Protein AF-A0A846KSA9-F1 (afdb_monomer)

Radius of gyration: 35.21 Å; Cα contacts (8 Å, |Δi|>4): 754; chains: 1; bounding box: 77×80×91 Å

Foldseek 3Di:
DDDDDDDDDDDDDDDDDDDDDDDDDPPPVVVVVVVVVVVVVPPPDDDDDDDDDDDDQPPPDPFPADDFDDPDDNWTWDWGQDPLDIFIWIDPDVPGTDGDPDDPLRSLLSLQQRPDDPVRVVSSLVVSLCCCPRPNCLVVLVVSLVQQLDADPQRARSVLSGDLSNNLSNLVVCLVPPPDDQQVRAGPVSDGPLLSCQVVLPLSSNLSCCVSVVVSCLVCLVVNLVSCLVPVHPNLVVSVVSCVVSVRDDQLLSVLSSCLSVLPADDPSSVVSLVPDDPVSLVSSQVNNVVSQRLRRFAFAPDFDAQQQEEEEEEDEDLAADDPPAQASWADDPDPVRRLVRCCVQFLVLQQQLFLQRASHEYEYEYAPVRYPPRRVVSHVVSNCVVCVPHGGHHYYYDYLCVQPLCVVLVLLLHSLAGPLLNVLQSLLSVQLRCQVVPSHQKYKYAYSNFRHHHSRSCRGNLNVVCCQQQQKAFAADPDDALDTDRNIMMGGPNDCLNVLSCVQLHPVSSVVSVVCSVPNVVDDSCNSVVSVLVSLQVSCVVRPPPPNDSRVSSVVGHYHHTDDPPDPPPPD

Solvent-accessible surface area (backbone atoms only — not comparable to full-atom values): 33295 Å² total; per-residue (Å²): 138,83,87,83,89,88,83,83,89,79,90,78,90,80,86,91,82,89,84,84,88,84,84,90,81,71,76,68,59,58,64,53,53,56,51,54,56,60,59,63,70,70,74,81,83,83,90,87,88,86,87,87,91,73,91,67,92,79,68,82,70,83,68,89,50,82,61,82,52,82,77,96,50,103,48,38,52,36,64,39,72,57,97,92,38,79,45,28,32,31,41,80,49,98,93,40,71,42,84,41,89,60,53,60,54,56,54,51,52,54,61,49,50,59,91,63,59,78,78,59,40,62,61,41,49,60,46,53,52,52,51,69,72,30,79,78,34,57,88,42,45,67,62,34,52,55,56,32,63,37,60,47,99,77,46,34,32,49,53,76,56,41,48,71,67,54,47,46,55,48,49,71,54,35,75,78,38,93,81,64,49,60,75,78,51,36,35,80,84,67,50,22,53,66,48,48,24,48,76,66,64,35,55,68,49,43,53,48,47,48,62,78,40,45,67,61,45,53,76,44,42,67,60,49,54,54,48,36,70,81,40,78,48,92,46,56,62,59,51,54,52,47,35,61,76,68,68,54,86,67,58,64,66,61,46,49,47,52,38,45,78,66,56,54,76,78,50,70,68,52,50,57,47,56,71,71,47,52,74,66,56,50,50,52,52,32,53,49,13,56,75,69,53,25,68,78,49,71,51,70,28,95,68,75,80,54,31,78,40,33,34,44,38,32,64,55,70,60,55,48,64,59,61,93,82,47,53,37,85,58,51,63,60,99,43,76,66,42,14,49,52,40,29,39,63,61,44,42,47,39,52,50,47,37,19,46,38,28,55,65,15,41,33,35,39,35,34,43,66,87,28,45,48,74,62,7,52,52,43,42,49,53,57,38,51,65,74,42,65,97,54,82,53,17,53,75,43,83,42,54,52,62,75,38,66,72,44,49,78,44,48,82,61,67,38,62,73,32,50,44,57,32,40,50,54,42,44,59,55,50,50,48,53,53,39,35,75,68,63,73,30,59,31,39,34,40,39,46,52,74,37,71,65,63,33,54,63,67,69,39,15,35,67,49,46,53,31,34,75,74,53,12,37,35,29,23,42,35,97,54,98,60,65,51,64,41,89,55,29,36,39,40,31,66,86,37,71,44,57,58,41,44,41,53,47,47,42,54,48,46,52,57,50,41,64,74,32,63,93,46,36,81,77,55,59,43,58,49,45,65,67,32,48,64,57,30,50,54,54,43,42,49,72,78,41,89,73,65,79,51,62,76,58,50,37,69,73,48,50,61,38,54,58,68,68,60,84,67,80,73,86,74,123

Secondary structure (DSSP, 8-state):
-------------------PPPP--SHHHHHHHHHHHHHHTTS-------------TT-----S------SSSSS-EEEEEETTEEEEEEEEETTEEEE--S-HHHHHHHHHH----HHHHHHHHHHHHHHHTSHHHHTTHHHHHHHHTSB-TTS-BGGGGS-HHHHHHHHHHHTT-TT--TTT-B-TTS-BHHHHHHHTT-HHHHHHHHHHTHHHHHHTHHHHHHHHHHS--TTHHHHHHHHHHHT----HHHHHHHHHHTT----HHHHHHHHHS-HHHHHHHHHHHHHHT-SS--PBPSSPPPGGGEEEEEE---SSPPPTT--SS----SSHHHHHHHHIIIIIHHHHHHHHHTTTSEEEEEE-TTTS-HHHHHHHHHHHHHHHTT----EEEEEEGGGSHHHHTTGGGGSTTS-HHHHHHHHHHHHHHHHHHTTS-SEEEEE-TTSPP--HHHHTBHHHHHHHHHHSEEEEEPSSSSS-EEEEEEEEETTSTHHHHHIIIIIIHHHHHHHHTTT-GGGS-TTHHHHHHHHHHHHHHHHHSSS---HHHHHHHS-EE-------S-S--

Nearest PDB structures (foldseek):
  2ux8-assembly2_H  TM=3.461E-01  e=5.475E-02  Sphingomonas elodea

Sequence (573 aa):
MTTLTLKAKALSSADIAEHRPKQSSEESLQSEMERITNEVSRRTLSGAKHEMDHINPDVYLDPVFFISDKDHFSKEIRISEIEGSLVVLEEKEKGTYIISDVPIETALLRMSQVGMDITDKISHEKSIAKVLFHKDFEAKIEKFVERTLELDEEGIPELFKFSKETLLEMLDLGVKFEKFNPLQNVDSSGCNLFIYAIKWLSKDLLLKLSTSYSQEFKMIAQNIVQALLENPSSCINIIADRFKCLGVELDDYHQVILEVLRKIEPDRSFRDKFSLLSMEQQRELYDFAYIENNPFIYEPADVPVRGDQYSVNLMWINEKKISPDQKFLFGDGDTPEECKSDFISKFVIPVSEWAKANLGSTVNIWYDSEMATPEAITGSQEALEINLEGVAHGEIIFKDVREIDLVRSNSQIFKEEFSVYFRADLLRVIIGDHLLRNKKVEYFIYADIDMKPISSAECFDKRTVGFLDKYGFVMAQGNGYGPSFENGFFILTGKTPFLEVQRKILIDNNIKRAMKYSDQPKLIDSEKVFKCYKGMLMEFFKEIESQEKNYRKICKIMPKKPVSLPHSQFSAF

pLDDT: mean 84.05, std 20.33, range [23.09, 98.75]

Mean predicted aligned error: 11.1 Å

Structure (mmCIF, N/CA/C/O backbone):
data_AF-A0A846KSA9-F1
#
_entry.id   AF-A0A846KSA9-F1
#
loop_
_atom_site.group_PDB
_atom_site.id
_atom_site.type_symbol
_atom_site.label_atom_id
_atom_site.label_alt_id
_atom_site.label_comp_id
_atom_site.label_asym_id
_atom_site.label_entity_id
_atom_site.label_seq_id
_atom_site.pdbx_PDB_ins_code
_atom_site.Cartn_x
_atom_site.Cartn_y
_atom_site.Cartn_z
_atom_site.occupancy
_atom_site.B_iso_or_equiv
_atom_site.auth_seq_id
_atom_site.auth_comp_id
_atom_site.auth_asym_id
_atom_site.auth_atom_id
_atom_site.pdbx_PDB_model_num
ATOM 1 N N . MET A 1 1 ? -35.227 40.089 -39.323 1.00 37.06 1 MET A N 1
ATOM 2 C CA . MET A 1 1 ? -34.641 38.732 -39.321 1.00 37.06 1 MET A CA 1
ATOM 3 C C . MET A 1 1 ? -33.260 38.867 -39.908 1.00 37.06 1 MET A C 1
ATOM 5 O O . MET A 1 1 ? -33.127 39.203 -41.076 1.00 37.06 1 MET A O 1
ATOM 9 N N . THR A 1 2 ? -32.272 38.814 -39.028 1.00 26.11 2 THR A N 1
ATOM 10 C CA . THR A 1 2 ? -31.038 39.586 -39.148 1.00 26.11 2 THR A CA 1
ATOM 11 C C . THR A 1 2 ? -29.874 38.639 -39.397 1.00 26.11 2 THR A C 1
ATOM 13 O O . THR A 1 2 ? -29.594 37.761 -38.588 1.00 26.11 2 THR A O 1
ATOM 16 N N . THR A 1 3 ? -29.228 38.826 -40.541 1.00 23.53 3 THR A N 1
ATOM 17 C CA . THR A 1 3 ? -27.894 38.346 -40.904 1.00 23.53 3 THR A CA 1
ATOM 18 C C . THR A 1 3 ? -26.859 38.911 -39.931 1.00 23.53 3 THR A C 1
ATOM 20 O O . THR A 1 3 ? -26.966 40.092 -39.614 1.00 23.53 3 THR A O 1
ATOM 23 N N . LEU A 1 4 ? -25.828 38.150 -39.536 1.00 23.09 4 LEU A N 1
ATOM 24 C CA . LEU A 1 4 ? -24.453 38.675 -39.488 1.00 23.09 4 LEU A CA 1
ATOM 25 C C . LEU A 1 4 ? -23.388 37.602 -39.215 1.00 23.09 4 LEU A C 1
ATOM 27 O O . LEU A 1 4 ? -23.375 36.898 -38.211 1.00 23.09 4 LEU A O 1
ATOM 31 N N . THR A 1 5 ? -22.480 37.561 -40.179 1.00 25.27 5 THR A N 1
ATOM 32 C CA . THR A 1 5 ? -21.133 37.003 -40.242 1.00 25.27 5 THR A CA 1
ATOM 33 C C . THR A 1 5 ? -20.204 37.647 -39.210 1.00 25.27 5 THR A C 1
ATOM 35 O O . THR A 1 5 ? -20.277 38.856 -39.018 1.00 25.27 5 THR A O 1
ATOM 38 N N . LEU A 1 6 ? -19.234 36.907 -38.661 1.00 23.75 6 LEU A N 1
ATOM 39 C CA . LEU A 1 6 ? -18.013 37.504 -38.104 1.00 23.75 6 LEU A CA 1
ATOM 40 C C . LEU A 1 6 ? -16.799 36.602 -38.359 1.00 23.75 6 LEU A C 1
ATOM 42 O O . LEU A 1 6 ? -16.737 35.452 -37.929 1.00 23.75 6 LEU A O 1
ATOM 46 N N . LYS A 1 7 ? -15.829 37.165 -39.084 1.00 25.59 7 LYS A N 1
ATOM 47 C CA . LYS A 1 7 ? -14.474 36.653 -39.280 1.00 25.59 7 LYS A CA 1
ATOM 48 C C . LYS A 1 7 ? -13.494 37.764 -38.883 1.00 25.59 7 LYS A C 1
ATOM 50 O O . LYS A 1 7 ? -13.574 38.856 -39.426 1.00 25.59 7 LYS A O 1
ATOM 55 N N . ALA A 1 8 ? -12.537 37.365 -38.047 1.00 25.06 8 ALA A N 1
ATOM 56 C CA . ALA A 1 8 ? -11.105 37.678 -38.100 1.00 25.06 8 ALA A CA 1
ATOM 57 C C . ALA A 1 8 ? -10.523 39.004 -37.548 1.00 25.06 8 ALA A C 1
ATOM 59 O O . ALA A 1 8 ? -10.777 40.077 -38.077 1.00 25.06 8 ALA A O 1
ATOM 60 N N . LYS A 1 9 ? -9.522 38.769 -36.667 1.00 25.78 9 LYS A N 1
ATOM 61 C CA . LYS A 1 9 ? -8.186 39.408 -36.517 1.00 25.78 9 LYS A CA 1
ATOM 62 C C . LYS A 1 9 ? -8.127 40.845 -35.975 1.00 25.78 9 LYS A C 1
ATOM 64 O O . LYS A 1 9 ? -8.990 41.644 -36.277 1.00 25.78 9 LYS A O 1
ATOM 69 N N . ALA A 1 10 ? -7.074 41.312 -35.302 1.00 24.69 10 ALA A N 1
ATOM 70 C CA . ALA A 1 10 ? -5.910 40.796 -34.559 1.00 24.69 10 ALA A CA 1
ATOM 71 C C . ALA A 1 10 ? -5.060 42.042 -34.187 1.00 24.69 10 ALA A C 1
ATOM 73 O O . ALA A 1 10 ? -5.176 43.043 -34.891 1.00 24.69 10 ALA A O 1
ATOM 74 N N . LEU A 1 11 ? -4.135 41.895 -33.217 1.00 25.97 11 LEU A N 1
ATOM 75 C CA . LEU A 1 11 ? -2.950 42.751 -32.930 1.00 25.97 11 LEU A CA 1
ATOM 76 C C . LEU A 1 11 ? -3.238 44.098 -32.219 1.00 25.97 11 LEU A C 1
ATOM 78 O O . LEU A 1 11 ? -4.262 44.710 -32.477 1.00 25.97 11 LEU A O 1
ATOM 82 N N . SER A 1 12 ? -2.408 44.637 -31.315 1.00 27.22 12 SER A N 1
ATOM 83 C CA . SER A 1 12 ? -1.060 44.313 -30.802 1.00 27.22 12 SER A CA 1
ATOM 84 C C . SER A 1 12 ? -0.775 45.116 -29.512 1.00 27.22 12 SER A C 1
ATOM 86 O O . SER A 1 12 ? -1.453 46.111 -29.291 1.00 27.22 12 SER A O 1
ATOM 88 N N . SER A 1 13 ? 0.297 44.727 -28.786 1.00 28.00 13 SER A N 1
ATOM 89 C CA . SER A 1 13 ? 1.300 45.569 -28.061 1.00 28.00 13 SER A CA 1
ATOM 90 C C . SER A 1 13 ? 0.835 46.593 -27.007 1.00 28.00 13 SER A C 1
ATOM 92 O O . SER A 1 13 ? -0.154 47.271 -27.207 1.00 28.00 13 SER A O 1
ATOM 94 N N . ALA A 1 14 ? 1.559 46.957 -25.953 1.00 27.11 14 ALA A N 1
ATOM 95 C CA . ALA A 1 14 ? 2.726 46.505 -25.194 1.00 27.11 14 ALA A CA 1
ATOM 96 C C . ALA A 1 14 ? 2.870 47.542 -24.040 1.00 27.11 14 ALA A C 1
ATOM 98 O O . ALA A 1 14 ? 2.402 48.670 -24.180 1.00 27.11 14 ALA A O 1
ATOM 99 N N . ASP A 1 15 ? 3.547 47.146 -22.962 1.00 28.48 15 ASP A N 1
ATOM 100 C CA . ASP A 1 15 ? 4.347 47.970 -22.035 1.00 28.48 15 ASP A CA 1
ATOM 101 C C . ASP A 1 15 ? 3.750 48.851 -20.898 1.00 28.48 15 ASP A C 1
ATOM 103 O O . ASP A 1 15 ? 3.130 49.887 -21.106 1.00 28.48 15 ASP A O 1
ATOM 107 N N . ILE A 1 16 ? 4.109 48.421 -19.670 1.00 29.58 16 ILE A N 1
ATOM 108 C CA . ILE A 1 16 ? 4.860 49.129 -18.597 1.00 29.58 16 ILE A CA 1
ATOM 109 C C . ILE A 1 16 ? 4.229 50.364 -17.905 1.00 29.58 16 ILE A C 1
ATOM 111 O O . ILE A 1 16 ? 4.186 51.448 -18.470 1.00 29.58 16 ILE A O 1
ATOM 115 N N . ALA A 1 17 ? 3.894 50.218 -16.607 1.00 27.48 17 ALA A N 1
ATOM 116 C CA . ALA A 1 17 ? 4.506 50.928 -15.453 1.00 27.48 17 ALA A CA 1
ATOM 117 C C . ALA A 1 17 ? 3.558 51.093 -14.239 1.00 27.48 17 ALA A C 1
ATOM 119 O O . ALA A 1 17 ? 2.454 51.606 -14.361 1.00 27.48 17 ALA A O 1
ATOM 120 N N . GLU A 1 18 ? 4.075 50.693 -13.069 1.00 28.66 18 GLU A N 1
ATOM 121 C CA . GLU A 1 18 ? 3.950 51.297 -11.724 1.00 28.66 18 GLU A CA 1
ATOM 122 C C . GLU A 1 18 ? 2.618 51.919 -11.250 1.00 28.66 18 GLU A C 1
ATOM 124 O O . GLU A 1 18 ? 2.214 52.960 -11.751 1.00 28.66 18 GLU A O 1
ATOM 129 N N . HIS A 1 19 ? 2.075 51.442 -10.113 1.00 30.66 19 HIS A N 1
ATOM 130 C CA . HIS A 1 19 ? 1.821 52.286 -8.923 1.00 30.66 19 HIS A CA 1
ATOM 131 C C . HIS A 1 19 ? 1.502 51.474 -7.640 1.00 30.66 19 HIS A C 1
ATOM 133 O O . HIS A 1 19 ? 0.951 50.381 -7.673 1.00 30.66 19 HIS A O 1
ATOM 139 N N . ARG A 1 20 ? 1.924 52.079 -6.521 1.00 31.27 20 ARG A N 1
ATOM 140 C CA . ARG A 1 20 ? 2.071 51.688 -5.097 1.00 31.27 20 ARG A CA 1
ATOM 141 C C . ARG A 1 20 ? 0.908 50.988 -4.343 1.00 31.27 20 ARG A C 1
ATOM 143 O O . ARG A 1 20 ? -0.240 51.066 -4.771 1.00 31.27 20 ARG A O 1
ATOM 150 N N . PRO A 1 21 ? 1.195 50.412 -3.144 1.00 33.62 21 PRO A N 1
ATOM 151 C CA . PRO A 1 21 ? 0.217 49.767 -2.260 1.00 33.62 21 PRO A CA 1
ATOM 152 C C . PRO A 1 21 ? -0.548 50.769 -1.372 1.00 33.62 21 PRO A C 1
ATOM 154 O O . PRO A 1 21 ? -0.017 51.818 -1.004 1.00 33.62 21 PRO A O 1
ATOM 157 N N . LYS A 1 22 ? -1.781 50.417 -0.977 1.00 33.56 22 LYS A N 1
ATOM 158 C CA . LYS A 1 22 ? -2.562 51.107 0.066 1.00 33.56 22 LYS A CA 1
ATOM 159 C C . LYS A 1 22 ? -2.514 50.324 1.381 1.00 33.56 22 LYS A C 1
ATOM 161 O O . LYS A 1 22 ? -2.928 49.170 1.429 1.00 33.56 22 LYS A O 1
ATOM 166 N N . GLN A 1 23 ? -2.022 50.995 2.419 1.00 34.66 23 GLN A N 1
ATOM 167 C CA . GLN A 1 23 ? -2.257 50.712 3.836 1.00 34.66 23 GLN A CA 1
ATOM 168 C C . GLN A 1 23 ? -3.575 51.362 4.307 1.00 34.66 23 GLN A C 1
ATOM 170 O O . GLN A 1 23 ? -4.036 52.316 3.685 1.00 34.66 23 GLN A O 1
ATOM 175 N N . SER A 1 24 ? -4.039 50.885 5.469 1.00 34.94 24 SER A N 1
ATOM 176 C CA . SER A 1 24 ? -5.007 51.446 6.433 1.00 34.94 24 SER A CA 1
ATOM 177 C C . SER A 1 24 ? -6.468 50.962 6.371 1.00 34.94 24 SER A C 1
ATOM 179 O O . SER A 1 24 ? -7.278 51.388 5.553 1.00 34.94 24 SER A O 1
ATOM 181 N N . SER A 1 25 ? -6.823 50.088 7.324 1.00 41.62 25 SER A N 1
ATOM 182 C CA . SER A 1 25 ? -8.213 49.831 7.736 1.00 41.62 25 SER A CA 1
ATOM 183 C C . SER A 1 25 ? -8.369 49.473 9.227 1.00 41.62 25 SER A C 1
ATOM 185 O O . SER A 1 25 ? -9.368 48.866 9.596 1.00 41.62 25 SER A O 1
ATOM 187 N N . GLU A 1 26 ? -7.428 49.846 10.105 1.00 41.59 26 GLU A N 1
ATOM 188 C CA . GLU A 1 26 ? -7.543 49.577 11.557 1.00 41.59 26 GLU A CA 1
ATOM 189 C C . GLU A 1 26 ? -8.147 50.740 12.371 1.00 41.59 26 GLU A C 1
ATOM 191 O O . GLU A 1 26 ? -8.680 50.511 13.452 1.00 41.59 26 GLU A O 1
ATOM 196 N N . GLU A 1 27 ? -8.198 51.968 11.845 1.00 46.19 27 GLU A N 1
ATOM 197 C CA . GLU A 1 27 ? -8.707 53.131 12.604 1.00 46.19 27 GLU A CA 1
ATOM 198 C C . GLU A 1 27 ? -10.245 53.280 12.599 1.00 46.19 27 GLU A C 1
ATOM 200 O O . GLU A 1 27 ? -10.793 54.086 13.347 1.00 46.19 27 GLU A O 1
ATOM 205 N N . SER A 1 28 ? -10.976 52.483 11.810 1.00 50.75 28 SER A N 1
ATOM 206 C CA . SER A 1 28 ? -12.445 52.583 11.723 1.00 50.75 28 SER A CA 1
ATOM 207 C C . SER A 1 28 ? -13.192 51.795 12.806 1.00 50.75 28 SER A C 1
ATOM 209 O O . SER A 1 28 ? -14.343 52.112 13.087 1.00 50.75 28 SER A O 1
ATOM 211 N N . LEU A 1 29 ? -12.573 50.779 13.418 1.00 48.41 29 LEU A N 1
ATOM 212 C CA . LEU A 1 29 ? -13.250 49.885 14.373 1.00 48.41 29 LEU A CA 1
ATOM 213 C C . LEU A 1 29 ? -13.169 50.380 15.827 1.00 48.41 29 LEU A C 1
ATOM 215 O O . LEU A 1 29 ? -14.106 50.182 16.599 1.00 48.41 29 LEU A O 1
ATOM 219 N N . GLN A 1 30 ? -12.101 51.090 16.203 1.00 48.66 30 GLN A N 1
ATOM 220 C CA . GLN A 1 30 ? -11.961 51.642 17.559 1.00 48.66 30 GLN A CA 1
ATOM 221 C C . GLN A 1 30 ? -12.915 52.816 17.825 1.00 48.66 30 GLN A C 1
ATOM 223 O O . GLN A 1 30 ? -13.487 52.909 18.911 1.00 48.66 30 GLN A O 1
ATOM 228 N N . SER A 1 31 ? -13.178 53.648 16.811 1.00 51.06 31 SER A N 1
ATOM 229 C CA . SER A 1 31 ? -14.125 54.769 16.908 1.00 51.06 31 SER A CA 1
ATOM 230 C C . SER A 1 31 ? -15.573 54.321 17.149 1.00 51.06 31 SER A C 1
ATOM 232 O O . SER A 1 31 ? -16.362 55.084 17.710 1.00 51.06 31 SER A O 1
ATOM 234 N N . GLU A 1 32 ? -15.947 53.119 16.709 1.00 52.62 32 GLU A N 1
ATOM 235 C CA . GLU A 1 32 ? -17.315 52.611 16.837 1.00 52.62 32 GLU A CA 1
ATOM 236 C C . GLU A 1 32 ? -17.527 51.899 18.185 1.00 52.62 32 GLU A C 1
ATOM 238 O O . GLU A 1 32 ? -18.575 52.064 18.815 1.00 52.62 32 GLU A O 1
ATOM 243 N N . MET A 1 33 ? -16.490 51.236 18.716 1.00 50.03 33 MET A N 1
ATOM 244 C CA . MET A 1 33 ? -16.515 50.649 20.063 1.00 50.03 33 MET A CA 1
ATOM 245 C C . MET A 1 33 ? -16.566 51.695 21.188 1.00 50.03 33 MET A C 1
ATOM 247 O O . MET A 1 33 ? -17.295 51.506 22.167 1.00 50.03 33 MET A O 1
ATOM 251 N N . GLU A 1 34 ? -15.866 52.828 21.063 1.00 51.56 34 GLU A N 1
ATOM 252 C CA . GLU A 1 34 ? -15.943 53.905 22.068 1.00 51.56 34 GLU A CA 1
ATOM 253 C C . GLU A 1 34 ? -17.316 54.587 22.098 1.00 51.56 34 GLU A C 1
ATOM 255 O O . GLU A 1 34 ? -17.772 55.045 23.151 1.00 51.56 34 GLU A O 1
ATOM 260 N N . ARG A 1 35 ? -18.025 54.620 20.966 1.00 56.97 35 ARG A N 1
ATOM 261 C CA . ARG A 1 35 ? -19.363 55.210 20.896 1.00 56.97 35 ARG A CA 1
ATOM 262 C C . ARG A 1 35 ? -20.408 54.336 21.595 1.00 56.97 35 ARG A C 1
ATOM 264 O O . ARG A 1 35 ? -21.206 54.862 22.367 1.00 56.97 35 ARG A O 1
ATOM 271 N N . ILE A 1 36 ? -20.347 53.017 21.403 1.00 48.59 36 ILE A N 1
ATOM 272 C CA . ILE A 1 36 ? -21.251 52.053 22.054 1.00 48.59 36 ILE A CA 1
ATOM 273 C C . ILE A 1 36 ? -21.020 52.031 23.574 1.00 48.59 36 ILE A C 1
ATOM 275 O O . ILE A 1 36 ? -21.973 52.067 24.353 1.00 48.59 36 ILE A O 1
ATOM 279 N N . THR A 1 37 ? -19.761 52.086 24.012 1.00 44.66 37 THR A N 1
ATOM 280 C CA . THR A 1 37 ? -19.399 52.067 25.443 1.00 44.66 37 THR A CA 1
ATOM 281 C C . THR A 1 37 ? -19.900 53.315 26.192 1.00 44.66 37 THR A C 1
ATOM 283 O O . THR A 1 37 ? -20.364 53.240 27.336 1.00 44.66 37 THR A O 1
ATOM 286 N N . ASN A 1 38 ? -19.893 54.471 25.522 1.00 39.75 38 ASN A N 1
ATOM 287 C CA . ASN A 1 38 ? -20.390 55.730 26.081 1.00 39.75 38 ASN A CA 1
ATOM 288 C C . ASN A 1 38 ? -21.926 55.833 26.101 1.00 39.75 38 ASN A C 1
ATOM 290 O O . ASN A 1 38 ? -22.483 56.587 26.903 1.00 39.75 38 ASN A O 1
ATOM 294 N N . GLU A 1 39 ? -22.621 55.068 25.258 1.00 39.88 39 GLU A N 1
ATOM 295 C CA . GLU A 1 39 ? -24.086 55.042 25.200 1.00 39.88 39 GLU A CA 1
ATOM 296 C C . GLU A 1 39 ? -24.688 54.089 26.250 1.00 39.88 39 GLU A C 1
ATOM 298 O O . GLU A 1 39 ? -25.728 54.392 26.838 1.00 39.88 39 GLU A O 1
ATOM 303 N N . VAL A 1 40 ? -23.967 53.013 26.596 1.00 41.59 40 VAL A N 1
ATOM 304 C CA . VAL A 1 40 ? -24.315 52.092 27.697 1.00 41.59 40 VAL A CA 1
ATOM 305 C C . VAL A 1 40 ? -24.122 52.749 29.070 1.00 41.59 40 VAL A C 1
ATOM 307 O O . VAL A 1 40 ? -24.955 52.588 29.959 1.00 41.59 40 VAL A O 1
ATOM 310 N N . SER A 1 41 ? -23.097 53.592 29.230 1.00 35.66 41 SER A N 1
ATOM 311 C CA . SER A 1 41 ? -22.787 54.244 30.515 1.00 35.66 41 SER A CA 1
ATOM 312 C C . SER A 1 41 ? -23.779 55.348 30.927 1.00 35.66 41 SER A C 1
ATOM 314 O O . SER A 1 41 ? -23.764 55.797 32.072 1.00 35.66 41 SER A O 1
ATOM 316 N N . ARG A 1 42 ? -24.664 55.804 30.025 1.00 35.41 42 ARG A N 1
ATOM 317 C CA . ARG A 1 42 ? -25.633 56.888 30.298 1.00 35.41 42 ARG A CA 1
ATOM 318 C C . ARG A 1 42 ? -27.012 56.426 30.776 1.00 35.41 42 ARG A C 1
ATOM 320 O O . ARG A 1 42 ? -27.821 57.282 31.126 1.00 35.41 42 ARG A O 1
ATOM 327 N N . ARG A 1 43 ? -27.309 55.121 30.801 1.00 35.25 43 ARG A N 1
ATOM 328 C CA . ARG A 1 43 ? -28.657 54.615 31.141 1.00 35.25 43 ARG A CA 1
ATOM 329 C C . ARG A 1 43 ? -28.839 54.111 32.574 1.00 35.25 43 ARG A C 1
ATOM 331 O O . ARG A 1 43 ? -29.959 53.771 32.938 1.00 35.25 43 ARG A O 1
ATOM 338 N N . THR A 1 44 ? -27.810 54.138 33.412 1.00 35.56 44 THR A N 1
ATOM 339 C CA . THR A 1 44 ? -27.868 53.531 34.752 1.00 35.56 44 THR A CA 1
ATOM 340 C C . THR A 1 44 ? -27.738 54.577 35.852 1.00 35.56 44 THR A C 1
ATOM 342 O O . THR A 1 44 ? -26.740 54.598 36.551 1.00 35.56 44 THR A O 1
ATOM 345 N N . LEU A 1 45 ? -28.719 55.474 36.010 1.00 32.91 45 LEU A N 1
ATOM 346 C CA . LEU A 1 45 ? -28.845 56.333 37.202 1.00 32.91 45 LEU A CA 1
ATOM 347 C C . LEU A 1 45 ? -30.257 56.954 37.282 1.00 32.91 45 LEU A C 1
ATOM 349 O O . LEU A 1 45 ? -30.472 58.056 36.788 1.00 32.91 45 LEU A O 1
ATOM 353 N N . SER A 1 46 ? -31.214 56.283 37.939 1.00 30.12 46 SER A N 1
ATOM 354 C CA . SER A 1 46 ? -32.240 56.957 38.763 1.00 30.12 46 SER A CA 1
ATOM 355 C C . SER A 1 46 ? -33.108 55.976 39.564 1.00 30.12 46 SER A C 1
ATOM 357 O O . SER A 1 46 ? -33.751 55.112 38.975 1.00 30.12 46 SER A O 1
ATOM 359 N N . GLY A 1 47 ? -33.243 56.232 40.870 1.00 31.33 47 GLY A N 1
ATOM 360 C CA . GLY A 1 47 ? -34.501 56.021 41.602 1.00 31.33 47 GLY A CA 1
ATOM 361 C C . GLY A 1 47 ? -34.546 54.849 42.583 1.00 31.33 47 GLY A C 1
ATOM 362 O O . GLY A 1 47 ? -34.639 53.700 42.182 1.00 31.33 47 GLY A O 1
ATOM 363 N N . ALA A 1 48 ? -34.569 55.169 43.880 1.00 31.80 48 ALA A N 1
ATOM 364 C CA . ALA A 1 48 ? -34.773 54.242 44.993 1.00 31.80 48 ALA A CA 1
ATOM 365 C C . ALA A 1 48 ? -36.114 54.499 45.721 1.00 31.80 48 ALA A C 1
ATOM 367 O O . ALA A 1 48 ? -36.586 55.637 45.730 1.00 31.80 48 ALA A O 1
ATOM 368 N N . LYS A 1 49 ? -36.575 53.454 46.441 1.00 31.95 49 LYS A N 1
ATOM 369 C CA . LYS A 1 49 ? -37.598 53.342 47.522 1.00 31.95 49 LYS A CA 1
ATOM 370 C C . LYS A 1 49 ? -39.047 52.964 47.149 1.00 31.95 49 LYS A C 1
ATOM 372 O O . LYS A 1 49 ? -39.831 53.833 46.792 1.00 31.95 49 LYS A O 1
ATOM 377 N N . HIS A 1 50 ? -39.444 51.714 47.427 1.00 30.28 50 HIS A N 1
ATOM 378 C CA . HIS A 1 50 ? -40.216 51.308 48.625 1.00 30.28 50 HIS A CA 1
ATOM 379 C C . HIS A 1 50 ? -40.294 49.764 48.749 1.00 30.28 50 HIS A C 1
ATOM 381 O O . HIS A 1 50 ? -39.860 49.057 47.848 1.00 30.28 50 HIS A O 1
ATOM 387 N N . GLU A 1 51 ? -40.739 49.273 49.909 1.00 31.47 51 GLU A N 1
ATOM 388 C CA . GLU A 1 51 ? -40.544 47.925 50.475 1.00 31.47 51 GLU A CA 1
ATOM 389 C C . GLU A 1 51 ? -41.469 46.799 49.964 1.00 31.47 51 GLU A C 1
ATOM 391 O O . GLU A 1 51 ? -42.639 47.025 49.673 1.00 31.47 51 GLU A O 1
ATOM 396 N N . MET A 1 52 ? -40.898 45.588 50.065 1.00 35.78 52 MET A N 1
ATOM 397 C CA . MET A 1 52 ? -41.450 44.252 50.360 1.00 35.78 52 MET A CA 1
ATOM 398 C C . MET A 1 52 ? -42.178 43.397 49.301 1.00 35.78 52 MET A C 1
ATOM 400 O O . MET A 1 52 ? -43.193 43.767 48.724 1.00 35.78 52 MET A O 1
ATOM 404 N N . ASP A 1 53 ? -41.619 42.180 49.190 1.00 38.41 53 ASP A N 1
ATOM 405 C CA . ASP A 1 53 ? -42.170 40.881 48.792 1.00 38.41 53 ASP A CA 1
ATOM 406 C C . ASP A 1 53 ? -42.791 40.731 47.404 1.00 38.41 53 ASP A C 1
ATOM 408 O O . ASP A 1 53 ? -43.994 40.578 47.297 1.00 38.41 53 ASP A O 1
ATOM 412 N N . HIS A 1 54 ? -41.953 40.664 46.360 1.00 35.66 54 HIS A N 1
ATOM 413 C CA . HIS A 1 54 ? -42.084 39.771 45.192 1.00 35.66 54 HIS A CA 1
ATOM 414 C C . HIS A 1 54 ? -40.773 39.836 44.381 1.00 35.66 54 HIS A C 1
ATOM 416 O O . HIS A 1 54 ? -40.264 40.924 44.114 1.00 35.66 54 HIS A O 1
ATOM 422 N N . ILE A 1 55 ? -40.198 38.689 43.994 1.00 38.28 55 ILE A N 1
ATOM 423 C CA . ILE A 1 55 ? -39.058 38.653 43.061 1.00 38.28 55 ILE A CA 1
ATOM 424 C C . ILE A 1 55 ? -39.533 39.269 41.737 1.00 38.28 55 ILE A C 1
ATOM 426 O O . ILE A 1 55 ? -40.488 38.791 41.127 1.00 38.28 55 ILE A O 1
ATOM 430 N N . ASN A 1 56 ? -38.900 40.376 41.352 1.00 36.41 56 ASN A N 1
ATOM 431 C CA . ASN A 1 56 ? -39.235 41.187 40.187 1.00 36.41 56 ASN A CA 1
ATOM 432 C C . ASN A 1 56 ? -38.978 40.390 38.885 1.00 36.41 56 ASN A C 1
ATOM 434 O O . ASN A 1 56 ? -37.870 39.875 38.731 1.00 36.41 56 ASN A O 1
ATOM 438 N N . PRO A 1 57 ? -39.935 40.292 37.941 1.00 37.19 57 PRO A N 1
ATOM 439 C CA . PRO A 1 57 ? -39.733 39.595 36.665 1.00 37.19 57 PRO A CA 1
ATOM 440 C C . PRO A 1 57 ? -38.720 40.269 35.718 1.00 37.19 57 PRO A C 1
ATOM 442 O O . PRO A 1 57 ? -38.349 39.663 34.718 1.00 37.19 57 PRO A O 1
ATOM 445 N N . ASP A 1 58 ? -38.220 41.466 36.046 1.00 36.09 58 ASP A N 1
ATOM 446 C CA . ASP A 1 58 ? -37.264 42.225 35.225 1.00 36.09 58 ASP A CA 1
ATOM 447 C C . ASP A 1 58 ? -35.823 42.214 35.775 1.00 36.09 58 ASP A C 1
ATOM 449 O O . ASP A 1 58 ? -35.092 43.206 35.682 1.00 36.09 58 ASP A O 1
ATOM 453 N N . VAL A 1 59 ? -35.367 41.095 36.348 1.00 39.84 59 VAL A N 1
ATOM 454 C CA . VAL A 1 59 ? -33.919 40.870 36.479 1.00 39.84 59 VAL A CA 1
ATOM 455 C C . VAL A 1 59 ? -33.401 40.462 35.101 1.00 39.84 59 VAL A C 1
ATOM 457 O O . VAL A 1 59 ? -33.519 39.306 34.699 1.00 39.84 59 VAL A O 1
ATOM 460 N N . TYR A 1 60 ? -32.813 41.414 34.371 1.00 41.25 60 TYR A N 1
ATOM 461 C CA . TYR A 1 60 ? -31.893 41.100 33.276 1.00 41.25 60 TYR A CA 1
ATOM 462 C C . TYR A 1 60 ? -30.679 40.395 33.891 1.00 41.25 60 TYR A C 1
ATOM 464 O O . TYR A 1 60 ? -29.697 41.022 34.284 1.00 41.25 60 TYR A O 1
ATOM 472 N N . LEU A 1 61 ? -30.793 39.079 34.047 1.00 43.34 61 LEU A N 1
ATOM 473 C CA . LEU A 1 61 ? -29.655 38.204 34.267 1.00 43.34 61 LEU A CA 1
ATOM 474 C C . LEU A 1 61 ? -28.816 38.306 32.995 1.00 43.34 61 LEU A C 1
ATOM 476 O O . LEU A 1 61 ? -29.320 37.979 31.925 1.00 43.34 61 LEU A O 1
ATOM 480 N N . ASP A 1 62 ? -27.583 38.796 33.097 1.00 40.94 62 ASP A N 1
ATOM 481 C CA . ASP A 1 62 ? -26.574 38.582 32.061 1.00 40.94 62 ASP A CA 1
ATOM 482 C C . ASP A 1 62 ? -26.049 37.153 32.276 1.00 40.94 62 ASP A C 1
ATOM 484 O O . ASP A 1 62 ? -25.265 36.922 33.204 1.00 40.94 62 ASP A O 1
ATOM 488 N N . PRO A 1 63 ? -26.588 36.139 31.574 1.00 39.97 63 PRO A N 1
ATOM 489 C CA . PRO A 1 63 ? -26.377 34.755 31.947 1.00 39.97 63 PRO A CA 1
ATOM 490 C C . PRO A 1 63 ? -24.994 34.360 31.459 1.00 39.97 63 PRO A C 1
ATOM 492 O O . PRO A 1 63 ? -24.700 34.393 30.265 1.00 39.97 63 PRO A O 1
ATOM 495 N N . VAL A 1 64 ? -24.141 33.936 32.384 1.00 44.12 64 VAL A N 1
ATOM 496 C CA . VAL A 1 64 ? -22.783 33.505 32.039 1.00 44.12 64 VAL A CA 1
ATOM 497 C C . VAL A 1 64 ? -22.810 32.218 31.181 1.00 44.12 64 VAL A C 1
ATOM 499 O O . VAL A 1 64 ? -21.834 31.938 30.484 1.00 44.12 64 VAL A O 1
ATOM 502 N N . PHE A 1 65 ? -23.930 31.469 31.148 1.00 51.19 65 PHE A N 1
ATOM 503 C CA . PHE A 1 65 ? -24.073 30.201 30.413 1.00 51.19 65 PHE A CA 1
ATOM 504 C C . PHE A 1 65 ? -25.454 30.026 29.768 1.00 51.19 65 PHE A C 1
ATOM 506 O O . PHE A 1 65 ? -26.482 30.171 30.427 1.00 51.19 65 PHE A O 1
ATOM 513 N N . PHE A 1 66 ? -25.467 29.656 28.483 1.00 51.91 66 PHE A N 1
ATOM 514 C CA . PHE A 1 66 ? -26.671 29.339 27.713 1.00 51.91 66 PHE A CA 1
ATOM 515 C C . PHE A 1 66 ? -26.570 27.926 27.152 1.00 51.91 66 PHE A C 1
ATOM 517 O O . PHE A 1 66 ? -25.652 27.640 26.385 1.00 51.91 66 PHE A O 1
ATOM 524 N N . ILE A 1 67 ? -27.529 27.069 27.499 1.00 48.50 67 ILE A N 1
ATOM 525 C CA . ILE A 1 67 ? -27.735 25.760 26.878 1.00 48.50 67 ILE A CA 1
ATOM 526 C C . ILE A 1 67 ? -29.241 25.484 26.862 1.00 48.50 67 ILE A C 1
ATOM 528 O O . ILE A 1 67 ? -29.887 25.669 27.889 1.00 48.50 67 ILE A O 1
ATOM 532 N N . SER A 1 68 ? -29.778 25.034 25.725 1.00 48.28 68 SER A N 1
ATOM 533 C CA . SER A 1 68 ? -31.181 24.635 25.569 1.00 48.28 68 SER A CA 1
ATOM 534 C C . SER A 1 68 ? -31.299 23.136 25.295 1.00 48.28 68 SER A C 1
ATOM 536 O O . SER A 1 68 ? -30.709 22.666 24.324 1.00 48.28 68 SER A O 1
ATOM 538 N N . ASP A 1 69 ? -32.114 22.418 26.064 1.00 47.16 69 ASP A N 1
ATOM 539 C CA . ASP A 1 69 ? -32.629 21.096 25.683 1.00 47.16 69 ASP A CA 1
ATOM 540 C C . ASP A 1 69 ? -34.059 21.257 25.146 1.00 47.16 69 ASP A C 1
ATOM 542 O O . ASP A 1 69 ? -34.889 21.906 25.788 1.00 47.16 69 ASP A O 1
ATOM 546 N N . LYS A 1 70 ? -34.334 20.732 23.947 1.00 51.69 70 LYS A N 1
ATOM 547 C CA . LYS A 1 70 ? -35.622 20.900 23.255 1.00 51.69 70 LYS A CA 1
ATOM 548 C C . LYS A 1 70 ? -36.434 19.620 23.106 1.00 51.69 70 LYS A C 1
ATOM 550 O O . LYS A 1 70 ? -37.551 19.722 22.597 1.00 51.69 70 LYS A O 1
ATOM 555 N N . ASP A 1 71 ? -35.944 18.464 23.556 1.00 44.50 71 ASP A N 1
ATOM 556 C CA . ASP A 1 71 ? -36.636 17.205 23.284 1.00 44.50 71 ASP A CA 1
ATOM 557 C C . ASP A 1 71 ? -37.293 16.541 24.508 1.00 44.50 71 ASP A C 1
ATOM 559 O O . ASP A 1 71 ? -36.767 16.424 25.610 1.00 44.50 71 ASP A O 1
ATOM 563 N N . HIS A 1 72 ? -38.532 16.112 24.256 1.00 44.12 72 HIS A N 1
ATOM 564 C CA . HIS A 1 72 ? -39.418 15.244 25.043 1.00 44.12 72 HIS A CA 1
ATOM 565 C C . HIS A 1 72 ? -39.985 15.715 26.387 1.00 44.12 72 HIS A C 1
ATOM 567 O O . HIS A 1 72 ? -41.009 15.171 26.805 1.00 44.12 72 HIS A O 1
ATOM 573 N N . PHE A 1 73 ? -39.491 16.798 26.982 1.00 47.72 73 PHE A N 1
ATOM 574 C CA . PHE A 1 73 ? -40.229 17.524 28.021 1.00 47.72 73 PHE A CA 1
ATOM 575 C C . PHE A 1 73 ? -40.496 18.954 27.555 1.00 47.72 73 PHE A C 1
ATOM 577 O O . PHE A 1 73 ? -39.615 19.635 27.052 1.00 47.72 73 PHE A O 1
ATOM 584 N N . SER A 1 74 ? -41.736 19.421 27.695 1.00 53.91 74 SER A N 1
ATOM 585 C CA . SER A 1 74 ? -42.240 20.690 27.145 1.00 53.91 74 SER A CA 1
ATOM 586 C C . SER A 1 74 ? -41.629 21.963 27.756 1.00 53.91 74 SER A C 1
ATOM 588 O O . SER A 1 74 ? -42.256 23.019 27.688 1.00 53.91 74 SER A O 1
ATOM 590 N N . LYS A 1 75 ? -40.481 21.872 28.432 1.00 69.44 75 LYS A N 1
ATOM 591 C CA . LYS A 1 75 ? -39.880 22.960 29.196 1.00 69.44 75 LYS A CA 1
ATOM 592 C C . LYS A 1 75 ? -38.361 22.895 29.118 1.00 69.44 75 LYS A C 1
ATOM 594 O O . LYS A 1 75 ? -37.758 21.894 29.496 1.00 69.44 75 LYS A O 1
ATOM 599 N N . GLU A 1 76 ? -37.767 23.985 28.655 1.00 80.62 76 GLU A N 1
ATOM 600 C CA . GLU A 1 76 ? -36.323 24.130 28.530 1.00 80.62 76 GLU A CA 1
ATOM 601 C C . GLU A 1 76 ? -35.691 24.283 29.926 1.00 80.62 76 GLU A C 1
ATOM 603 O O . GLU A 1 76 ? -36.066 25.179 30.686 1.00 80.62 76 GLU A O 1
ATOM 608 N N . ILE A 1 77 ? -34.752 23.402 30.284 1.00 83.75 77 ILE A N 1
ATOM 609 C CA . ILE A 1 77 ? -34.010 23.459 31.555 1.00 83.75 77 ILE A CA 1
ATOM 610 C C . ILE A 1 77 ? -32.612 24.028 31.305 1.00 83.75 77 ILE A C 1
ATOM 612 O O . ILE A 1 77 ? -31.958 23.666 30.330 1.00 83.75 77 ILE A O 1
ATOM 616 N N . ARG A 1 78 ? -32.137 24.894 32.207 1.00 84.81 78 ARG A N 1
ATOM 617 C CA . ARG A 1 78 ? -30.808 25.518 32.153 1.00 84.81 78 ARG A CA 1
ATOM 618 C C . ARG A 1 78 ? -30.113 25.486 33.508 1.00 84.81 78 ARG A C 1
ATOM 620 O O . ARG A 1 78 ? -30.771 25.469 34.542 1.00 84.81 78 ARG A O 1
ATOM 627 N N . ILE A 1 79 ? -28.784 25.548 33.508 1.00 88.62 79 ILE A N 1
ATOM 628 C CA . ILE A 1 79 ? -27.980 25.785 34.714 1.00 88.62 79 ILE A CA 1
ATOM 629 C C . ILE A 1 79 ? -27.317 27.154 34.582 1.00 88.62 79 ILE A C 1
ATOM 631 O O . ILE A 1 79 ? -26.741 27.476 33.543 1.00 88.62 79 ILE A O 1
ATOM 635 N N . SER A 1 80 ? -27.407 27.979 35.620 1.00 89.56 80 SER A N 1
ATOM 636 C CA . SER A 1 80 ? -26.803 29.314 35.648 1.00 89.56 80 SER A CA 1
ATOM 637 C C . SER A 1 80 ? -26.239 29.628 37.027 1.00 89.56 80 SER A C 1
ATOM 639 O O . SER A 1 80 ? -26.670 29.062 38.028 1.00 89.56 80 SER A O 1
ATOM 641 N N . GLU A 1 81 ? -25.268 30.534 37.078 1.00 91.56 81 GLU A N 1
ATOM 642 C CA . GLU A 1 81 ? -24.724 31.057 38.330 1.00 91.56 81 GLU A CA 1
ATOM 643 C C . GLU A 1 81 ? -25.454 32.361 38.684 1.00 91.56 81 GLU A C 1
ATOM 645 O O . GLU A 1 81 ? -25.414 33.323 37.918 1.00 91.56 81 GLU A O 1
ATOM 650 N N . ILE A 1 82 ? -26.143 32.389 39.827 1.00 90.56 82 ILE A N 1
ATOM 651 C CA . ILE A 1 82 ? -26.825 33.569 40.372 1.00 90.56 82 ILE A CA 1
ATOM 652 C C . ILE A 1 82 ? -26.241 33.841 41.755 1.00 90.56 82 ILE A C 1
ATOM 654 O O . ILE A 1 82 ? -26.223 32.960 42.611 1.00 90.56 82 ILE A O 1
ATOM 658 N N . GLU A 1 83 ? -25.722 35.054 41.958 1.00 91.31 83 GLU A N 1
ATOM 659 C CA . GLU A 1 83 ? -25.106 35.481 43.227 1.00 91.31 83 GLU A CA 1
ATOM 660 C C . GLU A 1 83 ? -23.997 34.528 43.719 1.00 91.31 83 GLU A C 1
ATOM 662 O O . GLU A 1 83 ? -23.832 34.271 44.911 1.00 91.31 83 GLU A O 1
ATOM 667 N N . GLY A 1 84 ? -23.213 33.987 42.781 1.00 88.31 84 GLY A N 1
ATOM 668 C CA . GLY A 1 84 ? -22.112 33.075 43.086 1.00 88.31 84 GLY A CA 1
ATOM 669 C C . GLY A 1 84 ? -22.544 31.655 43.447 1.00 88.31 84 GLY A C 1
ATOM 670 O O . GLY A 1 84 ? -21.706 30.911 43.971 1.00 88.31 84 GLY A O 1
ATOM 671 N N . SER A 1 85 ? -23.823 31.322 43.216 1.00 91.31 85 SER A N 1
ATOM 672 C CA . SER A 1 85 ? -24.389 29.997 43.448 1.00 91.31 85 SER A CA 1
ATOM 673 C C . SER A 1 85 ? -24.999 29.393 42.189 1.00 91.31 85 SER A C 1
ATOM 675 O O . SER A 1 85 ? -25.637 30.095 41.404 1.00 91.31 85 SER A O 1
ATOM 677 N N . LEU A 1 86 ? -24.850 28.082 41.992 1.00 92.38 86 LEU A N 1
ATOM 678 C CA . LEU A 1 86 ? -25.471 27.418 40.843 1.00 92.38 86 LEU A CA 1
ATOM 679 C C . LEU A 1 86 ? -26.953 27.120 41.091 1.00 92.38 86 LEU A C 1
ATOM 681 O O . LEU A 1 86 ? -27.308 26.431 42.051 1.00 92.38 86 LEU A O 1
ATOM 685 N N . VAL A 1 87 ? -27.803 27.559 40.165 1.00 92.62 87 VAL A N 1
ATOM 686 C CA . VAL A 1 87 ? -29.247 27.305 40.165 1.00 92.62 87 VAL A CA 1
ATOM 687 C C . VAL A 1 87 ? -29.691 26.648 38.863 1.00 92.62 87 VAL A C 1
ATOM 689 O O . VAL A 1 87 ? -29.098 26.861 37.802 1.00 92.62 87 VAL A O 1
ATOM 692 N N . VAL A 1 88 ? -30.759 25.855 38.948 1.00 92.62 88 VAL A N 1
ATOM 693 C CA . VAL A 1 88 ? -31.452 25.316 37.776 1.00 92.62 88 VAL A CA 1
ATOM 694 C C . VAL A 1 88 ? -32.599 26.251 37.428 1.00 92.62 88 VAL A C 1
ATOM 696 O O . VAL A 1 88 ? -33.374 26.642 38.297 1.00 92.62 88 VAL A O 1
ATOM 699 N N . LEU A 1 89 ? -32.709 26.608 36.159 1.00 92.06 89 LEU A N 1
ATOM 700 C CA . LEU A 1 89 ? -33.750 27.463 35.618 1.00 92.06 89 LEU A CA 1
ATOM 701 C C . LEU A 1 89 ? -34.648 26.638 34.693 1.00 92.06 89 LEU A C 1
ATOM 703 O O . LEU A 1 89 ? -34.150 25.891 33.858 1.00 92.06 89 LEU A O 1
ATOM 707 N N . GLU A 1 90 ? -35.962 26.766 34.835 1.00 91.44 90 GLU A N 1
ATOM 708 C CA . GLU A 1 90 ? -36.961 26.142 33.963 1.00 91.44 90 GLU A CA 1
ATOM 709 C C . GLU A 1 90 ? -37.694 27.241 33.188 1.00 91.44 90 GLU A C 1
ATOM 711 O O . GLU A 1 90 ? -38.184 28.209 33.778 1.00 91.44 90 GLU A O 1
ATOM 716 N N . GLU A 1 91 ? -37.764 27.115 31.864 1.00 89.00 91 GLU A N 1
ATOM 717 C CA . GLU A 1 91 ? -38.523 28.038 31.026 1.00 89.00 91 GLU A CA 1
ATOM 718 C C . GLU A 1 91 ? -40.029 27.826 31.235 1.00 89.00 91 GLU A C 1
ATOM 720 O O . GLU A 1 91 ? -40.571 26.738 31.024 1.00 89.00 91 GLU A O 1
ATOM 725 N N . LYS A 1 92 ? -40.716 28.886 31.671 1.00 88.50 92 LYS A N 1
ATOM 726 C CA . LYS A 1 92 ? -42.174 28.914 31.877 1.00 88.50 92 LYS A CA 1
ATOM 727 C C . LYS A 1 92 ? -42.907 29.376 30.624 1.00 88.50 92 LYS A C 1
ATOM 729 O O . LYS A 1 92 ? -43.932 28.808 30.255 1.00 88.50 92 LYS A O 1
ATOM 734 N N . GLU A 1 93 ? -42.371 30.420 30.007 1.00 86.50 93 GLU A N 1
ATOM 735 C CA . GLU A 1 93 ? -42.823 31.041 28.766 1.00 86.50 93 GLU A CA 1
ATOM 736 C C . GLU A 1 93 ? -41.579 31.421 27.968 1.00 86.50 93 GLU A C 1
ATOM 738 O O . GLU A 1 93 ? -40.508 31.576 28.548 1.00 86.50 93 GLU A O 1
ATOM 743 N N . LYS A 1 94 ? -41.701 31.575 26.648 1.00 84.38 94 LYS A N 1
ATOM 744 C CA . LYS A 1 94 ? -40.555 31.836 25.769 1.00 84.38 94 LYS A CA 1
ATOM 745 C C . LYS A 1 94 ? -39.739 33.048 26.250 1.00 84.38 94 LYS A C 1
ATOM 747 O O . LYS A 1 94 ? -40.190 34.183 26.112 1.00 84.38 94 LYS A O 1
ATOM 752 N N . GLY A 1 95 ? -38.528 32.803 26.747 1.00 83.38 95 GLY A N 1
ATOM 753 C CA . GLY A 1 95 ? -37.611 33.809 27.289 1.00 83.38 95 GLY A CA 1
ATOM 754 C C . GLY A 1 95 ? -37.790 34.145 28.776 1.00 83.38 95 GLY A C 1
ATOM 755 O O . GLY A 1 95 ? -37.041 34.973 29.287 1.00 83.38 95 GLY A O 1
ATOM 756 N N . THR A 1 96 ? -38.733 33.517 29.482 1.00 85.88 96 THR A N 1
ATOM 757 C CA . THR A 1 96 ? -38.980 33.719 30.917 1.00 85.88 96 THR A CA 1
ATOM 758 C C . THR A 1 96 ? -38.641 32.459 31.702 1.00 85.88 96 THR A C 1
ATOM 760 O O . THR A 1 96 ? -39.257 31.405 31.522 1.00 85.88 96 THR A O 1
ATOM 763 N N . TYR A 1 97 ? -37.694 32.594 32.628 1.00 89.12 97 TYR A N 1
ATOM 764 C CA . TYR A 1 97 ? -37.170 31.497 33.434 1.00 89.12 97 TYR A CA 1
ATOM 765 C C . TYR A 1 97 ? -37.558 31.656 34.901 1.00 89.12 97 TYR A C 1
ATOM 767 O O . TYR A 1 97 ? -37.516 32.757 35.449 1.00 89.12 97 TYR A O 1
ATOM 775 N N . ILE A 1 98 ? -37.901 30.544 35.544 1.00 93.00 98 ILE A N 1
ATOM 776 C CA . ILE A 1 98 ? -38.078 30.454 36.997 1.00 93.00 98 ILE A CA 1
ATOM 777 C C . ILE A 1 98 ? -37.025 29.522 37.588 1.00 93.00 98 ILE A C 1
ATOM 779 O O . ILE A 1 98 ? -36.549 28.620 36.902 1.00 93.00 98 ILE A O 1
ATOM 783 N N . ILE A 1 99 ? -36.674 29.712 38.861 1.00 93.38 99 ILE A N 1
ATOM 784 C CA . ILE A 1 99 ? -35.843 28.738 39.578 1.00 93.38 99 ILE A CA 1
ATOM 785 C C . ILE A 1 99 ? -36.631 27.430 39.671 1.00 93.38 99 ILE A C 1
ATOM 787 O O . ILE A 1 99 ? -37.768 27.410 40.141 1.00 93.38 99 ILE A O 1
ATOM 791 N N . SER A 1 100 ? -36.031 26.361 39.165 1.00 93.81 100 SER A N 1
ATOM 792 C CA . SER A 1 100 ? -36.600 25.023 39.141 1.00 93.81 100 SER A CA 1
ATOM 793 C C . SER A 1 100 ? -36.256 24.264 40.417 1.00 93.81 100 SER A C 1
ATOM 795 O O . SER A 1 100 ? -35.141 24.371 40.925 1.00 93.81 100 SER A O 1
ATOM 797 N N . ASP A 1 101 ? -37.176 23.413 40.865 1.00 92.69 101 ASP A N 1
ATOM 798 C CA . ASP A 1 101 ? -36.922 22.440 41.935 1.00 92.69 101 ASP A CA 1
ATOM 799 C C . ASP A 1 101 ? -36.141 21.206 41.437 1.00 92.69 101 ASP A C 1
ATOM 801 O O . ASP A 1 101 ? -35.811 20.311 42.218 1.00 92.69 101 ASP A O 1
ATOM 805 N N . VAL A 1 102 ? -35.851 21.122 40.131 1.00 90.62 102 VAL A N 1
ATOM 806 C CA . VAL A 1 102 ? -35.050 20.037 39.553 1.00 90.62 102 VAL A CA 1
ATOM 807 C C . VAL A 1 102 ? -33.632 20.082 40.140 1.00 90.62 102 VAL A C 1
ATOM 809 O O . VAL A 1 102 ? -32.969 21.117 40.049 1.00 90.62 102 VAL A O 1
ATOM 812 N N . PRO A 1 103 ? -33.116 18.973 40.703 1.00 92.44 103 PRO A N 1
ATOM 813 C CA . PRO A 1 103 ? -31.753 18.934 41.215 1.00 92.44 103 PRO A CA 1
ATOM 814 C C . PRO A 1 103 ? -30.730 19.227 40.116 1.00 92.44 103 PRO A C 1
ATOM 816 O O . PRO A 1 103 ? -30.858 18.749 38.986 1.00 92.44 103 PRO A O 1
ATOM 819 N N . ILE A 1 104 ? -29.679 19.972 40.455 1.00 90.62 104 ILE A N 1
ATOM 820 C CA . ILE A 1 104 ? -28.664 20.402 39.486 1.00 90.62 104 ILE A CA 1
ATOM 821 C C . ILE A 1 104 ? -27.958 19.233 38.802 1.00 90.62 104 ILE A C 1
ATOM 823 O O . ILE A 1 104 ? -27.693 19.295 37.609 1.00 90.62 104 ILE A O 1
ATOM 827 N N . GLU A 1 105 ? -27.729 18.134 39.516 1.00 89.69 105 GLU A N 1
ATOM 828 C CA . GLU A 1 105 ? -27.184 16.903 38.955 1.00 89.69 105 GLU A CA 1
ATOM 829 C C . GLU A 1 105 ? -28.134 16.253 37.932 1.00 89.69 105 GLU A C 1
ATOM 831 O O . GLU A 1 105 ? -27.669 15.683 36.953 1.00 89.69 105 GLU A O 1
ATOM 836 N N . THR A 1 106 ? -29.460 16.388 38.098 1.00 88.50 106 THR A N 1
ATOM 837 C CA . THR A 1 106 ? -30.445 15.922 37.098 1.00 88.50 106 THR A CA 1
ATOM 838 C C . THR A 1 106 ? -30.429 16.806 35.866 1.00 88.50 106 THR A C 1
ATOM 840 O O . THR A 1 106 ? -30.468 16.303 34.749 1.00 88.50 106 THR A O 1
ATOM 843 N N . ALA A 1 107 ? -30.399 18.125 36.073 1.00 88.06 107 ALA A N 1
ATOM 844 C CA . ALA A 1 107 ? -30.340 19.083 34.981 1.00 88.06 107 ALA A CA 1
ATOM 845 C C . ALA A 1 107 ? -29.065 18.870 34.156 1.00 88.06 107 ALA A C 1
ATOM 847 O O . ALA A 1 107 ? -29.144 18.757 32.938 1.00 88.06 107 ALA A O 1
ATOM 848 N N . LEU A 1 108 ? -27.917 18.712 34.821 1.00 87.94 108 LEU A N 1
ATOM 849 C CA . LEU A 1 108 ? -26.636 18.491 34.160 1.00 87.94 108 LEU A CA 1
ATOM 850 C C . LEU A 1 108 ? -26.621 17.172 33.385 1.00 87.94 108 LEU A C 1
ATOM 852 O O . LEU A 1 108 ? -26.162 17.156 32.248 1.00 87.94 108 LEU A O 1
ATOM 856 N N . LEU A 1 109 ? -27.171 16.102 33.975 1.00 86.75 109 LEU A N 1
ATOM 857 C CA . LEU A 1 109 ? -27.305 14.800 33.322 1.00 86.75 109 LEU A CA 1
ATOM 858 C C . LEU A 1 109 ? -28.110 14.911 32.022 1.00 86.75 109 LEU A C 1
ATOM 860 O O . LEU A 1 109 ? -27.642 14.490 30.969 1.00 86.75 109 LEU A O 1
ATOM 864 N N . ARG A 1 110 ? -29.282 15.552 32.072 1.00 85.00 110 ARG A N 1
ATOM 865 C CA . ARG A 1 110 ? -30.115 15.775 30.879 1.00 85.00 110 ARG A CA 1
ATOM 866 C C . ARG A 1 110 ? -29.376 16.584 29.821 1.00 85.00 110 ARG A C 1
ATOM 868 O O . ARG A 1 110 ? -29.314 16.173 28.671 1.00 85.00 110 ARG A O 1
ATOM 875 N N . MET A 1 111 ? -28.730 17.674 30.233 1.00 82.00 111 MET A N 1
ATOM 876 C CA . MET A 1 111 ? -27.940 18.521 29.339 1.00 82.00 111 MET A CA 1
ATOM 877 C C . MET A 1 111 ? -26.818 17.727 28.647 1.00 82.00 111 MET A C 1
ATOM 879 O O . MET A 1 111 ? -26.620 17.864 27.447 1.00 82.00 111 MET A O 1
ATOM 883 N N . SER A 1 112 ? -26.121 16.831 29.352 1.00 80.19 112 SER A N 1
ATOM 884 C CA . SER A 1 112 ? -25.075 15.987 28.748 1.00 80.19 112 SER A CA 1
ATOM 885 C C . SER A 1 112 ? -25.567 14.949 27.728 1.00 80.19 112 SER A C 1
ATOM 887 O O . SER A 1 112 ? -24.741 14.384 27.012 1.00 80.19 112 SER A O 1
ATOM 889 N N . GLN A 1 113 ? -26.877 14.702 27.644 1.00 76.88 113 GLN A N 1
ATOM 890 C CA . GLN A 1 113 ? -27.483 13.687 26.773 1.00 76.88 113 GLN A CA 1
ATOM 891 C C . GLN A 1 113 ? -28.102 14.262 25.494 1.00 76.88 113 GLN A C 1
ATOM 893 O O . GLN A 1 113 ? -28.465 13.505 24.593 1.00 76.88 113 GLN A O 1
ATOM 898 N N . VAL A 1 114 ? -28.225 15.587 25.388 1.00 76.06 114 VAL A N 1
ATOM 899 C CA . VAL A 1 114 ? -28.870 16.233 24.240 1.00 76.06 114 VAL A CA 1
ATOM 900 C C . VAL A 1 114 ? -28.000 16.062 22.996 1.00 76.06 114 VAL A C 1
ATOM 902 O O . VAL A 1 114 ? -26.900 16.611 22.894 1.00 76.06 114 VAL A O 1
ATOM 905 N N . GLY A 1 115 ? -28.502 15.303 22.020 1.00 60.59 115 GLY A N 1
ATOM 906 C CA . GLY A 1 115 ? -27.875 15.146 20.710 1.00 60.59 115 GLY A CA 1
ATOM 907 C C . GLY A 1 115 ? -27.919 16.458 19.927 1.00 60.59 115 GLY A C 1
ATOM 908 O O . GLY A 1 115 ? -28.871 16.711 19.198 1.00 60.59 115 GLY A O 1
ATOM 909 N N . MET A 1 116 ? -26.907 17.309 20.094 1.00 59.19 116 MET A N 1
ATOM 910 C CA . MET A 1 116 ? -26.872 18.632 19.465 1.00 59.19 116 MET A CA 1
ATOM 911 C C . MET A 1 116 ? -26.139 18.668 18.122 1.00 59.19 116 MET A C 1
ATOM 913 O O . MET A 1 116 ? -25.233 17.876 17.847 1.00 59.19 116 MET A O 1
ATOM 917 N N . ASP A 1 117 ? -26.516 19.658 17.310 1.00 58.59 117 ASP A N 1
ATOM 918 C CA . ASP A 1 117 ? -25.823 20.034 16.080 1.00 58.59 117 ASP A CA 1
ATOM 919 C C . ASP A 1 117 ? -24.389 20.528 16.387 1.00 58.59 117 ASP A C 1
ATOM 921 O O . ASP A 1 117 ? -24.104 21.061 17.465 1.00 58.59 117 ASP A O 1
ATOM 925 N N . ILE A 1 118 ? -23.453 20.337 15.450 1.00 54.59 118 ILE A N 1
ATOM 926 C CA . ILE A 1 118 ? -21.995 20.416 15.709 1.00 54.59 118 ILE A CA 1
ATOM 927 C C . ILE A 1 118 ? -21.552 21.777 16.280 1.00 54.59 118 ILE A C 1
ATOM 929 O O . ILE A 1 118 ? -20.630 21.833 17.095 1.00 54.59 118 ILE A O 1
ATOM 933 N N . THR A 1 119 ? -22.184 22.877 15.863 1.00 53.97 119 THR A N 1
ATOM 934 C CA . THR A 1 119 ? -21.825 24.234 16.309 1.00 53.97 119 THR A CA 1
ATOM 935 C C . THR A 1 119 ? -22.261 24.540 17.739 1.00 53.97 119 THR A C 1
ATOM 937 O O . THR A 1 119 ? -21.529 25.231 18.445 1.00 53.97 119 THR A O 1
ATOM 940 N N . ASP A 1 120 ? -23.386 23.984 18.192 1.00 64.19 120 ASP A N 1
ATOM 941 C CA . ASP A 1 120 ? -23.890 24.191 19.558 1.00 64.19 120 ASP A CA 1
ATOM 942 C C . ASP A 1 120 ? -23.141 23.306 20.568 1.00 64.19 120 ASP A C 1
ATOM 944 O O . ASP A 1 120 ? -22.988 23.657 21.744 1.00 64.19 120 ASP A O 1
ATOM 948 N N . LYS A 1 121 ? -22.573 22.196 20.081 1.00 65.00 121 LYS A N 1
ATOM 949 C CA . LYS A 1 121 ? -21.848 21.206 20.879 1.00 65.00 121 LYS A CA 1
ATOM 950 C C . LYS A 1 121 ? -20.613 21.776 21.595 1.00 65.00 121 LYS A C 1
ATOM 952 O O . LYS A 1 121 ? -20.433 21.533 22.784 1.00 65.00 121 LYS A O 1
ATOM 957 N N . ILE A 1 122 ? -19.804 22.608 20.928 1.00 61.53 122 ILE A N 1
ATOM 958 C CA . ILE A 1 122 ? -18.564 23.164 21.519 1.00 61.53 122 ILE A CA 1
ATOM 959 C C . ILE A 1 122 ? -18.865 24.156 22.654 1.00 61.53 122 ILE A C 1
ATOM 961 O O . ILE A 1 122 ? -18.175 24.175 23.677 1.00 61.53 122 ILE A O 1
ATOM 965 N N . SER A 1 123 ? -19.872 25.019 22.482 1.00 69.31 123 SER A N 1
ATOM 966 C CA . SER A 1 123 ? -20.312 25.927 23.553 1.00 69.31 123 SER A CA 1
ATOM 967 C C . SER A 1 123 ? -20.903 25.163 24.732 1.00 69.31 123 SER A C 1
ATOM 969 O O . SER A 1 123 ? -20.698 25.551 25.886 1.00 69.31 123 SER A O 1
ATOM 971 N N . HIS A 1 124 ? -21.600 24.065 24.446 1.00 73.94 124 HIS A N 1
ATOM 972 C CA . HIS A 1 124 ? -22.231 23.237 25.455 1.00 73.94 124 HIS A CA 1
ATOM 973 C C . HIS A 1 124 ? -21.207 22.481 26.315 1.00 73.94 124 HIS A C 1
ATOM 975 O O . HIS A 1 124 ? -21.310 22.494 27.543 1.00 73.94 124 HIS A O 1
ATOM 981 N N . GLU A 1 125 ? -20.191 21.872 25.709 1.00 74.88 125 GLU A N 1
ATOM 982 C CA . GLU A 1 125 ? -19.159 21.112 26.431 1.00 74.88 125 GLU A CA 1
ATOM 983 C C . GLU A 1 125 ? -18.397 21.996 27.421 1.00 74.88 125 GLU A C 1
ATOM 985 O O . GLU A 1 125 ? -18.300 21.674 28.602 1.00 74.88 125 GLU A O 1
ATOM 990 N N . LYS A 1 126 ? -17.997 23.201 26.992 1.00 78.81 126 LYS A N 1
ATOM 991 C CA . LYS A 1 126 ? -17.360 24.189 27.881 1.00 78.81 126 LYS A CA 1
ATOM 992 C C . LYS A 1 126 ? -18.228 24.584 29.071 1.00 78.81 126 LYS A C 1
ATOM 994 O O . LYS A 1 126 ? -17.702 25.039 30.084 1.00 78.81 126 LYS A O 1
ATOM 999 N N . SER A 1 127 ? -19.542 24.501 28.924 1.00 81.12 127 SER A N 1
ATOM 1000 C CA . SER A 1 127 ? -20.480 24.892 29.971 1.00 81.12 127 SER A CA 1
ATOM 1001 C C . SER A 1 127 ? -20.710 23.742 30.954 1.00 81.12 127 SER A C 1
ATOM 1003 O O . SER A 1 127 ? -20.761 24.000 32.153 1.00 81.12 127 SER A O 1
ATOM 1005 N N . ILE A 1 128 ? -20.732 22.484 30.488 1.00 85.25 128 ILE A N 1
ATOM 1006 C CA . ILE A 1 128 ? -20.730 21.301 31.367 1.00 85.25 128 ILE A CA 1
ATOM 1007 C C . ILE A 1 128 ? -19.479 21.300 32.249 1.00 85.25 128 ILE A C 1
ATOM 1009 O O . ILE A 1 128 ? -19.609 21.228 33.471 1.00 85.25 128 ILE A O 1
ATOM 1013 N N . ALA A 1 129 ? -18.297 21.494 31.655 1.00 85.44 129 ALA A N 1
ATOM 1014 C CA . ALA A 1 129 ? -17.031 21.592 32.379 1.00 85.44 129 ALA A CA 1
ATOM 1015 C C . ALA A 1 129 ? -17.115 22.601 33.527 1.00 85.44 129 ALA A C 1
ATOM 1017 O O . ALA A 1 129 ? -16.775 22.322 34.675 1.00 85.44 129 ALA A O 1
ATOM 1018 N N . LYS A 1 130 ? -17.620 23.800 33.227 1.00 86.94 130 LYS A N 1
ATOM 1019 C CA . LYS A 1 130 ? -17.717 24.880 34.209 1.00 86.94 130 LYS A CA 1
ATOM 1020 C C . LYS A 1 130 ? -18.644 24.535 35.367 1.00 86.94 130 LYS A C 1
ATOM 1022 O O . LYS A 1 130 ? -18.299 24.858 36.498 1.00 86.94 130 LYS A O 1
ATOM 1027 N N . VAL A 1 131 ? -19.768 23.863 35.108 1.00 89.81 131 VAL A N 1
ATOM 1028 C CA . VAL A 1 131 ? -20.660 23.379 36.173 1.00 89.81 131 VAL A CA 1
ATOM 1029 C C . VAL A 1 131 ? -19.954 22.318 37.015 1.00 89.81 131 VAL A C 1
ATOM 1031 O O . VAL A 1 131 ? -19.940 22.424 38.239 1.00 89.81 131 VAL A O 1
ATOM 1034 N N . LEU A 1 132 ? -19.321 21.339 36.367 1.00 88.19 132 LEU A N 1
ATOM 1035 C CA . LEU A 1 132 ? -18.621 20.232 37.018 1.00 88.19 132 LEU A CA 1
ATOM 1036 C C . LEU A 1 132 ? -17.487 20.692 37.951 1.00 88.19 132 LEU A C 1
ATOM 1038 O O . LEU A 1 132 ? -17.284 20.097 39.009 1.00 88.19 132 LEU A O 1
ATOM 1042 N N . PHE A 1 133 ? -16.771 21.759 37.586 1.00 88.38 133 PHE A N 1
ATOM 1043 C CA . PHE A 1 133 ? -15.671 22.328 38.375 1.00 88.38 133 PHE A CA 1
ATOM 1044 C C . PHE A 1 133 ? -16.087 23.498 39.285 1.00 88.38 133 PHE A C 1
ATOM 1046 O O . PHE A 1 133 ? -15.230 24.129 39.907 1.00 88.38 133 PHE A O 1
ATOM 1053 N N . HIS A 1 134 ? -17.381 23.811 39.391 1.00 92.38 134 HIS A N 1
ATOM 1054 C CA . HIS A 1 134 ? -17.861 24.871 40.273 1.00 92.38 134 HIS A CA 1
ATOM 1055 C C . HIS A 1 134 ? -17.872 24.418 41.745 1.00 92.38 134 HIS A C 1
ATOM 1057 O O . HIS A 1 134 ? -18.307 23.312 42.065 1.00 92.38 134 HIS A O 1
ATOM 1063 N N . LYS A 1 135 ? -17.478 25.310 42.666 1.00 91.44 135 LYS A N 1
ATOM 1064 C CA . LYS A 1 135 ? -17.400 25.052 44.123 1.00 91.44 135 LYS A CA 1
ATOM 1065 C C . LYS A 1 135 ? -18.698 24.470 44.721 1.00 91.44 135 LYS A C 1
ATOM 1067 O O . LYS A 1 135 ? -18.658 23.557 45.533 1.00 91.44 135 LYS A O 1
ATOM 1072 N N . ASP A 1 136 ? -19.862 24.948 44.277 1.00 89.19 136 ASP A N 1
ATOM 1073 C CA . ASP A 1 136 ? -21.168 24.472 44.767 1.00 89.19 136 ASP A CA 1
ATOM 1074 C C . ASP A 1 136 ? -21.546 23.087 44.248 1.00 89.19 136 ASP A C 1
ATOM 1076 O O . ASP A 1 136 ? -22.434 22.426 44.798 1.00 89.19 136 ASP A O 1
ATOM 1080 N N . PHE A 1 137 ? -20.926 22.676 43.144 1.00 89.19 137 PHE A N 1
ATOM 1081 C CA . PHE A 1 137 ? -21.145 21.358 42.585 1.00 89.19 137 PHE A CA 1
ATOM 1082 C C . PHE A 1 137 ? -20.250 20.324 43.263 1.00 89.19 137 PHE A C 1
ATOM 1084 O O . PHE A 1 137 ? -20.642 19.167 43.321 1.00 89.19 137 PHE A O 1
ATOM 1091 N N . GLU A 1 138 ? -19.123 20.724 43.867 1.00 86.62 138 GLU A N 1
ATOM 1092 C CA . GLU A 1 138 ? -18.156 19.828 44.519 1.00 86.62 138 GLU A CA 1
ATOM 1093 C C . GLU A 1 138 ? -18.816 18.854 45.510 1.00 86.62 138 GLU A C 1
ATOM 1095 O O . GLU A 1 138 ? -18.612 17.644 45.422 1.00 86.62 138 GLU A O 1
ATOM 1100 N N . ALA A 1 139 ? -19.706 19.350 46.378 1.00 86.56 139 ALA A N 1
ATOM 1101 C CA . ALA A 1 139 ? -20.450 18.528 47.341 1.00 86.56 139 ALA A CA 1
ATOM 1102 C C . ALA A 1 139 ? -21.534 17.625 46.707 1.00 86.56 139 ALA A C 1
ATOM 1104 O O . ALA A 1 139 ? -22.123 16.785 47.388 1.00 86.56 139 ALA A O 1
ATOM 1105 N N . LYS A 1 140 ? -21.835 17.818 45.419 1.00 90.38 140 LYS A N 1
ATOM 1106 C CA . LYS A 1 140 ? -22.846 17.085 44.642 1.00 90.38 140 LYS A CA 1
ATOM 1107 C C . LYS A 1 140 ? -22.232 16.142 43.606 1.00 90.38 140 LYS A C 1
ATOM 1109 O O . LYS A 1 140 ? -22.966 15.316 43.069 1.00 90.38 140 LYS A O 1
ATOM 1114 N N . ILE A 1 141 ? -20.919 16.219 43.351 1.00 88.25 141 ILE A N 1
ATOM 1115 C CA . ILE A 1 141 ? -20.245 15.381 42.347 1.00 88.25 141 ILE A CA 1
ATOM 1116 C C . ILE A 1 141 ? -20.471 13.896 42.632 1.00 88.25 141 ILE A C 1
ATOM 1118 O O . ILE A 1 141 ? -20.769 13.164 41.698 1.00 88.25 141 ILE A O 1
ATOM 1122 N N . GLU A 1 142 ? -20.392 13.447 43.890 1.00 88.25 142 GLU A N 1
ATOM 1123 C CA . GLU A 1 142 ? -20.609 12.029 44.219 1.00 88.25 142 GLU A CA 1
ATOM 1124 C C . GLU A 1 142 ? -21.994 11.550 43.763 1.00 88.25 142 GLU A C 1
ATOM 1126 O O . GLU A 1 142 ? -22.095 10.554 43.053 1.00 88.25 142 GLU A O 1
ATOM 1131 N N . LYS A 1 143 ? -23.052 12.309 44.080 1.00 89.62 143 LYS A N 1
ATOM 1132 C CA . LYS A 1 143 ? -24.423 11.999 43.643 1.00 89.62 143 LYS A CA 1
ATOM 1133 C C . LYS A 1 143 ? -24.576 12.073 42.129 1.00 89.62 143 LYS A C 1
ATOM 1135 O O . LYS A 1 143 ? -25.315 11.286 41.552 1.00 89.62 143 LYS A O 1
ATOM 1140 N N . PHE A 1 144 ? -23.915 13.031 41.482 1.00 90.25 144 PHE A N 1
ATOM 1141 C CA . PHE A 1 144 ? -23.925 13.119 40.026 1.00 90.25 144 PHE A CA 1
ATOM 1142 C C . PHE A 1 144 ? -23.282 11.880 39.399 1.00 90.25 144 PHE A C 1
ATOM 1144 O O . PHE A 1 144 ? -23.894 11.273 38.530 1.00 90.25 144 PHE A O 1
ATOM 1151 N N . VAL A 1 145 ? -22.107 11.467 39.884 1.00 88.38 145 VAL A N 1
ATOM 1152 C CA . VAL A 1 145 ? -21.429 10.242 39.445 1.00 88.38 145 VAL A CA 1
ATOM 1153 C C . VAL A 1 145 ? -22.318 9.025 39.681 1.00 88.38 145 VAL A C 1
ATOM 1155 O O . VAL A 1 145 ? -22.499 8.246 38.762 1.00 88.38 145 VAL A O 1
ATOM 1158 N N . GLU A 1 146 ? -22.938 8.873 40.853 1.00 88.94 146 GLU A N 1
ATOM 1159 C CA . GLU A 1 146 ? -23.871 7.763 41.105 1.00 88.94 146 GLU A CA 1
ATOM 1160 C C . GLU A 1 146 ? -24.989 7.700 40.057 1.00 88.94 146 GLU A C 1
ATOM 1162 O O . GLU A 1 146 ? -25.272 6.626 39.537 1.00 88.94 146 GLU A O 1
ATOM 1167 N N . ARG A 1 147 ? -25.550 8.852 39.674 1.00 89.88 147 ARG A N 1
ATOM 1168 C CA . ARG A 1 147 ? -26.612 8.927 38.661 1.00 89.88 147 ARG A CA 1
ATOM 1169 C C . ARG A 1 147 ? -26.137 8.663 37.244 1.00 89.88 147 ARG A C 1
ATOM 1171 O O . ARG A 1 147 ? -26.907 8.137 36.454 1.00 89.88 147 ARG A O 1
ATOM 1178 N N . THR A 1 148 ? -24.893 8.988 36.894 1.00 89.94 148 THR A N 1
ATOM 1179 C CA . THR A 1 148 ? -24.367 8.591 35.578 1.00 89.94 148 THR A CA 1
ATOM 1180 C C . THR A 1 148 ? -24.125 7.086 35.488 1.00 89.94 148 THR A C 1
ATOM 1182 O O . THR A 1 148 ? -24.100 6.539 34.389 1.00 89.94 148 THR A O 1
ATOM 1185 N N . LEU A 1 149 ? -23.963 6.404 36.625 1.00 90.06 149 LEU A N 1
ATOM 1186 C CA . LEU A 1 149 ? -23.834 4.948 36.681 1.00 90.06 149 LEU A CA 1
ATOM 1187 C C . LEU A 1 149 ? -25.187 4.222 36.772 1.00 90.06 149 LEU A C 1
ATOM 1189 O O . LEU A 1 149 ? -25.218 2.998 36.648 1.00 90.06 149 LEU A O 1
ATOM 1193 N N . GLU A 1 150 ? -26.295 4.942 36.981 1.00 91.44 150 GLU A N 1
ATOM 1194 C CA . GLU A 1 150 ? -27.637 4.360 36.930 1.00 91.44 150 GLU A CA 1
ATOM 1195 C C . GLU A 1 150 ? -27.920 3.813 35.524 1.00 91.44 150 GLU A C 1
ATOM 1197 O O . GLU A 1 150 ? -27.503 4.382 34.512 1.00 91.44 150 GLU A O 1
ATOM 1202 N N . LEU A 1 151 ? -28.607 2.672 35.479 1.00 90.88 151 LEU A N 1
ATOM 1203 C CA . LEU A 1 151 ? -29.064 2.071 34.234 1.00 90.88 151 LEU A CA 1
ATOM 1204 C C . LEU A 1 151 ? -30.371 2.733 33.808 1.00 90.88 151 LEU A C 1
ATOM 1206 O O . LEU A 1 151 ? -31.269 2.920 34.632 1.00 90.88 151 LEU A O 1
ATOM 1210 N N . ASP A 1 152 ? -30.484 3.036 32.523 1.00 88.94 152 ASP A N 1
ATOM 1211 C CA . ASP A 1 152 ? -31.729 3.502 31.931 1.00 88.94 152 ASP A CA 1
ATOM 1212 C C . ASP A 1 152 ? -32.739 2.358 31.700 1.00 88.94 152 ASP A C 1
ATOM 1214 O O . ASP A 1 152 ? -32.534 1.208 32.104 1.00 88.94 152 ASP A O 1
ATOM 1218 N N . GLU A 1 153 ? -33.855 2.670 31.034 1.00 89.31 153 GLU A N 1
ATOM 1219 C CA . GLU A 1 153 ? -34.903 1.693 30.703 1.00 89.31 153 GLU A CA 1
ATOM 1220 C C . GLU A 1 153 ? -34.415 0.552 29.786 1.00 89.31 153 GLU A C 1
ATOM 1222 O O . GLU A 1 153 ? -35.021 -0.521 29.768 1.00 89.31 153 GLU A O 1
ATOM 1227 N N . GLU A 1 154 ? -33.313 0.752 29.056 1.00 87.44 154 GLU A N 1
ATOM 1228 C CA . GLU A 1 154 ? -32.688 -0.239 28.172 1.00 87.44 154 GLU A CA 1
ATOM 1229 C C . GLU A 1 154 ? -31.572 -1.035 28.875 1.00 87.44 154 GLU A C 1
ATOM 1231 O O . GLU A 1 154 ? -30.969 -1.935 28.280 1.00 87.44 154 GLU A O 1
ATOM 1236 N N . GLY A 1 155 ? -31.304 -0.743 30.152 1.00 87.06 155 GLY A N 1
ATOM 1237 C CA . GLY A 1 155 ? -30.221 -1.359 30.909 1.00 87.06 155 GLY A CA 1
ATOM 1238 C C . GLY A 1 155 ? -28.841 -0.811 30.540 1.00 87.06 155 GLY A C 1
ATOM 1239 O O . GLY A 1 155 ? -27.844 -1.502 30.743 1.00 87.06 155 GLY A O 1
ATOM 1240 N N . ILE A 1 156 ? -28.769 0.394 29.969 1.00 87.19 156 ILE A N 1
ATOM 1241 C CA . ILE A 1 156 ? -27.528 1.054 29.566 1.00 87.19 156 ILE A CA 1
ATOM 1242 C C . ILE A 1 156 ? -27.175 2.112 30.621 1.00 87.19 156 ILE A C 1
ATOM 1244 O O . ILE A 1 156 ? -28.016 2.956 30.936 1.00 87.19 156 ILE A O 1
ATOM 1248 N N . PRO A 1 157 ? -25.945 2.109 31.170 1.00 91.19 157 PRO A N 1
ATOM 1249 C CA . PRO A 1 157 ? -25.486 3.189 32.035 1.00 91.19 157 PRO A CA 1
ATOM 1250 C C . PRO A 1 157 ? -25.632 4.557 31.359 1.00 91.19 157 PRO A C 1
ATOM 1252 O O . PRO A 1 157 ? -25.147 4.754 30.240 1.00 91.19 157 PRO A O 1
ATOM 1255 N N . GLU A 1 158 ? -26.236 5.521 32.056 1.00 90.88 158 GLU A N 1
ATOM 1256 C CA . GLU A 1 158 ? -26.475 6.874 31.530 1.00 90.88 158 GLU A CA 1
ATOM 1257 C C . GLU A 1 158 ? -25.182 7.570 31.056 1.00 90.88 158 GLU A C 1
ATOM 1259 O O . GLU A 1 158 ? -25.198 8.377 30.122 1.00 90.88 158 GLU A O 1
ATOM 1264 N N . LEU A 1 159 ? -24.040 7.199 31.642 1.00 90.19 159 LEU A N 1
ATOM 1265 C CA . LEU A 1 159 ? -22.693 7.612 31.251 1.00 90.19 159 LEU A CA 1
ATOM 1266 C C . LEU A 1 159 ? -22.402 7.394 29.756 1.00 90.19 159 LEU A C 1
ATOM 1268 O O . LEU A 1 159 ? -21.710 8.203 29.145 1.00 90.19 159 LEU A O 1
ATOM 1272 N N . PHE A 1 160 ? -22.910 6.328 29.130 1.00 88.75 160 PHE A N 1
ATOM 1273 C CA . PHE A 1 160 ? -22.616 6.043 27.718 1.00 88.75 160 PHE A CA 1
ATOM 1274 C C . PHE A 1 160 ? -23.323 6.971 26.731 1.00 88.75 160 PHE A C 1
ATOM 1276 O O . PHE A 1 160 ? -22.982 6.974 25.548 1.00 88.75 160 PHE A O 1
ATOM 1283 N N . LYS A 1 161 ? -24.261 7.792 27.206 1.00 87.19 161 LYS A N 1
ATOM 1284 C CA . LYS A 1 161 ? -24.937 8.809 26.394 1.00 87.19 161 LYS A CA 1
ATOM 1285 C C . LYS A 1 161 ? -24.142 10.113 26.299 1.00 87.19 161 LYS A C 1
ATOM 1287 O O . LYS A 1 161 ? -24.533 11.013 25.562 1.00 87.19 161 LYS A O 1
ATOM 1292 N N . PHE A 1 162 ? -23.042 10.231 27.042 1.00 87.25 162 PHE A N 1
ATOM 1293 C CA . PHE A 1 162 ? -22.279 11.470 27.136 1.00 87.25 162 PHE A CA 1
ATOM 1294 C C . PHE A 1 162 ? -21.395 11.672 25.906 1.00 87.25 162 PHE A C 1
ATOM 1296 O O . PHE A 1 162 ? -20.955 10.716 25.259 1.00 87.25 162 PHE A O 1
ATOM 1303 N N . SER A 1 163 ? -21.076 12.935 25.601 1.00 84.81 163 SER A N 1
ATOM 1304 C CA . SER A 1 163 ? -20.036 13.229 24.615 1.00 84.81 163 SER A CA 1
ATOM 1305 C C . SER A 1 163 ? -18.662 12.754 25.105 1.00 84.81 163 SER A C 1
ATOM 1307 O O . SER A 1 163 ? -18.433 12.543 26.300 1.00 84.81 163 SER A O 1
ATOM 1309 N N . LYS A 1 164 ? -17.716 12.581 24.175 1.00 86.81 164 LYS A N 1
ATOM 1310 C CA . LYS A 1 164 ? -16.363 12.094 24.495 1.00 86.81 164 LYS A CA 1
ATOM 1311 C C . LYS A 1 164 ? -15.636 13.084 25.406 1.00 86.81 164 LYS A C 1
ATOM 1313 O O . LYS A 1 164 ? -14.870 12.681 26.275 1.00 86.81 164 LYS A O 1
ATOM 1318 N N . GLU A 1 165 ? -15.897 14.363 25.193 1.00 86.00 165 GLU A N 1
ATOM 1319 C CA . GLU A 1 165 ? -15.344 15.508 25.895 1.00 86.00 165 GLU A CA 1
ATOM 1320 C C . GLU A 1 165 ? -15.896 15.582 27.321 1.00 86.00 165 GLU A C 1
ATOM 1322 O O . GLU A 1 165 ? -15.122 15.637 28.275 1.00 86.00 165 GLU A O 1
ATOM 1327 N N . THR A 1 166 ? -17.217 15.449 27.492 1.00 86.00 166 THR A N 1
ATOM 1328 C CA . THR A 1 166 ? -17.821 15.364 28.828 1.00 86.00 166 THR A CA 1
ATOM 1329 C C . THR A 1 166 ? -17.320 14.142 29.595 1.00 86.00 166 THR A C 1
ATOM 1331 O O . THR A 1 166 ? -17.039 14.236 30.787 1.00 86.00 166 THR A O 1
ATOM 1334 N N . LEU A 1 167 ? -17.137 13.000 28.926 1.00 89.31 167 LEU A N 1
ATOM 1335 C CA . LEU A 1 167 ? -16.559 11.813 29.559 1.00 89.31 167 LEU A CA 1
ATOM 1336 C C . LEU A 1 167 ? -15.120 12.024 30.021 1.00 89.31 167 LEU A C 1
ATOM 1338 O O . LEU A 1 167 ? -14.755 11.549 31.092 1.00 89.31 167 LEU A O 1
ATOM 1342 N N . LEU A 1 168 ? -14.300 12.741 29.253 1.00 89.69 168 LEU A N 1
ATOM 1343 C CA . LEU A 1 168 ? -12.938 13.079 29.667 1.00 89.69 168 LEU A CA 1
ATOM 1344 C C . LEU A 1 168 ? -12.931 13.901 30.961 1.00 89.69 168 LEU A C 1
ATOM 1346 O O . LEU A 1 168 ? -12.208 13.554 31.896 1.00 89.69 168 LEU A O 1
ATOM 1350 N N . GLU A 1 169 ? -13.778 14.927 31.040 1.00 88.06 169 GLU A N 1
ATOM 1351 C CA . GLU A 1 169 ? -13.936 15.761 32.238 1.00 88.06 169 GLU A CA 1
ATOM 1352 C C . GLU A 1 169 ? -14.479 14.954 33.421 1.00 88.06 169 GLU A C 1
ATOM 1354 O O . GLU A 1 169 ? -13.993 15.065 34.549 1.00 88.06 169 GLU A O 1
ATOM 1359 N N . MET A 1 170 ? -15.447 14.076 33.161 1.00 86.75 170 MET A N 1
ATOM 1360 C CA . MET A 1 170 ? -15.962 13.161 34.169 1.00 86.75 170 MET A CA 1
ATOM 1361 C C . MET A 1 170 ? -14.897 12.216 34.701 1.00 86.75 170 MET A C 1
ATOM 1363 O O . MET A 1 170 ? -14.915 11.929 35.890 1.00 86.75 170 MET A O 1
ATOM 1367 N N . LEU A 1 171 ? -13.972 11.731 33.873 1.00 88.56 171 LEU A N 1
ATOM 1368 C CA . LEU A 1 171 ? -12.889 10.866 34.340 1.00 88.56 171 LEU A CA 1
ATOM 1369 C C . LEU A 1 171 ? -11.902 11.620 35.233 1.00 88.56 171 LEU A C 1
ATOM 1371 O O . LEU A 1 171 ? -11.397 11.040 36.190 1.00 88.56 171 LEU A O 1
ATOM 1375 N N . ASP A 1 172 ? -11.639 12.903 34.969 1.00 86.88 172 ASP A N 1
ATOM 1376 C CA . ASP A 1 172 ? -10.816 13.739 35.856 1.00 86.88 172 ASP A CA 1
ATOM 1377 C C . ASP A 1 172 ? -11.412 13.867 37.261 1.00 86.88 172 ASP A C 1
ATOM 1379 O O . ASP A 1 172 ? -10.685 13.907 38.259 1.00 86.88 172 ASP A O 1
ATOM 1383 N N . LEU A 1 173 ? -12.740 13.898 37.344 1.00 83.94 173 LEU A N 1
ATOM 1384 C CA . LEU A 1 173 ? -13.467 13.949 38.607 1.00 83.94 173 LEU A CA 1
ATOM 1385 C C . LEU A 1 173 ? -13.622 12.561 39.227 1.00 83.94 173 LEU A C 1
ATOM 1387 O O . LEU A 1 173 ? -13.328 12.384 40.406 1.00 83.94 173 LEU A O 1
ATOM 1391 N N . GLY A 1 174 ? -14.022 11.580 38.422 1.00 78.19 174 GLY A N 1
ATOM 1392 C CA . GLY A 1 174 ? -14.322 10.198 38.786 1.00 78.19 174 GLY A CA 1
ATOM 1393 C C . GLY A 1 174 ? -13.143 9.465 39.411 1.00 78.19 174 GLY A C 1
ATOM 1394 O O . GLY A 1 174 ? -13.347 8.688 40.333 1.00 78.19 174 GLY A O 1
ATOM 1395 N N . VAL A 1 175 ? -11.905 9.777 39.013 1.00 79.25 175 VAL A N 1
ATOM 1396 C CA . VAL A 1 175 ? -10.689 9.222 39.643 1.00 79.25 175 VAL A CA 1
ATOM 1397 C C . VAL A 1 175 ? -10.609 9.523 41.144 1.00 79.25 175 VAL A C 1
ATOM 1399 O O . VAL A 1 175 ? -9.972 8.779 41.885 1.00 79.25 175 VAL A O 1
ATOM 1402 N N . LYS A 1 176 ? -11.268 10.587 41.620 1.00 80.94 176 LYS A N 1
ATOM 1403 C CA . LYS A 1 176 ? -11.332 10.918 43.051 1.00 80.94 176 LYS A CA 1
ATOM 1404 C C . LYS A 1 176 ? -12.355 10.073 43.820 1.00 80.94 176 LYS A C 1
ATOM 1406 O O . LYS A 1 176 ? -12.336 10.096 45.047 1.00 80.94 176 LYS A O 1
ATOM 1411 N N . PHE A 1 177 ? -13.235 9.349 43.129 1.00 80.31 177 PHE A N 1
ATOM 1412 C CA . PHE A 1 177 ? -14.315 8.568 43.724 1.00 80.31 177 PHE A CA 1
ATOM 1413 C C . PHE A 1 177 ? -14.057 7.075 43.522 1.00 80.31 177 PHE A C 1
ATOM 1415 O O . PHE A 1 177 ? -14.114 6.569 42.405 1.00 80.31 177 PHE A O 1
ATOM 1422 N N . GLU A 1 178 ? -13.852 6.344 44.620 1.00 75.44 178 GLU A N 1
ATOM 1423 C CA . GLU A 1 178 ? -13.598 4.891 44.598 1.00 75.44 178 GLU A CA 1
ATOM 1424 C C . GLU A 1 178 ? -14.706 4.082 43.894 1.00 75.44 178 GLU A C 1
ATOM 1426 O O . GLU A 1 178 ? -14.466 2.971 43.429 1.00 75.44 178 GLU A O 1
ATOM 1431 N N . LYS A 1 179 ? -15.918 4.644 43.790 1.00 75.38 179 LYS A N 1
ATOM 1432 C CA . LYS A 1 179 ? -17.086 4.017 43.156 1.00 75.38 179 LYS A CA 1
ATOM 1433 C C . LYS A 1 179 ? -17.032 4.004 41.624 1.00 75.38 179 LYS A C 1
ATOM 1435 O O . LYS A 1 179 ? -17.754 3.222 41.011 1.00 75.38 179 LYS A O 1
ATOM 1440 N N . PHE A 1 180 ? -16.220 4.848 40.985 1.00 84.81 180 PHE A N 1
ATOM 1441 C CA . PHE A 1 180 ? -16.151 4.868 39.525 1.00 84.81 180 PHE A CA 1
ATOM 1442 C C . PHE A 1 180 ? -15.223 3.757 39.023 1.00 84.81 180 PHE A C 1
ATOM 1444 O O . PHE A 1 180 ? -14.001 3.909 39.019 1.00 84.81 180 PHE A O 1
ATOM 1451 N N . ASN A 1 181 ? -15.805 2.646 38.565 1.00 86.31 181 ASN A N 1
ATOM 1452 C CA . ASN A 1 181 ? -15.066 1.552 37.940 1.00 86.31 181 ASN A CA 1
ATOM 1453 C C . ASN A 1 181 ? -15.469 1.390 36.461 1.00 86.31 181 ASN A C 1
ATOM 1455 O O . ASN A 1 181 ? -16.567 0.901 36.180 1.00 86.31 181 ASN A O 1
ATOM 1459 N N . PRO A 1 182 ? -14.593 1.724 35.494 1.00 83.81 182 PRO A N 1
ATOM 1460 C CA . PRO A 1 182 ? -14.925 1.658 34.072 1.00 83.81 182 PRO A CA 1
ATOM 1461 C C . PRO A 1 182 ? -15.202 0.241 33.549 1.00 83.81 182 PRO A C 1
ATOM 1463 O O . PRO A 1 182 ? -15.690 0.132 32.429 1.00 83.81 182 PRO A O 1
ATOM 1466 N N . LEU A 1 183 ? -14.900 -0.823 34.309 1.00 86.25 183 LEU A N 1
ATOM 1467 C CA . LEU A 1 183 ? -15.224 -2.210 33.949 1.00 86.25 183 LEU A CA 1
ATOM 1468 C C . LEU A 1 183 ? -16.593 -2.676 34.434 1.00 86.25 183 LEU A C 1
ATOM 1470 O O . LEU A 1 183 ? -17.160 -3.576 33.827 1.00 86.25 183 LEU A O 1
ATOM 1474 N N . GLN A 1 184 ? -17.087 -2.129 35.547 1.00 88.56 184 GLN A N 1
ATOM 1475 C CA . GLN A 1 184 ? -18.360 -2.559 36.139 1.00 88.56 184 GLN A CA 1
ATOM 1476 C C . GLN A 1 184 ? -19.558 -1.946 35.415 1.00 88.56 184 GLN A C 1
ATOM 1478 O O . GLN A 1 184 ? -20.640 -2.525 35.407 1.00 88.56 184 GLN A O 1
ATOM 1483 N N . ASN A 1 185 ? -19.338 -0.806 34.765 1.00 85.12 185 ASN A N 1
ATOM 1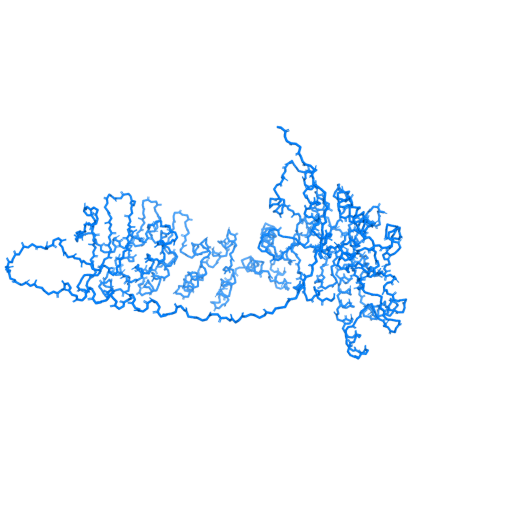484 C CA . ASN A 1 185 ? -20.326 -0.149 33.927 1.00 85.12 185 ASN A CA 1
ATOM 1485 C C . ASN A 1 185 ? -20.294 -0.803 32.544 1.00 85.12 185 ASN A C 1
ATOM 1487 O O . ASN A 1 185 ? -19.451 -0.460 31.715 1.00 85.12 185 ASN A O 1
ATOM 1491 N N . VAL A 1 186 ? -21.170 -1.784 32.334 1.00 90.50 186 VAL A N 1
ATOM 1492 C CA . VAL A 1 186 ? -21.361 -2.485 31.058 1.00 90.50 186 VAL A CA 1
ATOM 1493 C C . VAL A 1 186 ? -22.750 -2.190 30.512 1.00 90.50 186 VAL A C 1
ATOM 1495 O O . VAL A 1 186 ? -23.699 -2.054 31.280 1.00 90.50 186 VAL A O 1
ATOM 1498 N N . ASP A 1 187 ? -22.866 -2.079 29.193 1.00 87.38 187 ASP A N 1
ATOM 1499 C CA . ASP A 1 187 ? -24.166 -2.020 28.525 1.00 87.38 187 ASP A CA 1
ATOM 1500 C C . ASP A 1 187 ? -24.811 -3.420 28.436 1.00 87.38 187 ASP A C 1
ATOM 1502 O O . ASP A 1 187 ? -24.243 -4.437 28.852 1.00 87.38 187 ASP A O 1
ATOM 1506 N N . SER A 1 188 ? -25.991 -3.489 27.820 1.00 87.44 188 SER A N 1
ATOM 1507 C CA . SER A 1 188 ? -26.702 -4.746 27.561 1.00 87.44 188 SER A CA 1
ATOM 1508 C C . SER A 1 188 ? -25.953 -5.718 26.631 1.00 87.44 188 SER A C 1
ATOM 1510 O O . SER A 1 188 ? -26.287 -6.903 26.594 1.00 87.44 188 SER A O 1
ATOM 1512 N N . SER A 1 189 ? -24.922 -5.255 25.911 1.00 87.81 189 SER A N 1
ATOM 1513 C CA . SER A 1 189 ? -24.041 -6.077 25.072 1.00 87.81 189 SER A CA 1
ATOM 1514 C C . SER A 1 189 ? -22.765 -6.546 25.789 1.00 87.81 189 SER A C 1
ATOM 1516 O O . SER A 1 189 ? -21.985 -7.310 25.219 1.00 87.81 189 SER A O 1
ATOM 1518 N N . GLY A 1 190 ? -22.546 -6.123 27.038 1.00 90.38 190 GLY A N 1
ATOM 1519 C CA . GLY A 1 190 ? -21.328 -6.397 27.802 1.00 90.38 190 GLY A CA 1
ATOM 1520 C C . GLY A 1 190 ? -20.153 -5.468 27.466 1.00 90.38 190 GLY A C 1
ATOM 1521 O O . GLY A 1 190 ? -19.034 -5.698 27.930 1.00 90.38 190 GLY A O 1
ATOM 1522 N N . CYS A 1 191 ? -20.371 -4.417 26.673 1.00 90.88 191 CYS A N 1
ATOM 1523 C CA . CYS A 1 191 ? -19.364 -3.416 26.348 1.00 90.88 191 CYS A CA 1
ATOM 1524 C C . CYS A 1 191 ? -19.185 -2.440 27.510 1.00 90.88 191 CYS A C 1
ATOM 1526 O O . CYS A 1 191 ? -20.112 -1.744 27.917 1.00 90.88 191 CYS A O 1
ATOM 1528 N N . ASN A 1 192 ? -17.956 -2.358 28.011 1.00 94.19 192 ASN A N 1
ATOM 1529 C CA . ASN A 1 192 ? -17.569 -1.386 29.025 1.00 94.19 192 ASN A CA 1
ATOM 1530 C C . ASN A 1 192 ? -16.976 -0.108 28.402 1.00 94.19 192 ASN A C 1
ATOM 1532 O O . ASN A 1 192 ? -16.791 -0.010 27.184 1.00 94.19 192 ASN A O 1
ATOM 1536 N N . LEU A 1 193 ? -16.626 0.869 29.242 1.00 92.38 193 LEU A N 1
ATOM 1537 C CA . LEU A 1 193 ? -16.174 2.186 28.784 1.00 92.38 193 LEU A CA 1
ATOM 1538 C C . LEU A 1 193 ? -14.880 2.153 27.952 1.00 92.38 193 LEU A C 1
ATOM 1540 O O . LEU A 1 193 ? -14.713 2.979 27.054 1.00 92.38 193 LEU A O 1
ATOM 1544 N N . PHE A 1 194 ? -13.986 1.184 28.176 1.00 93.56 194 PHE A N 1
ATOM 1545 C CA . PHE A 1 194 ? -12.804 1.012 27.323 1.00 93.56 194 PHE A CA 1
ATOM 1546 C C . PHE A 1 194 ? -13.185 0.564 25.911 1.00 93.56 194 PHE A C 1
ATOM 1548 O O . PHE A 1 194 ? -12.651 1.089 24.934 1.00 93.56 194 PHE A O 1
ATOM 1555 N N . ILE A 1 195 ? -14.125 -0.378 25.797 1.00 93.38 195 ILE A N 1
ATOM 1556 C CA . ILE A 1 195 ? -14.603 -0.881 24.504 1.00 93.38 195 ILE A CA 1
ATOM 1557 C C . ILE A 1 195 ? -15.343 0.224 23.744 1.00 93.38 195 ILE A C 1
ATOM 1559 O O . ILE A 1 195 ? -15.105 0.415 22.551 1.00 93.38 195 ILE A O 1
ATOM 1563 N N . TYR A 1 196 ? -16.157 1.026 24.434 1.00 91.19 196 TYR A N 1
ATOM 1564 C CA . TYR A 1 196 ? -16.775 2.217 23.847 1.00 91.19 196 TYR A CA 1
ATOM 1565 C C . TYR A 1 196 ? -15.743 3.238 23.366 1.00 91.19 196 TYR A C 1
ATOM 1567 O O . TYR A 1 196 ? -15.870 3.743 22.253 1.00 91.19 196 TYR A O 1
ATOM 1575 N N . ALA A 1 197 ? -14.681 3.501 24.136 1.00 91.69 197 ALA A N 1
ATOM 1576 C CA . ALA A 1 197 ? -13.618 4.412 23.709 1.00 91.69 197 ALA A CA 1
ATOM 1577 C C . ALA A 1 197 ? -12.956 3.967 22.390 1.00 91.69 197 ALA A C 1
ATOM 1579 O O . ALA A 1 197 ? -12.628 4.814 21.553 1.00 91.69 197 ALA A O 1
ATOM 1580 N N . ILE A 1 198 ? -12.818 2.653 22.175 1.00 91.31 198 ILE A N 1
ATOM 1581 C CA . ILE A 1 198 ? -12.312 2.065 20.924 1.00 91.31 198 ILE A CA 1
ATOM 1582 C C . ILE A 1 198 ? -13.337 2.208 19.799 1.00 91.31 198 ILE A C 1
ATOM 1584 O O . ILE A 1 198 ? -12.990 2.732 18.744 1.00 91.31 198 ILE A O 1
ATOM 1588 N N . LYS A 1 199 ? -14.601 1.827 20.028 1.00 90.19 199 LYS A N 1
ATOM 1589 C CA . LYS A 1 199 ? -15.692 1.965 19.040 1.00 90.19 199 LYS A CA 1
ATOM 1590 C C . LYS A 1 199 ? -15.891 3.418 18.598 1.00 90.19 199 LYS A C 1
ATOM 1592 O O . LYS A 1 199 ? -16.187 3.697 17.441 1.00 90.19 199 LYS A O 1
ATOM 1597 N N . TRP A 1 200 ? -15.671 4.362 19.506 1.00 89.31 200 TRP A N 1
ATOM 1598 C CA . TRP A 1 200 ? -15.697 5.795 19.231 1.00 89.31 200 TRP A CA 1
ATOM 1599 C C . TRP A 1 200 ? -14.416 6.340 18.599 1.00 89.31 200 TRP A C 1
ATOM 1601 O O . TRP A 1 200 ? -14.370 7.534 18.292 1.00 89.31 200 TRP A O 1
ATOM 1611 N N . LEU A 1 201 ? -13.379 5.520 18.419 1.00 89.19 201 LEU A N 1
ATOM 1612 C CA . LEU A 1 201 ? -12.073 5.923 17.894 1.00 89.19 201 LEU A CA 1
ATOM 1613 C C . LEU A 1 201 ? -11.475 7.105 18.687 1.00 89.19 201 LEU A C 1
ATOM 1615 O O . LEU A 1 201 ? -10.862 8.009 18.119 1.00 89.19 201 LEU A O 1
ATOM 1619 N N . SER A 1 202 ? -11.705 7.142 20.006 1.00 91.00 202 SER A N 1
ATOM 1620 C CA . SER A 1 202 ? -11.308 8.257 20.871 1.00 91.00 202 SER A CA 1
ATOM 1621 C C . SER A 1 202 ? -9.957 7.994 21.530 1.00 91.00 202 SER A C 1
ATOM 1623 O O . SER A 1 202 ? -9.868 7.362 22.586 1.00 91.00 202 SER A O 1
ATOM 1625 N N . LYS A 1 203 ? -8.888 8.498 20.906 1.00 91.81 203 LYS A N 1
ATOM 1626 C CA . LYS A 1 203 ? -7.514 8.369 21.416 1.00 91.81 203 LYS A CA 1
ATOM 1627 C C . LYS A 1 203 ? -7.360 8.941 22.827 1.00 91.81 203 LYS A C 1
ATOM 1629 O O . LYS A 1 203 ? -6.764 8.287 23.681 1.00 91.81 203 LYS A O 1
ATOM 1634 N N . ASP A 1 204 ? -7.890 10.137 23.061 1.00 92.12 204 ASP A N 1
ATOM 1635 C CA . ASP A 1 204 ? -7.704 10.849 24.327 1.00 92.12 204 ASP A CA 1
ATOM 1636 C C . ASP A 1 204 ? -8.436 10.145 25.468 1.00 92.12 204 ASP A C 1
ATOM 1638 O O . ASP A 1 204 ? -7.857 9.925 26.533 1.00 92.12 204 ASP A O 1
ATOM 1642 N N . LEU A 1 205 ? -9.673 9.697 25.217 1.00 91.69 205 LEU A N 1
ATOM 1643 C CA . LEU A 1 205 ? -10.459 8.950 26.197 1.00 91.69 205 LEU A CA 1
ATOM 1644 C C . LEU A 1 205 ? -9.760 7.645 26.578 1.00 91.69 205 LEU A C 1
ATOM 1646 O O . LEU A 1 205 ? -9.627 7.327 27.757 1.00 91.69 205 LEU A O 1
ATOM 1650 N N . LEU A 1 206 ? -9.241 6.917 25.591 1.00 92.25 206 LEU A N 1
ATOM 1651 C CA . LEU A 1 206 ? -8.544 5.661 25.832 1.00 92.25 206 LEU A CA 1
ATOM 1652 C C . LEU A 1 206 ? -7.223 5.848 26.592 1.00 92.25 206 LEU A C 1
ATOM 1654 O O . LEU A 1 206 ? -6.901 5.071 27.496 1.00 92.25 206 LEU A O 1
ATOM 1658 N N . LEU A 1 207 ? -6.457 6.890 26.260 1.00 92.81 207 LEU A N 1
ATOM 1659 C CA . LEU A 1 207 ? -5.229 7.223 26.980 1.00 92.81 207 LEU A CA 1
ATOM 1660 C C . LEU A 1 207 ? -5.535 7.612 28.429 1.00 92.81 207 LEU A C 1
ATOM 1662 O O . LEU A 1 207 ? -4.841 7.165 29.345 1.00 92.81 207 LEU A O 1
ATOM 1666 N N . LYS A 1 208 ? -6.595 8.395 28.646 1.00 93.31 208 LYS A N 1
ATOM 1667 C CA . LYS A 1 208 ? -7.037 8.788 29.982 1.00 93.31 208 LYS A CA 1
ATOM 1668 C C . LYS A 1 208 ? -7.460 7.575 30.801 1.00 93.31 208 LYS A C 1
ATOM 1670 O O . LYS A 1 208 ? -6.913 7.360 31.879 1.00 93.31 208 LYS A O 1
ATOM 1675 N N . LEU A 1 209 ? -8.348 6.744 30.259 1.00 93.19 209 LEU A N 1
ATOM 1676 C CA . LEU A 1 209 ? -8.827 5.525 30.909 1.00 93.19 209 LEU A CA 1
ATOM 1677 C C . LEU A 1 209 ? -7.678 4.577 31.262 1.00 93.19 209 LEU A C 1
ATOM 1679 O O . LEU A 1 209 ? -7.557 4.159 32.407 1.00 93.19 209 LEU A O 1
ATOM 1683 N N . SER A 1 210 ? -6.785 4.285 30.316 1.00 94.00 210 SER A N 1
ATOM 1684 C CA . SER A 1 210 ? -5.648 3.379 30.549 1.00 94.00 210 SER A CA 1
ATOM 1685 C C . SER A 1 210 ? -4.570 3.952 31.481 1.00 94.00 210 SER A C 1
ATOM 1687 O O . SER A 1 210 ? -3.714 3.214 31.987 1.00 94.00 210 SER A O 1
ATOM 1689 N N . THR A 1 211 ? -4.574 5.268 31.706 1.00 93.25 211 THR A N 1
ATOM 1690 C CA . THR A 1 211 ? -3.705 5.935 32.683 1.00 93.25 211 THR A CA 1
ATOM 1691 C C . THR A 1 211 ? -4.308 5.883 34.074 1.00 93.25 211 THR A C 1
ATOM 1693 O O . THR A 1 211 ? -3.642 5.435 35.004 1.00 93.25 211 THR A O 1
ATOM 1696 N N . SER A 1 212 ? -5.568 6.290 34.187 1.00 92.25 212 SER A N 1
ATOM 1697 C CA . SER A 1 212 ? -6.304 6.362 35.443 1.00 92.25 212 SER A CA 1
ATOM 1698 C C . SER A 1 212 ? -6.645 4.985 36.022 1.00 92.25 212 SER A C 1
ATOM 1700 O O . SER A 1 212 ? -6.560 4.796 37.229 1.00 92.25 212 SER A O 1
ATOM 1702 N N . TYR A 1 213 ? -6.967 4.014 35.166 1.00 93.25 213 TYR A N 1
ATOM 1703 C CA . TYR A 1 213 ? -7.462 2.682 35.531 1.00 93.25 213 TYR A CA 1
ATOM 1704 C C . TYR A 1 213 ? -6.560 1.607 34.926 1.00 93.25 213 TYR A C 1
ATOM 1706 O O . TYR A 1 213 ? -6.951 0.797 34.083 1.00 93.25 213 TYR A O 1
ATOM 1714 N N . SER A 1 214 ? -5.274 1.683 35.276 1.00 94.50 214 SER A N 1
ATOM 1715 C CA . SER A 1 214 ? -4.249 0.858 34.638 1.00 94.50 214 SER A CA 1
ATOM 1716 C C . SER A 1 214 ? -4.440 -0.635 34.895 1.00 94.50 214 SER A C 1
ATOM 1718 O O . SER A 1 214 ? -4.230 -1.408 33.968 1.00 94.50 214 SER A O 1
ATOM 1720 N N . GLN A 1 215 ? -4.850 -1.049 36.100 1.00 94.69 215 GLN A N 1
ATOM 1721 C CA . GLN A 1 215 ? -5.029 -2.468 36.435 1.00 94.69 215 GLN A CA 1
ATOM 1722 C C . GLN A 1 215 ? -6.226 -3.057 35.700 1.00 94.69 215 GLN A C 1
ATOM 1724 O O . GLN A 1 215 ? -6.114 -4.112 35.082 1.00 94.69 215 GLN A O 1
ATOM 1729 N N . GLU A 1 216 ? -7.334 -2.327 35.682 1.00 94.69 216 GLU A N 1
ATOM 1730 C CA . GLU A 1 216 ? -8.537 -2.651 34.931 1.00 94.69 216 GLU A CA 1
ATOM 1731 C C . GLU A 1 216 ? -8.220 -2.821 33.446 1.00 94.69 216 GLU A C 1
ATOM 1733 O O . GLU A 1 216 ? -8.581 -3.827 32.841 1.00 94.69 216 GLU A O 1
ATOM 1738 N N . PHE A 1 217 ? -7.466 -1.877 32.876 1.00 94.94 217 PHE A N 1
ATOM 1739 C CA . PHE A 1 217 ? -7.013 -1.943 31.490 1.00 94.94 217 PHE A CA 1
ATOM 1740 C C . PHE A 1 217 ? -6.173 -3.199 31.207 1.00 94.94 217 PHE A C 1
ATOM 1742 O O . PHE A 1 217 ? -6.331 -3.797 30.144 1.00 94.94 217 PHE A O 1
ATOM 1749 N N . LYS A 1 218 ? -5.319 -3.644 32.149 1.00 95.31 218 LYS A N 1
ATOM 1750 C CA . LYS A 1 218 ? -4.591 -4.923 32.015 1.00 95.31 218 LYS A CA 1
ATOM 1751 C C . LYS A 1 218 ? -5.543 -6.117 32.023 1.00 95.31 218 LYS A C 1
ATOM 1753 O O . LYS A 1 218 ? -5.378 -7.022 31.213 1.00 95.31 218 LYS A O 1
ATOM 1758 N N . MET A 1 219 ? -6.523 -6.123 32.930 1.00 95.12 219 MET A N 1
ATOM 1759 C CA . MET A 1 219 ? -7.443 -7.251 33.119 1.00 95.12 219 MET A CA 1
ATOM 1760 C C . MET A 1 219 ? -8.285 -7.551 31.877 1.00 95.12 219 MET A C 1
ATOM 1762 O O . MET A 1 219 ? -8.627 -8.705 31.646 1.00 95.12 219 MET A O 1
ATOM 1766 N N . ILE A 1 220 ? -8.604 -6.533 31.075 1.00 95.19 220 ILE A N 1
ATOM 1767 C CA . ILE A 1 220 ? -9.417 -6.678 29.858 1.00 95.19 220 ILE A CA 1
ATOM 1768 C C . ILE A 1 220 ? -8.610 -6.523 28.560 1.00 95.19 220 ILE A C 1
ATOM 1770 O O . ILE A 1 220 ? -9.182 -6.228 27.510 1.00 95.19 220 ILE A O 1
ATOM 1774 N N . ALA A 1 221 ? -7.287 -6.694 28.613 1.00 95.25 221 ALA A N 1
ATOM 1775 C CA . ALA A 1 221 ? -6.408 -6.421 27.479 1.00 95.25 221 ALA A CA 1
ATOM 1776 C C . ALA A 1 221 ? -6.784 -7.209 26.210 1.00 95.25 221 ALA A C 1
ATOM 1778 O O . ALA A 1 221 ? -6.817 -6.634 25.126 1.00 95.25 221 ALA A O 1
ATOM 1779 N N . GLN A 1 222 ? -7.139 -8.491 26.339 1.00 94.69 222 GLN A N 1
ATOM 1780 C CA . GLN A 1 222 ? -7.593 -9.314 25.209 1.00 94.69 222 GLN A CA 1
ATOM 1781 C C . GLN A 1 222 ? -8.901 -8.781 24.601 1.00 94.69 222 GLN A C 1
ATOM 1783 O O . GLN A 1 222 ? -8.977 -8.599 23.391 1.00 94.69 222 GLN A O 1
ATOM 1788 N N . ASN A 1 223 ? -9.889 -8.411 25.427 1.00 94.06 223 ASN A N 1
ATOM 1789 C CA . ASN A 1 223 ? -11.153 -7.830 24.949 1.00 94.06 223 ASN A CA 1
ATOM 1790 C C . ASN A 1 223 ? -10.933 -6.499 24.212 1.00 94.06 223 ASN A C 1
ATOM 1792 O O . ASN A 1 223 ? -11.631 -6.200 23.248 1.00 94.06 223 ASN A O 1
ATOM 1796 N N . ILE A 1 224 ? -9.950 -5.703 24.644 1.00 94.06 224 ILE A N 1
ATOM 1797 C CA . ILE A 1 224 ? -9.536 -4.479 23.946 1.00 94.06 224 ILE A CA 1
ATOM 1798 C C . ILE A 1 224 ? -8.969 -4.802 22.561 1.00 94.06 224 ILE A C 1
ATOM 1800 O O . ILE A 1 224 ? -9.329 -4.136 21.592 1.00 94.06 224 ILE A O 1
ATOM 1804 N N . VAL A 1 225 ? -8.102 -5.814 22.449 1.00 92.62 225 VAL A N 1
ATOM 1805 C CA . VAL A 1 225 ? -7.571 -6.249 21.148 1.00 92.62 225 VAL A CA 1
ATOM 1806 C C . VAL A 1 225 ? -8.699 -6.784 20.263 1.00 92.62 225 VAL A C 1
ATOM 1808 O O . VAL A 1 225 ? -8.771 -6.399 19.102 1.00 92.62 225 VAL A O 1
ATOM 1811 N N . GLN A 1 226 ? -9.633 -7.566 20.807 1.00 91.50 226 GLN A N 1
ATOM 1812 C CA . GLN A 1 226 ? -10.802 -8.042 20.064 1.00 91.50 226 GLN A CA 1
ATOM 1813 C C . GLN A 1 226 ? -11.666 -6.882 19.545 1.00 91.50 226 GLN A C 1
ATOM 1815 O O . GLN A 1 226 ? -12.059 -6.865 18.383 1.00 91.50 226 GLN A O 1
ATOM 1820 N N . ALA A 1 227 ? -11.915 -5.859 20.364 1.00 91.25 227 ALA A N 1
ATOM 1821 C CA . ALA A 1 227 ? -12.668 -4.682 19.931 1.00 91.25 227 ALA A CA 1
ATOM 1822 C C . ALA A 1 227 ? -11.945 -3.867 18.844 1.00 91.25 227 ALA A C 1
ATOM 1824 O O . ALA A 1 227 ? -12.598 -3.232 18.013 1.00 91.25 227 ALA A O 1
ATOM 1825 N N . LEU A 1 228 ? -10.607 -3.889 18.821 1.00 88.56 228 LEU A N 1
ATOM 1826 C CA . LEU A 1 228 ? -9.823 -3.300 17.733 1.00 88.56 228 LEU A CA 1
ATOM 1827 C C . LEU A 1 228 ? -9.969 -4.065 16.417 1.00 88.56 228 LEU A C 1
ATOM 1829 O O . LEU A 1 228 ? -9.862 -3.439 15.369 1.00 88.56 228 LEU A O 1
ATOM 1833 N N . LEU A 1 229 ? -10.215 -5.377 16.452 1.00 86.56 229 LEU A N 1
ATOM 1834 C CA . LEU A 1 229 ? -10.477 -6.164 15.243 1.00 86.56 229 LEU A CA 1
ATOM 1835 C C . LEU A 1 229 ? -11.794 -5.755 14.581 1.00 86.56 229 LEU A C 1
ATOM 1837 O O . LEU A 1 229 ? -11.879 -5.648 13.361 1.00 86.56 229 LEU A O 1
ATOM 1841 N N . GLU A 1 230 ? -12.819 -5.494 15.394 1.00 87.44 230 GLU A N 1
ATOM 1842 C CA . GLU A 1 230 ? -14.129 -5.049 14.911 1.00 87.44 230 GLU A CA 1
ATOM 1843 C C . GLU A 1 230 ? -14.079 -3.629 14.338 1.00 87.44 230 GLU A C 1
ATOM 1845 O O . GLU A 1 230 ? -14.835 -3.295 13.427 1.00 87.44 230 GLU A O 1
ATOM 1850 N N . ASN A 1 231 ? -13.204 -2.781 14.888 1.00 83.94 231 ASN A N 1
ATOM 1851 C CA . ASN A 1 231 ? -13.042 -1.390 14.481 1.00 83.94 231 ASN A CA 1
ATOM 1852 C C . ASN A 1 231 ? -11.555 -1.007 14.450 1.00 83.94 231 ASN A C 1
ATOM 1854 O O . ASN A 1 231 ? -11.074 -0.338 15.378 1.00 83.94 231 ASN A O 1
ATOM 1858 N N . PRO A 1 232 ? -10.823 -1.396 13.388 1.00 78.19 232 PRO A N 1
ATOM 1859 C CA . PRO A 1 232 ? -9.426 -1.027 13.241 1.00 78.19 232 PRO A CA 1
ATOM 1860 C C . PRO A 1 232 ? -9.283 0.491 13.303 1.00 78.19 232 PRO A C 1
ATOM 1862 O O . PRO A 1 232 ? -9.930 1.244 12.572 1.00 78.19 232 PRO A O 1
ATOM 1865 N N . SER A 1 233 ? -8.484 0.955 14.259 1.00 76.25 233 SER A N 1
ATOM 1866 C CA . SER A 1 233 ? -8.436 2.361 14.641 1.00 76.25 233 SER A CA 1
ATOM 1867 C C . SER A 1 233 ? -7.016 2.895 14.611 1.00 76.25 233 SER A C 1
ATOM 1869 O O . SER A 1 233 ? -6.038 2.179 14.840 1.00 76.25 233 SER A O 1
ATOM 1871 N N . SER A 1 234 ? -6.898 4.213 14.460 1.00 80.44 234 SER A N 1
ATOM 1872 C CA . SER A 1 234 ? -5.638 4.926 14.685 1.00 80.44 234 SER A CA 1
ATOM 1873 C C . SER A 1 234 ? -5.118 4.798 16.129 1.00 80.44 234 SER A C 1
ATOM 1875 O O . SER A 1 234 ? -3.978 5.180 16.404 1.00 80.44 234 SER A O 1
ATOM 1877 N N . CYS A 1 235 ? -5.906 4.232 17.054 1.00 85.06 235 CYS A N 1
ATOM 1878 C CA . CYS A 1 235 ? -5.513 3.995 18.441 1.00 85.06 235 CYS A CA 1
ATOM 1879 C C . CYS A 1 235 ? -4.631 2.750 18.630 1.00 85.06 235 CYS A C 1
ATOM 1881 O O . CYS A 1 235 ? 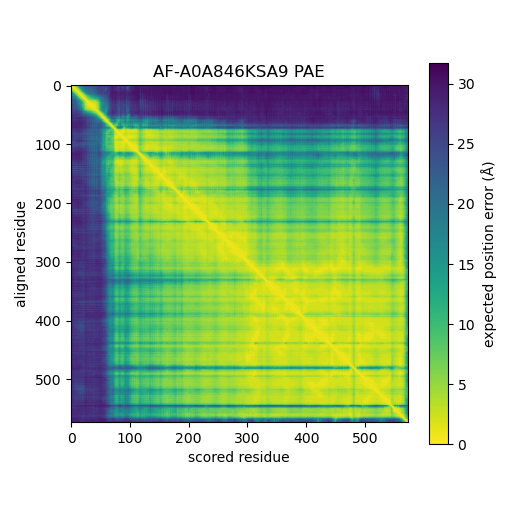-4.079 2.589 19.719 1.00 85.06 235 CYS A O 1
ATOM 1883 N N . ILE A 1 236 ? -4.448 1.906 17.601 1.00 90.94 236 ILE A N 1
ATOM 1884 C CA . ILE A 1 236 ? -3.674 0.650 17.679 1.00 90.94 236 ILE A CA 1
ATOM 1885 C C . ILE A 1 236 ? -2.293 0.841 18.324 1.00 90.94 236 ILE A C 1
ATOM 1887 O O . ILE A 1 236 ? -1.916 0.113 19.241 1.00 90.94 236 ILE A O 1
ATOM 1891 N N . ASN A 1 237 ? -1.561 1.876 17.898 1.00 89.38 237 ASN A N 1
ATOM 1892 C CA . ASN A 1 237 ? -0.217 2.153 18.396 1.00 89.38 237 ASN A CA 1
ATOM 1893 C C . ASN A 1 237 ? -0.238 2.599 19.861 1.00 89.38 237 ASN A C 1
ATOM 1895 O O . ASN A 1 237 ? 0.579 2.130 20.645 1.00 89.38 237 ASN A O 1
ATOM 1899 N N . ILE A 1 238 ? -1.210 3.433 20.254 1.00 90.06 238 ILE A N 1
ATOM 1900 C CA . ILE A 1 238 ? -1.354 3.876 21.649 1.00 90.06 238 ILE A CA 1
ATOM 1901 C C . ILE A 1 238 ? -1.616 2.685 22.567 1.00 90.06 238 ILE A C 1
ATOM 1903 O O . ILE A 1 238 ? -0.997 2.582 23.622 1.00 90.06 238 ILE A O 1
ATOM 1907 N N . ILE A 1 239 ? -2.509 1.780 22.164 1.00 92.12 239 ILE A N 1
ATOM 1908 C CA . ILE A 1 239 ? -2.863 0.596 22.955 1.00 92.12 239 ILE A CA 1
ATOM 1909 C C . ILE A 1 239 ? -1.660 -0.329 23.099 1.00 92.12 239 ILE A C 1
ATOM 1911 O O . ILE A 1 239 ? -1.312 -0.705 24.217 1.00 92.12 239 ILE A O 1
ATOM 1915 N N . ALA A 1 240 ? -1.000 -0.660 21.989 1.00 92.62 240 ALA A N 1
ATOM 1916 C CA . ALA A 1 240 ? 0.141 -1.565 22.001 1.00 92.62 240 ALA A CA 1
ATOM 1917 C C . ALA A 1 240 ? 1.309 -1.011 22.835 1.00 92.62 240 ALA A C 1
ATOM 1919 O O . ALA A 1 240 ? 1.901 -1.735 23.637 1.00 92.62 240 ALA A O 1
ATOM 1920 N N . ASP A 1 241 ? 1.609 0.284 22.704 1.00 92.81 241 ASP A N 1
ATOM 1921 C CA . ASP A 1 241 ? 2.652 0.932 23.499 1.00 92.81 241 ASP A CA 1
ATOM 1922 C C . ASP A 1 241 ? 2.263 0.976 24.983 1.00 92.81 241 ASP A C 1
ATOM 1924 O O . ASP A 1 241 ? 3.097 0.725 25.856 1.00 92.81 241 ASP A O 1
ATOM 1928 N N . ARG A 1 242 ? 0.978 1.205 25.289 1.00 94.00 242 ARG A N 1
ATOM 1929 C CA . ARG A 1 242 ? 0.481 1.198 26.666 1.00 94.00 242 ARG A CA 1
ATOM 1930 C C . ARG A 1 242 ? 0.558 -0.188 27.300 1.00 94.00 242 ARG A C 1
ATOM 1932 O O . ARG A 1 242 ? 1.021 -0.283 28.435 1.00 94.00 242 ARG A O 1
ATOM 1939 N N . PHE A 1 243 ? 0.176 -1.249 26.588 1.00 95.88 243 PHE A N 1
ATOM 1940 C CA . PHE A 1 243 ? 0.346 -2.633 27.042 1.00 95.88 243 PHE A CA 1
ATOM 1941 C C . PHE A 1 243 ? 1.808 -2.951 27.342 1.00 95.88 243 PHE A C 1
ATOM 1943 O O . PHE A 1 243 ? 2.107 -3.473 28.417 1.00 95.88 243 PHE A O 1
ATOM 1950 N N . LYS A 1 244 ? 2.727 -2.541 26.461 1.00 93.94 244 LYS A N 1
ATOM 1951 C CA . LYS A 1 244 ? 4.167 -2.698 26.682 1.00 93.94 244 LYS A CA 1
ATOM 1952 C C . LYS A 1 244 ? 4.644 -1.957 27.936 1.00 93.94 244 LYS A C 1
ATOM 1954 O O . LYS A 1 244 ? 5.325 -2.555 28.764 1.00 93.94 244 LYS A O 1
ATOM 1959 N N . CYS A 1 245 ? 4.270 -0.687 28.117 1.00 95.19 245 CYS A N 1
ATOM 1960 C CA . CYS A 1 245 ? 4.635 0.100 29.305 1.00 95.19 245 CYS A CA 1
ATOM 1961 C C . CYS A 1 245 ? 4.088 -0.494 30.608 1.00 95.19 245 CYS A C 1
ATOM 1963 O O . CYS A 1 245 ? 4.718 -0.386 31.656 1.00 95.19 245 CYS A O 1
ATOM 1965 N N . LEU A 1 246 ? 2.902 -1.091 30.543 1.00 95.62 246 LEU A N 1
ATOM 1966 C CA . LEU A 1 246 ? 2.223 -1.688 31.682 1.00 95.62 246 LEU A CA 1
ATOM 1967 C C . LEU A 1 246 ? 2.668 -3.134 31.961 1.00 95.62 246 LEU A C 1
ATOM 1969 O O . LEU A 1 246 ? 2.247 -3.693 32.976 1.00 95.62 246 LEU A O 1
ATOM 1973 N N . GLY A 1 247 ? 3.512 -3.728 31.112 1.00 96.25 247 GLY A N 1
ATOM 1974 C CA . GLY A 1 247 ? 3.917 -5.130 31.227 1.00 96.25 247 GLY A CA 1
ATOM 1975 C C . GLY A 1 247 ? 2.725 -6.079 31.112 1.00 96.25 247 GLY A C 1
ATOM 1976 O O . GLY A 1 247 ? 2.590 -6.991 31.920 1.00 96.25 247 GLY A O 1
ATOM 1977 N N . VAL A 1 248 ? 1.805 -5.799 30.184 1.00 96.25 248 VAL A N 1
ATOM 1978 C CA . VAL A 1 248 ? 0.666 -6.677 29.898 1.00 96.25 248 VAL A CA 1
ATOM 1979 C C . VAL A 1 248 ? 1.156 -7.880 29.106 1.00 96.25 248 VAL A C 1
ATOM 1981 O O . VAL A 1 248 ? 1.731 -7.727 28.029 1.00 96.25 248 VAL A O 1
ATOM 1984 N N . GLU A 1 249 ? 0.894 -9.068 29.636 1.00 94.88 249 GLU A N 1
ATOM 1985 C CA . GLU A 1 249 ? 1.136 -10.332 28.952 1.00 94.88 249 GLU A CA 1
ATOM 1986 C C . GLU A 1 249 ? -0.118 -10.706 28.158 1.00 94.88 249 GLU A C 1
ATOM 1988 O O . GLU A 1 249 ? -1.172 -10.990 28.723 1.00 94.88 249 GLU A O 1
ATOM 1993 N N . LEU A 1 250 ? -0.011 -10.647 26.834 1.00 95.00 250 LEU A N 1
ATOM 1994 C CA . LEU A 1 250 ? -1.030 -11.141 25.909 1.00 95.00 250 LEU A CA 1
ATOM 1995 C C . LEU A 1 250 ? -0.694 -12.582 25.515 1.00 95.00 250 LEU A C 1
ATOM 1997 O O . LEU A 1 250 ? 0.478 -12.955 25.523 1.00 95.00 250 LEU A O 1
ATOM 2001 N N . ASP A 1 251 ? -1.685 -13.377 25.120 1.00 95.62 251 ASP A N 1
ATOM 2002 C CA . ASP A 1 251 ? -1.394 -14.651 24.453 1.00 95.62 251 ASP A CA 1
ATOM 2003 C C . ASP A 1 251 ? -0.795 -14.434 23.051 1.00 95.62 251 ASP A C 1
ATOM 2005 O O . ASP A 1 251 ? -0.823 -13.328 22.500 1.00 95.62 251 ASP A O 1
ATOM 2009 N N . ASP A 1 252 ? -0.249 -15.500 22.467 1.00 95.94 252 ASP A N 1
ATOM 2010 C CA . ASP A 1 252 ? 0.432 -15.435 21.172 1.00 95.94 252 ASP A CA 1
ATOM 2011 C C . ASP A 1 252 ? -0.470 -14.911 20.046 1.00 95.94 252 ASP A C 1
ATOM 2013 O O . ASP A 1 252 ? -0.005 -14.145 19.204 1.00 95.94 252 ASP A O 1
ATOM 2017 N N . TYR A 1 253 ? -1.760 -15.260 20.044 1.00 96.38 253 TYR A N 1
ATOM 2018 C CA . TYR A 1 253 ? -2.706 -14.816 19.020 1.00 96.38 253 TYR A CA 1
ATOM 2019 C C . TYR A 1 253 ? -2.914 -13.298 19.071 1.00 96.38 253 TYR A C 1
ATOM 2021 O O . TYR A 1 253 ? -2.735 -12.616 18.061 1.00 96.38 253 TYR A O 1
ATOM 2029 N N . HIS A 1 254 ? -3.199 -12.741 20.249 1.00 95.25 254 HIS A N 1
ATOM 2030 C CA . HIS A 1 254 ? -3.414 -11.302 20.409 1.00 95.25 254 HIS A CA 1
ATOM 2031 C C . HIS A 1 254 ? -2.124 -10.489 20.226 1.00 95.25 254 HIS A C 1
ATOM 2033 O O . HIS A 1 254 ? -2.177 -9.361 19.731 1.00 95.25 254 HIS A O 1
ATOM 2039 N N . GLN A 1 255 ? -0.957 -11.044 20.577 1.00 95.25 255 GLN A N 1
ATOM 2040 C CA . GLN A 1 255 ? 0.329 -10.417 20.249 1.00 95.25 255 GLN A CA 1
ATOM 2041 C C . GLN A 1 255 ? 0.519 -10.317 18.733 1.00 95.25 255 GLN A C 1
ATOM 2043 O O . GLN A 1 255 ? 0.802 -9.235 18.219 1.00 95.25 255 GLN A O 1
ATOM 2048 N N . VAL A 1 256 ? 0.300 -11.424 18.019 1.00 96.31 256 VAL A N 1
ATOM 2049 C CA . VAL A 1 256 ? 0.417 -11.480 16.559 1.00 96.31 256 VAL A CA 1
ATOM 2050 C C . VAL A 1 256 ? -0.580 -10.527 15.894 1.00 96.31 256 VAL A C 1
ATOM 2052 O O . VAL A 1 256 ? -0.173 -9.775 15.012 1.00 96.31 256 VAL A O 1
ATOM 2055 N N . ILE A 1 257 ? -1.839 -10.460 16.348 1.00 94.88 257 ILE A N 1
ATOM 2056 C CA . ILE A 1 257 ? -2.823 -9.471 15.865 1.00 94.88 257 ILE A CA 1
ATOM 2057 C C . ILE A 1 257 ? -2.270 -8.053 15.955 1.00 94.88 257 ILE A C 1
ATOM 2059 O O . ILE A 1 257 ? -2.314 -7.308 14.976 1.00 94.88 257 ILE A O 1
ATOM 2063 N N . LEU A 1 258 ? -1.757 -7.656 17.124 1.00 94.12 258 LEU A N 1
ATOM 2064 C CA . LEU A 1 258 ? -1.242 -6.303 17.306 1.00 94.12 258 LEU A CA 1
ATOM 2065 C C . LEU A 1 258 ? -0.066 -6.025 16.368 1.00 94.12 258 LEU A C 1
ATOM 2067 O O . LEU A 1 258 ? 0.018 -4.929 15.821 1.00 94.12 258 LEU A O 1
ATOM 2071 N N . GLU A 1 259 ? 0.817 -6.995 16.141 1.00 95.12 259 GLU A N 1
ATOM 2072 C CA . GLU A 1 259 ? 1.914 -6.860 15.178 1.00 95.12 259 GLU A CA 1
ATOM 2073 C C . GLU A 1 259 ? 1.399 -6.712 13.732 1.00 95.12 259 GLU A C 1
ATOM 2075 O O . GLU A 1 259 ? 1.877 -5.835 13.001 1.00 95.12 259 GLU A O 1
ATOM 2080 N N . VAL A 1 260 ? 0.363 -7.472 13.343 1.00 94.38 260 VAL A N 1
ATOM 2081 C CA . VAL A 1 260 ? -0.300 -7.355 12.031 1.00 94.38 260 VAL A CA 1
ATOM 2082 C C . VAL A 1 260 ? -0.951 -5.983 11.853 1.00 94.38 260 VAL A C 1
ATOM 2084 O O . VAL A 1 260 ? -0.696 -5.311 10.851 1.00 94.38 260 VAL A O 1
ATOM 2087 N N . LEU A 1 261 ? -1.755 -5.528 12.813 1.00 91.88 261 LEU A N 1
ATOM 2088 C CA . LEU A 1 261 ? -2.458 -4.242 12.728 1.00 91.88 261 LEU A CA 1
ATOM 2089 C C . LEU A 1 261 ? -1.491 -3.046 12.766 1.00 91.88 261 LEU A C 1
ATOM 2091 O O . LEU A 1 261 ? -1.748 -2.008 12.158 1.00 91.88 261 LEU A O 1
ATOM 2095 N N . ARG A 1 262 ? -0.339 -3.188 13.434 1.00 92.19 262 ARG A N 1
ATOM 2096 C CA . ARG A 1 262 ? 0.733 -2.177 13.442 1.00 92.19 262 ARG A CA 1
ATOM 2097 C C . ARG A 1 262 ? 1.625 -2.213 12.205 1.00 92.19 262 ARG A C 1
ATOM 2099 O O . ARG A 1 262 ? 2.484 -1.342 12.075 1.00 92.19 262 ARG A O 1
ATOM 2106 N N . LYS A 1 263 ? 1.430 -3.185 11.308 1.00 92.50 263 LYS A N 1
ATOM 2107 C CA . LYS A 1 263 ? 2.243 -3.385 10.099 1.00 92.50 263 LYS A CA 1
ATOM 2108 C C . LYS A 1 263 ? 3.732 -3.509 10.423 1.00 92.50 263 LYS A C 1
ATOM 2110 O O . LYS A 1 263 ? 4.567 -2.872 9.785 1.00 92.50 263 LYS A O 1
ATOM 2115 N N . ILE A 1 264 ? 4.058 -4.291 11.447 1.00 91.62 264 ILE A N 1
ATOM 2116 C CA . ILE A 1 264 ? 5.448 -4.586 11.804 1.00 91.62 264 ILE A CA 1
ATOM 2117 C C . ILE A 1 264 ? 5.975 -5.668 10.852 1.00 91.62 264 ILE A C 1
ATOM 2119 O O . ILE A 1 264 ? 5.265 -6.625 10.548 1.00 91.62 264 ILE A O 1
ATOM 2123 N N . GLU A 1 265 ? 7.207 -5.502 10.358 1.00 92.38 265 GLU A N 1
ATOM 2124 C CA . GLU A 1 265 ? 7.860 -6.504 9.508 1.00 92.38 265 GLU A CA 1
ATOM 2125 C C . GLU A 1 265 ? 8.102 -7.800 10.315 1.00 92.38 265 GLU A C 1
ATOM 2127 O O . GLU A 1 265 ? 8.735 -7.738 11.372 1.00 92.38 265 GLU A O 1
ATOM 2132 N N . PRO A 1 266 ? 7.612 -8.968 9.853 1.00 94.00 266 PRO A N 1
ATOM 2133 C CA . PRO A 1 266 ? 7.673 -10.223 10.597 1.00 94.00 266 PRO A CA 1
ATOM 2134 C C . PRO A 1 266 ? 9.095 -10.713 10.853 1.00 94.00 266 PRO A C 1
ATOM 2136 O O . PRO A 1 266 ? 9.796 -11.173 9.938 1.00 94.00 266 PRO A O 1
ATOM 2139 N N . ASP A 1 267 ? 9.484 -10.707 12.124 1.00 95.12 267 ASP A N 1
ATOM 2140 C CA . ASP A 1 267 ? 10.721 -11.318 12.586 1.00 95.12 267 ASP A CA 1
ATOM 2141 C C . ASP A 1 267 ? 10.555 -12.834 12.825 1.00 95.12 267 ASP A C 1
ATOM 2143 O O . ASP A 1 267 ? 9.549 -13.459 12.473 1.00 95.12 267 ASP A O 1
ATOM 2147 N N . ARG A 1 268 ? 11.582 -13.466 13.399 1.00 95.38 268 ARG A N 1
ATOM 2148 C CA . ARG A 1 268 ? 11.536 -14.894 13.731 1.00 95.38 268 ARG A CA 1
ATOM 2149 C C . ARG A 1 268 ? 10.505 -15.209 14.822 1.00 95.38 268 ARG A C 1
ATOM 2151 O O . ARG A 1 268 ? 9.823 -16.220 14.713 1.00 95.38 268 ARG A O 1
ATOM 2158 N N . SER A 1 269 ? 10.383 -14.349 15.832 1.00 96.25 269 SER A N 1
ATOM 2159 C CA . SER A 1 269 ? 9.450 -14.522 16.950 1.00 96.25 269 SER A CA 1
ATOM 2160 C C . SER A 1 269 ? 8.001 -14.502 16.462 1.00 96.25 269 SER A C 1
ATOM 2162 O O . SER A 1 269 ? 7.226 -15.389 16.816 1.00 96.25 269 SER A O 1
ATOM 2164 N N . PHE A 1 270 ? 7.657 -13.560 15.575 1.00 96.44 270 PHE A N 1
ATOM 2165 C CA . PHE A 1 270 ? 6.357 -13.523 14.907 1.00 96.44 270 PHE A CA 1
ATOM 2166 C C . PHE A 1 270 ? 6.073 -14.839 14.182 1.00 96.44 270 PHE A C 1
ATOM 2168 O O . PHE A 1 270 ? 5.012 -15.427 14.365 1.00 96.44 270 PHE A O 1
ATOM 2175 N N . ARG A 1 271 ? 7.018 -15.319 13.360 1.00 95.75 271 ARG A N 1
ATOM 2176 C CA . ARG A 1 271 ? 6.830 -16.532 12.544 1.00 95.75 271 ARG A CA 1
ATOM 2177 C C . ARG A 1 271 ?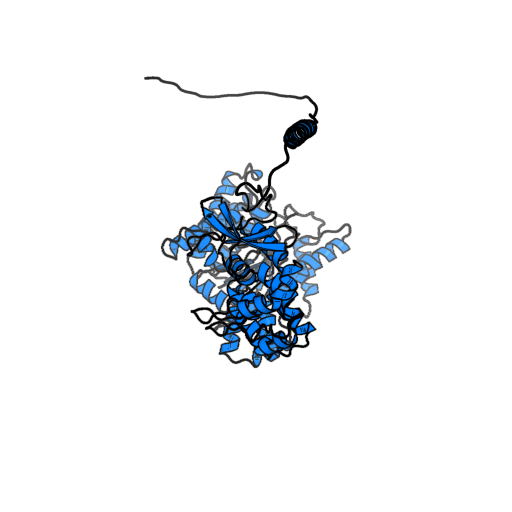 6.640 -17.774 13.405 1.00 95.75 271 ARG A C 1
ATOM 2179 O O . ARG A 1 271 ? 5.764 -18.581 13.104 1.00 95.75 271 ARG A O 1
ATOM 2186 N N . ASP A 1 272 ? 7.425 -17.897 14.473 1.00 96.12 272 ASP A N 1
ATOM 2187 C CA . ASP A 1 272 ? 7.319 -19.001 15.421 1.00 96.12 272 ASP A CA 1
ATOM 2188 C C . ASP A 1 272 ? 5.919 -18.997 16.068 1.00 96.12 272 ASP A C 1
ATOM 2190 O O . ASP A 1 272 ? 5.214 -20.001 15.981 1.00 96.12 272 ASP A O 1
ATOM 2194 N N . LYS A 1 273 ? 5.448 -17.852 16.589 1.00 97.44 273 LYS A N 1
ATOM 2195 C CA . LYS A 1 273 ? 4.091 -17.713 17.160 1.00 97.44 273 LYS A CA 1
ATOM 2196 C C . LYS A 1 273 ? 2.989 -17.972 16.137 1.00 97.44 273 LYS A C 1
ATOM 2198 O O . LYS A 1 273 ? 2.086 -18.759 16.399 1.00 97.44 273 LYS A O 1
ATOM 2203 N N . PHE A 1 274 ? 3.076 -17.356 14.957 1.00 96.62 274 PHE A N 1
ATOM 2204 C CA . PHE A 1 274 ? 2.096 -17.506 13.879 1.00 96.62 274 PHE A CA 1
ATOM 2205 C C . PHE A 1 274 ? 1.932 -18.976 13.472 1.00 96.62 274 PHE A C 1
ATOM 2207 O O . PHE A 1 274 ? 0.811 -19.448 13.287 1.00 96.62 274 PHE A O 1
ATOM 2214 N N . SER A 1 275 ? 3.037 -19.728 13.397 1.00 96.31 275 SER A N 1
ATOM 2215 C CA . SER A 1 275 ? 3.024 -21.153 13.039 1.00 96.31 275 SER A CA 1
ATOM 2216 C C . SER A 1 275 ? 2.324 -22.055 14.063 1.00 96.31 275 SER A C 1
ATOM 2218 O O . SER A 1 275 ? 1.881 -23.145 13.704 1.00 96.31 275 SER A O 1
ATOM 2220 N N . LEU A 1 276 ? 2.204 -21.603 15.317 1.00 97.00 276 LEU A N 1
ATOM 2221 C CA . LEU A 1 276 ? 1.524 -22.321 16.397 1.00 97.00 276 LEU A CA 1
ATOM 2222 C C . LEU A 1 276 ? 0.018 -22.022 16.458 1.00 97.00 276 LEU A C 1
ATOM 2224 O O . LEU A 1 276 ? -0.711 -22.723 17.161 1.00 97.00 276 LEU A O 1
ATOM 2228 N N . LEU A 1 277 ? -0.455 -21.001 15.737 1.00 97.12 277 LEU A N 1
ATOM 2229 C CA . LEU A 1 277 ? -1.871 -20.645 15.682 1.00 97.12 277 LEU A CA 1
ATOM 2230 C C . LEU A 1 277 ? -2.687 -21.694 14.922 1.00 97.12 277 LEU A C 1
ATOM 2232 O O . LEU A 1 277 ? -2.195 -22.374 14.020 1.00 97.12 277 LEU A O 1
ATOM 2236 N N . SER A 1 278 ? -3.973 -21.794 15.258 1.00 96.88 278 SER A N 1
ATOM 2237 C CA . SER A 1 278 ? -4.903 -22.618 14.484 1.00 96.88 278 SER A CA 1
ATOM 2238 C C . SER A 1 278 ? -5.078 -22.073 13.060 1.00 96.88 278 SER A C 1
ATOM 2240 O O . SER A 1 278 ? -4.929 -20.877 12.809 1.00 96.88 278 SER A O 1
ATOM 2242 N N . MET A 1 279 ? -5.462 -22.941 12.121 1.00 95.50 279 MET A N 1
ATOM 2243 C CA . MET A 1 279 ? -5.731 -22.538 10.731 1.00 95.50 279 MET A CA 1
ATOM 2244 C C . MET A 1 279 ? -6.802 -21.441 10.621 1.00 95.50 279 MET A C 1
ATOM 2246 O O . MET A 1 279 ? -6.742 -20.616 9.713 1.00 95.50 279 MET A O 1
ATOM 2250 N N . GLU A 1 280 ? -7.783 -21.434 11.527 1.00 95.81 280 GLU A N 1
ATOM 2251 C CA . GLU A 1 280 ? -8.833 -20.411 11.582 1.00 95.81 280 GLU A CA 1
ATOM 2252 C C . GLU A 1 280 ? -8.256 -19.050 11.987 1.00 95.81 280 GLU A C 1
ATOM 2254 O O . GLU 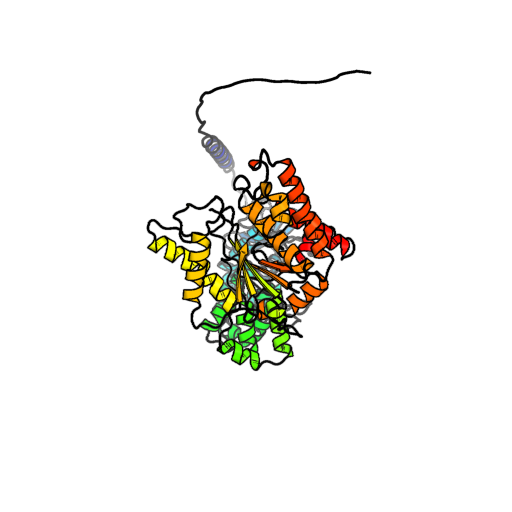A 1 280 ? -8.456 -18.071 11.275 1.00 95.81 280 GLU A O 1
ATOM 2259 N N . GLN A 1 281 ? -7.438 -19.012 13.042 1.00 95.50 281 GLN A N 1
ATOM 2260 C CA . GLN A 1 281 ? -6.752 -17.796 13.489 1.00 95.50 281 GLN A CA 1
ATOM 2261 C C . GLN A 1 281 ? -5.768 -17.257 12.445 1.00 95.50 281 GLN A C 1
ATOM 2263 O O . GLN A 1 281 ? -5.696 -16.051 12.228 1.00 95.50 281 GLN A O 1
ATOM 2268 N N . GLN A 1 282 ? -5.012 -18.133 11.774 1.00 96.25 282 GLN A N 1
ATOM 2269 C CA . GLN A 1 282 ? -4.117 -17.717 10.688 1.00 96.25 282 GLN A CA 1
ATOM 2270 C C . GLN A 1 282 ? -4.900 -17.078 9.537 1.00 96.25 282 GLN A C 1
ATOM 2272 O O . GLN A 1 282 ? -4.483 -16.045 9.017 1.00 96.25 282 GLN A O 1
ATOM 2277 N N . ARG A 1 283 ? -6.048 -17.660 9.162 1.00 94.56 283 ARG A N 1
ATOM 2278 C CA . ARG A 1 283 ? -6.931 -17.092 8.135 1.00 94.56 283 ARG A CA 1
ATOM 2279 C C . ARG A 1 283 ? -7.454 -15.721 8.544 1.00 94.56 283 ARG A C 1
ATOM 2281 O O . ARG A 1 283 ? -7.373 -14.789 7.754 1.00 94.56 283 ARG A O 1
ATOM 2288 N N . GLU A 1 284 ? -7.919 -15.590 9.778 1.00 93.56 284 GLU A N 1
ATOM 2289 C CA . GLU A 1 284 ? -8.408 -14.318 10.305 1.00 93.56 284 GLU A CA 1
ATOM 2290 C C . GLU A 1 284 ? -7.321 -13.230 10.265 1.00 93.56 284 GLU A C 1
ATOM 2292 O O . GLU A 1 284 ? -7.562 -12.105 9.838 1.00 93.56 284 GLU A O 1
ATOM 2297 N N . LEU A 1 285 ? -6.080 -13.578 10.618 1.00 94.25 285 LEU A N 1
ATOM 2298 C CA . LEU A 1 285 ? -4.935 -12.671 10.524 1.00 94.25 285 LEU A CA 1
ATOM 2299 C C . LEU A 1 285 ? -4.617 -12.252 9.086 1.00 94.25 285 LEU A C 1
ATOM 2301 O O . LEU A 1 285 ? -4.244 -11.099 8.865 1.00 94.25 285 LEU A O 1
ATOM 2305 N N . TYR A 1 286 ? -4.774 -13.150 8.109 1.00 94.38 286 TYR A N 1
ATOM 2306 C CA . TYR A 1 286 ? -4.669 -12.785 6.696 1.00 94.38 286 TYR A CA 1
ATOM 2307 C C . TYR A 1 286 ? -5.786 -11.823 6.273 1.00 94.38 286 TYR A C 1
ATOM 2309 O O . TYR A 1 286 ? -5.509 -10.851 5.565 1.00 94.38 286 TYR A O 1
ATOM 2317 N N . ASP A 1 287 ? -7.015 -12.030 6.750 1.00 91.06 287 ASP A N 1
ATOM 2318 C CA . ASP A 1 287 ? -8.145 -11.134 6.488 1.00 91.06 287 ASP A CA 1
ATOM 2319 C C . ASP A 1 287 ? -7.926 -9.744 7.116 1.00 91.06 287 ASP A C 1
ATOM 2321 O O . ASP A 1 287 ? -8.160 -8.719 6.470 1.00 91.06 287 ASP A O 1
ATOM 2325 N N . PHE A 1 288 ? -7.382 -9.663 8.333 1.00 90.62 288 PHE A N 1
ATOM 2326 C CA . PHE A 1 288 ? -7.023 -8.375 8.936 1.00 90.62 288 PHE A CA 1
ATOM 2327 C C . PHE A 1 288 ? -5.867 -7.692 8.214 1.00 90.62 288 PHE A C 1
ATOM 2329 O O . PHE A 1 288 ? -5.944 -6.498 7.923 1.00 90.62 288 PHE A O 1
ATOM 2336 N N . ALA A 1 289 ? -4.814 -8.435 7.866 1.00 91.19 289 ALA A N 1
ATOM 2337 C CA . ALA A 1 289 ? -3.711 -7.909 7.070 1.00 91.19 289 ALA A CA 1
ATOM 2338 C C . ALA A 1 289 ? -4.207 -7.327 5.738 1.00 91.19 289 ALA A C 1
ATOM 2340 O O . ALA A 1 289 ? -3.752 -6.263 5.310 1.00 91.19 289 ALA A O 1
ATOM 2341 N N . TYR A 1 290 ? -5.189 -7.983 5.117 1.00 85.62 290 TYR A N 1
ATOM 2342 C CA . TYR A 1 290 ? -5.867 -7.499 3.922 1.00 85.62 290 TYR A CA 1
ATOM 2343 C C . TYR A 1 290 ? -6.586 -6.171 4.168 1.00 85.62 290 TYR A C 1
ATOM 2345 O O . TYR A 1 290 ? -6.389 -5.230 3.393 1.00 85.62 290 TYR A O 1
ATOM 2353 N N . ILE A 1 291 ? -7.432 -6.095 5.202 1.00 84.88 291 ILE A N 1
ATOM 2354 C CA . ILE A 1 291 ? -8.276 -4.920 5.482 1.00 84.88 291 ILE A CA 1
ATOM 2355 C C . ILE A 1 291 ? -7.390 -3.714 5.788 1.00 84.88 291 ILE A C 1
ATOM 2357 O O . ILE A 1 291 ? -7.578 -2.631 5.224 1.00 84.88 291 ILE A O 1
ATOM 2361 N N . GLU A 1 292 ? -6.351 -3.943 6.586 1.00 85.94 292 GLU A N 1
ATOM 2362 C CA . GLU A 1 292 ? -5.410 -2.912 6.990 1.00 85.94 292 GLU A CA 1
ATOM 2363 C C . GLU A 1 292 ? -4.385 -2.568 5.913 1.00 85.94 292 GLU A C 1
ATOM 2365 O O . GLU A 1 292 ? -3.648 -1.595 6.066 1.00 85.94 292 GLU A O 1
ATOM 2370 N N . ASN A 1 293 ? -4.336 -3.292 4.792 1.00 85.25 293 ASN A N 1
ATOM 2371 C CA . ASN A 1 293 ? -3.307 -3.131 3.763 1.00 85.25 293 ASN A CA 1
ATOM 2372 C C . ASN A 1 293 ? -1.897 -3.261 4.373 1.00 85.25 293 ASN A C 1
ATOM 2374 O O . ASN A 1 293 ? -1.054 -2.362 4.249 1.00 85.25 293 ASN A O 1
ATOM 2378 N N . ASN A 1 294 ? -1.672 -4.343 5.117 1.00 89.19 294 ASN A N 1
ATOM 2379 C CA . ASN A 1 294 ? -0.363 -4.730 5.624 1.00 89.19 294 ASN A CA 1
ATOM 2380 C C . ASN A 1 294 ? 0.443 -5.377 4.475 1.00 89.19 294 ASN A C 1
ATOM 2382 O O . ASN A 1 294 ? -0.005 -6.381 3.924 1.00 89.19 294 ASN A O 1
ATOM 2386 N N . PRO A 1 295 ? 1.608 -4.824 4.085 1.00 87.19 295 PRO A N 1
ATOM 2387 C CA . PRO A 1 295 ? 2.388 -5.343 2.960 1.00 87.19 295 PRO A CA 1
ATOM 2388 C C . PRO A 1 295 ? 3.186 -6.614 3.287 1.00 87.19 295 PRO A C 1
ATOM 2390 O O . PRO A 1 295 ? 3.719 -7.234 2.375 1.00 87.19 295 PRO A O 1
ATOM 2393 N N . PHE A 1 296 ? 3.297 -6.997 4.560 1.00 90.38 296 PHE A N 1
ATOM 2394 C CA . PHE A 1 296 ? 4.199 -8.061 5.007 1.00 90.38 296 PHE A CA 1
ATOM 2395 C C . PHE A 1 296 ? 3.508 -9.398 5.274 1.00 90.38 296 PHE A C 1
ATOM 2397 O O . PHE A 1 296 ? 4.173 -10.426 5.386 1.00 90.38 296 PHE A O 1
ATOM 2404 N N . ILE A 1 297 ? 2.182 -9.383 5.418 1.00 92.50 297 ILE A N 1
ATOM 2405 C CA . ILE A 1 297 ? 1.382 -10.549 5.789 1.00 92.50 297 ILE A CA 1
ATOM 2406 C C . ILE A 1 297 ? 0.387 -10.826 4.675 1.00 92.50 297 ILE A C 1
ATOM 2408 O O . ILE A 1 297 ? -0.467 -9.998 4.368 1.00 92.50 297 ILE A O 1
ATOM 2412 N N . TYR A 1 298 ? 0.509 -11.999 4.070 1.00 92.94 298 TYR A N 1
ATOM 2413 C CA . TYR A 1 298 ? -0.287 -12.400 2.923 1.00 92.94 298 TYR A CA 1
ATOM 2414 C C . TYR A 1 298 ? -0.520 -13.910 2.946 1.00 92.94 298 TYR A C 1
ATOM 2416 O O . TYR A 1 298 ? 0.368 -14.683 3.312 1.00 92.94 298 TYR A O 1
ATOM 2424 N N . GLU A 1 299 ? -1.726 -14.328 2.559 1.00 94.94 299 GLU A N 1
ATOM 2425 C CA . GLU A 1 299 ? -2.054 -15.746 2.428 1.00 94.94 299 GLU A CA 1
ATOM 2426 C C . GLU A 1 299 ? -1.345 -16.303 1.182 1.00 94.94 299 GLU A C 1
ATOM 2428 O O . GLU A 1 299 ? -1.552 -15.775 0.081 1.00 94.94 299 GLU A O 1
ATOM 2433 N N . PRO A 1 300 ? -0.515 -17.353 1.305 1.00 94.38 300 PRO A N 1
ATOM 2434 C CA . PRO A 1 300 ? 0.121 -17.977 0.151 1.00 94.38 300 PRO A CA 1
ATOM 2435 C C . PRO A 1 300 ? -0.917 -18.454 -0.872 1.00 94.38 300 PRO A C 1
ATOM 2437 O O . PRO A 1 300 ? -1.979 -18.951 -0.498 1.00 94.38 300 PRO A O 1
ATOM 2440 N N . ALA A 1 301 ? -0.614 -18.331 -2.167 1.00 95.81 301 ALA A N 1
ATOM 2441 C CA . ALA A 1 301 ? -1.483 -18.887 -3.200 1.00 95.81 301 ALA A CA 1
ATOM 2442 C C . ALA A 1 301 ? -1.611 -20.411 -3.072 1.00 95.81 301 ALA A C 1
ATOM 2444 O O . ALA A 1 301 ? -0.635 -21.103 -2.778 1.00 95.81 301 ALA A O 1
ATOM 2445 N N . ASP A 1 302 ? -2.807 -20.933 -3.365 1.00 95.62 302 ASP A N 1
ATOM 2446 C CA . ASP A 1 302 ? -3.088 -22.374 -3.299 1.00 95.62 302 ASP A CA 1
ATOM 2447 C C . ASP A 1 302 ? -2.176 -23.173 -4.255 1.00 95.62 302 ASP A C 1
ATOM 2449 O O . ASP A 1 302 ? -1.771 -24.297 -3.958 1.00 95.62 302 ASP A O 1
ATOM 2453 N N . VAL A 1 303 ? -1.823 -22.569 -5.396 1.00 96.00 303 VAL A N 1
ATOM 2454 C CA . VAL A 1 303 ? -0.814 -23.070 -6.334 1.00 96.00 303 VAL A CA 1
ATOM 2455 C C . VAL A 1 303 ? 0.261 -21.994 -6.504 1.00 96.00 303 VAL A C 1
ATOM 2457 O O . VAL A 1 303 ? -0.035 -20.938 -7.068 1.00 96.00 303 VAL A O 1
ATOM 2460 N N . PRO A 1 304 ? 1.503 -22.233 -6.045 1.00 95.62 304 PRO A N 1
ATOM 2461 C CA . PRO A 1 304 ? 2.588 -21.277 -6.216 1.00 95.62 304 PRO A CA 1
ATOM 2462 C C . PRO A 1 304 ? 2.887 -21.008 -7.695 1.00 95.62 304 PRO A C 1
ATOM 2464 O O . PRO A 1 304 ? 3.042 -21.943 -8.484 1.00 95.62 304 PRO A O 1
ATOM 2467 N N . VAL A 1 305 ? 3.021 -19.730 -8.055 1.00 96.69 305 VAL A N 1
ATOM 2468 C CA . VAL A 1 305 ? 3.529 -19.319 -9.370 1.00 96.69 305 VAL A CA 1
ATOM 2469 C C . VAL A 1 305 ? 5.031 -19.591 -9.413 1.00 96.69 305 VAL A C 1
ATOM 2471 O O . VAL A 1 305 ? 5.779 -19.149 -8.542 1.00 96.69 305 VAL A O 1
ATOM 2474 N N . ARG A 1 306 ? 5.478 -20.346 -10.414 1.00 97.12 306 ARG A N 1
ATOM 2475 C CA . ARG A 1 306 ? 6.889 -20.698 -10.591 1.00 97.12 306 ARG A CA 1
ATOM 2476 C C . ARG A 1 306 ? 7.659 -19.565 -11.265 1.00 97.12 306 ARG A C 1
ATOM 2478 O O . ARG A 1 306 ? 7.104 -18.838 -12.085 1.00 97.12 306 ARG A O 1
ATOM 2485 N N . GLY A 1 307 ? 8.960 -19.479 -10.983 1.00 96.25 307 GLY A N 1
ATOM 2486 C CA . GLY A 1 307 ? 9.856 -18.474 -11.568 1.00 96.25 307 GLY A CA 1
ATOM 2487 C C . GLY A 1 307 ? 9.834 -18.424 -13.102 1.00 96.25 307 GLY A C 1
ATOM 2488 O O . GLY A 1 307 ? 9.852 -17.341 -13.674 1.00 96.25 307 GLY A O 1
ATOM 2489 N N . ASP A 1 308 ? 9.681 -19.572 -13.770 1.00 97.12 308 ASP A N 1
ATOM 2490 C CA . ASP A 1 308 ? 9.630 -19.678 -15.236 1.00 97.12 308 ASP A CA 1
ATOM 2491 C C . ASP A 1 308 ? 8.327 -19.145 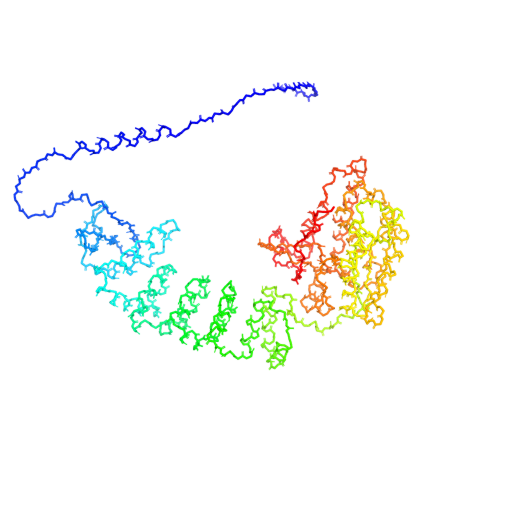-15.860 1.00 97.12 308 ASP A C 1
ATOM 2493 O O . ASP A 1 308 ? 8.239 -18.992 -17.078 1.00 97.12 308 ASP A O 1
ATOM 2497 N N . GLN A 1 309 ? 7.303 -18.855 -15.051 1.00 97.88 309 GLN A N 1
ATOM 2498 C CA . GLN A 1 309 ? 6.015 -18.341 -15.525 1.00 97.88 309 GLN A CA 1
ATOM 2499 C C . GLN A 1 309 ? 5.975 -16.812 -15.598 1.00 97.88 309 GLN A C 1
ATOM 2501 O O . GLN A 1 309 ? 5.056 -16.257 -16.208 1.00 97.88 309 GLN A O 1
ATOM 2506 N N . TYR A 1 310 ? 6.934 -16.106 -14.995 1.00 98.56 310 TYR A N 1
ATOM 2507 C CA . TYR A 1 310 ? 6.897 -14.650 -14.924 1.00 98.56 310 TYR A CA 1
ATOM 2508 C C . TYR A 1 310 ? 8.250 -13.990 -15.166 1.00 98.56 310 TYR A C 1
ATOM 2510 O O . TYR A 1 310 ? 9.301 -14.621 -15.183 1.00 98.56 310 TYR A O 1
ATOM 2518 N N . SER A 1 311 ? 8.208 -12.676 -15.374 1.00 98.56 311 SER A N 1
ATOM 2519 C CA . SER A 1 311 ? 9.409 -11.842 -15.389 1.00 98.56 311 SER A CA 1
ATOM 2520 C C . SER A 1 311 ? 9.198 -10.581 -14.568 1.00 98.56 311 SER A C 1
ATOM 2522 O O . SER A 1 311 ? 8.103 -10.009 -14.582 1.00 98.56 311 SER A O 1
ATOM 2524 N N . VAL A 1 312 ? 10.259 -10.145 -13.892 1.00 98.62 312 VAL A N 1
ATOM 2525 C CA . VAL A 1 312 ? 10.351 -8.822 -13.267 1.00 98.62 312 VAL A CA 1
ATOM 2526 C C . VAL A 1 312 ? 10.941 -7.868 -14.293 1.00 98.62 312 VAL A C 1
ATOM 2528 O O . VAL A 1 312 ? 11.918 -8.197 -14.956 1.00 98.62 312 VAL A O 1
ATOM 2531 N N . ASN A 1 313 ? 10.333 -6.704 -14.477 1.00 98.69 313 ASN A N 1
ATOM 2532 C CA . ASN A 1 313 ? 10.731 -5.743 -15.495 1.00 98.69 313 ASN A CA 1
ATOM 2533 C C . ASN A 1 313 ? 10.978 -4.401 -14.826 1.00 98.69 313 ASN A C 1
ATOM 2535 O O . ASN A 1 313 ? 10.045 -3.734 -14.382 1.00 98.69 313 ASN A O 1
ATOM 2539 N N . LEU A 1 314 ? 12.254 -4.049 -14.778 1.00 98.44 314 LEU A N 1
ATOM 2540 C CA . LEU A 1 314 ? 12.778 -2.782 -14.302 1.00 98.44 314 LEU A CA 1
ATOM 2541 C C . LEU A 1 314 ? 13.174 -1.950 -15.519 1.00 98.44 314 LEU A C 1
ATOM 2543 O O . LEU A 1 314 ? 13.478 -2.502 -16.580 1.00 98.44 314 LEU A O 1
ATOM 2547 N N . MET A 1 315 ? 13.164 -0.628 -15.404 1.00 98.06 315 MET A N 1
ATOM 2548 C CA . MET A 1 315 ? 13.415 0.230 -16.558 1.00 98.06 315 MET A CA 1
ATOM 2549 C C . MET A 1 315 ? 14.159 1.501 -16.169 1.00 98.06 315 MET A C 1
ATOM 2551 O O . MET A 1 315 ? 13.813 2.149 -15.186 1.00 98.06 315 MET A O 1
ATOM 2555 N N . TRP A 1 316 ? 15.138 1.876 -16.991 1.00 97.38 316 TRP A N 1
ATOM 2556 C CA . TRP A 1 316 ? 15.842 3.148 -16.898 1.00 97.38 316 TRP A CA 1
ATOM 2557 C C . TRP A 1 316 ? 15.877 3.834 -18.265 1.00 97.38 316 TRP A C 1
ATOM 2559 O O . TRP A 1 316 ? 16.516 3.350 -19.201 1.00 97.38 316 TRP A O 1
ATOM 2569 N N . ILE A 1 317 ? 15.188 4.970 -18.386 1.00 97.56 317 ILE A N 1
ATOM 2570 C CA . ILE A 1 317 ? 15.132 5.770 -19.615 1.00 97.56 317 ILE A CA 1
ATOM 2571 C C . ILE A 1 317 ? 15.765 7.125 -19.334 1.00 97.56 317 ILE A C 1
ATOM 2573 O O . ILE A 1 317 ? 15.233 7.907 -18.550 1.00 97.56 317 ILE A O 1
ATOM 2577 N N . ASN A 1 318 ? 16.875 7.422 -20.005 1.00 97.19 318 ASN A N 1
ATOM 2578 C CA . ASN A 1 318 ? 17.533 8.714 -19.859 1.00 97.19 318 ASN A CA 1
ATOM 2579 C C . ASN A 1 318 ? 16.697 9.838 -20.498 1.00 97.19 318 ASN A C 1
ATOM 2581 O O . ASN A 1 318 ? 16.108 9.678 -21.578 1.00 97.19 318 ASN A O 1
ATOM 2585 N N . GLU A 1 319 ? 16.644 10.990 -19.820 1.00 95.88 319 GLU A N 1
ATOM 2586 C CA . GLU A 1 319 ? 15.938 12.181 -20.309 1.00 95.88 319 GLU A CA 1
ATOM 2587 C C . GLU A 1 319 ? 16.520 12.650 -21.647 1.00 95.88 319 GLU A C 1
ATOM 2589 O O . GLU A 1 319 ? 15.778 12.956 -22.581 1.00 95.88 319 GLU A O 1
ATOM 2594 N N . LYS A 1 320 ? 17.850 12.630 -21.738 1.00 95.88 320 LYS A N 1
ATOM 2595 C CA . LYS A 1 320 ? 18.651 13.051 -22.886 1.00 95.88 320 LYS A CA 1
ATOM 2596 C C . LYS A 1 320 ? 19.661 11.972 -23.228 1.00 95.88 320 LYS A C 1
ATOM 2598 O O . LYS A 1 320 ? 19.924 11.078 -22.421 1.00 95.88 320 LYS A O 1
ATOM 2603 N N . LYS A 1 321 ? 20.266 12.085 -24.406 1.00 96.56 321 LYS A N 1
ATOM 2604 C CA . LYS A 1 321 ? 21.398 11.233 -24.755 1.00 96.56 321 LYS A CA 1
ATOM 2605 C C . LYS A 1 321 ? 22.563 11.464 -23.788 1.00 96.56 321 LYS A C 1
ATOM 2607 O O . LYS A 1 321 ? 23.012 12.598 -23.624 1.00 96.56 321 LYS A O 1
ATOM 2612 N N . ILE A 1 322 ? 23.048 10.392 -23.164 1.00 95.00 322 ILE A N 1
ATOM 2613 C CA . ILE A 1 322 ? 24.173 10.474 -22.227 1.00 95.00 322 ILE A CA 1
ATOM 2614 C C . ILE A 1 322 ? 25.476 10.818 -22.949 1.00 95.00 322 ILE A C 1
ATOM 2616 O O . ILE A 1 322 ? 25.638 10.572 -24.151 1.00 95.00 322 ILE A O 1
ATOM 2620 N N . SER A 1 323 ? 26.413 11.388 -22.195 1.00 93.69 323 SER A N 1
ATOM 2621 C CA . SER A 1 323 ? 27.714 11.774 -22.729 1.00 93.69 323 SER A CA 1
ATOM 2622 C C . SER A 1 323 ? 28.545 10.540 -23.126 1.00 93.69 323 SER A C 1
ATOM 2624 O O . SER A 1 323 ? 28.482 9.525 -22.430 1.00 93.69 323 SER A O 1
ATOM 2626 N N . PRO A 1 324 ? 29.347 10.593 -24.211 1.00 94.00 324 PRO A N 1
ATOM 2627 C CA . PRO A 1 324 ? 30.188 9.472 -24.647 1.00 94.00 324 PRO A CA 1
ATOM 2628 C C . PRO A 1 324 ? 31.189 8.948 -23.607 1.00 94.00 324 PRO A C 1
ATOM 2630 O O . PRO A 1 324 ? 31.631 7.810 -23.706 1.00 94.00 324 PRO A O 1
ATOM 2633 N N . ASP A 1 325 ? 31.574 9.776 -22.638 1.00 92.50 325 ASP A N 1
ATOM 2634 C CA . ASP A 1 325 ? 32.503 9.444 -21.553 1.00 92.50 325 ASP A CA 1
ATOM 2635 C C . ASP A 1 325 ? 31.813 8.889 -20.295 1.00 92.50 325 ASP A C 1
ATOM 2637 O O . ASP A 1 325 ? 32.489 8.397 -19.387 1.00 92.50 325 ASP A O 1
ATOM 2641 N N . GLN A 1 326 ? 30.478 8.920 -20.238 1.00 93.94 326 GLN A N 1
ATOM 2642 C CA . GLN A 1 326 ? 29.721 8.361 -19.124 1.00 93.94 326 GLN A CA 1
ATOM 2643 C C . GLN A 1 326 ? 29.817 6.827 -19.132 1.00 93.94 326 GLN A C 1
ATOM 2645 O O . GLN A 1 326 ? 29.468 6.170 -20.110 1.00 93.94 326 GLN A O 1
ATOM 2650 N N . LYS A 1 327 ? 30.283 6.244 -18.018 1.00 95.94 327 LYS A N 1
ATOM 2651 C CA . LYS A 1 327 ? 30.562 4.797 -17.897 1.00 95.94 327 LYS A CA 1
ATOM 2652 C C . LYS A 1 327 ? 29.370 3.926 -17.501 1.00 95.94 327 LYS A C 1
ATOM 2654 O O . LYS A 1 327 ? 29.466 2.709 -17.596 1.00 95.94 327 LYS A O 1
ATOM 2659 N N . PHE A 1 328 ? 28.287 4.525 -17.021 1.00 97.31 328 PHE A N 1
ATOM 2660 C CA . PHE A 1 328 ? 27.111 3.818 -16.510 1.00 97.31 328 PHE A CA 1
ATOM 2661 C C . PHE A 1 328 ? 25.836 4.461 -17.053 1.00 97.31 328 PHE A C 1
ATOM 2663 O O . PHE A 1 328 ? 25.868 5.591 -17.538 1.00 97.31 328 PHE A O 1
ATOM 2670 N N . LEU A 1 329 ? 24.700 3.770 -16.950 1.00 95.00 329 LEU A N 1
ATOM 2671 C CA . LEU A 1 329 ? 23.402 4.293 -17.393 1.00 95.00 329 LEU A CA 1
ATOM 2672 C C . LEU A 1 329 ? 23.021 5.628 -16.730 1.00 95.00 329 LEU A C 1
ATOM 2674 O O . LEU A 1 329 ? 22.388 6.450 -17.389 1.00 95.00 329 LEU A O 1
ATOM 2678 N N . PHE A 1 330 ? 23.446 5.850 -15.483 1.00 93.12 330 PHE A N 1
ATOM 2679 C CA . PHE A 1 330 ? 23.416 7.133 -14.772 1.00 93.12 330 PHE A CA 1
ATOM 2680 C C . PHE A 1 330 ? 24.446 7.139 -13.632 1.00 93.12 330 PHE A C 1
ATOM 2682 O O . PHE A 1 330 ? 25.100 6.126 -13.383 1.00 93.12 330 PHE A O 1
ATOM 2689 N N . GLY A 1 331 ? 24.565 8.267 -12.934 1.00 86.81 331 GLY A N 1
ATOM 2690 C CA . GLY A 1 331 ? 25.300 8.388 -11.679 1.00 86.81 331 GLY A CA 1
ATOM 2691 C C . GLY A 1 331 ? 25.605 9.850 -11.382 1.00 86.81 331 GLY A C 1
ATOM 2692 O O . GLY A 1 331 ? 26.275 10.506 -12.180 1.00 86.81 331 GLY A O 1
ATOM 2693 N N . ASP A 1 332 ? 25.125 10.342 -10.246 1.00 86.94 332 ASP A N 1
ATOM 2694 C CA . ASP A 1 332 ? 25.366 11.717 -9.809 1.00 86.94 332 ASP A CA 1
ATOM 2695 C C . ASP A 1 332 ? 26.669 11.809 -9.002 1.00 86.94 332 ASP A C 1
ATOM 2697 O O . ASP A 1 332 ? 26.986 10.926 -8.204 1.00 86.94 332 ASP A O 1
ATOM 2701 N N . GLY A 1 333 ? 27.433 12.884 -9.189 1.00 88.31 333 GLY A N 1
ATOM 2702 C CA . GLY A 1 333 ? 28.680 13.113 -8.461 1.00 88.31 333 GLY A CA 1
ATOM 2703 C C . GLY A 1 333 ? 29.594 14.103 -9.171 1.00 88.31 333 GLY A C 1
ATOM 2704 O O . GLY A 1 333 ? 29.519 14.263 -10.389 1.00 88.31 333 GLY A O 1
ATOM 2705 N N . ASP A 1 334 ? 30.473 14.752 -8.410 1.00 91.69 334 ASP A N 1
ATOM 2706 C CA . ASP A 1 334 ? 31.503 15.635 -8.969 1.00 91.69 334 ASP A CA 1
ATOM 2707 C C . ASP A 1 334 ? 32.732 14.828 -9.423 1.00 91.69 334 ASP A C 1
ATOM 2709 O O . ASP A 1 334 ? 33.568 15.307 -10.196 1.00 91.69 334 ASP A O 1
ATOM 2713 N N . THR A 1 335 ? 32.847 13.583 -8.946 1.00 92.75 335 THR A N 1
ATOM 2714 C CA . THR A 1 335 ? 33.947 12.662 -9.242 1.00 92.75 335 THR A CA 1
ATOM 2715 C C . THR A 1 335 ? 33.453 11.331 -9.822 1.00 92.75 335 THR A C 1
ATOM 2717 O O . THR A 1 335 ? 32.346 10.886 -9.507 1.00 92.75 335 THR A O 1
ATOM 2720 N N . PRO A 1 336 ? 34.276 10.626 -10.626 1.00 91.75 336 PRO A N 1
ATOM 2721 C CA . PRO A 1 336 ? 33.938 9.290 -11.124 1.00 91.75 336 PRO A CA 1
ATOM 2722 C C . PRO A 1 336 ? 33.602 8.280 -10.016 1.00 91.75 336 PRO A C 1
ATOM 2724 O O . PRO A 1 336 ? 32.778 7.387 -10.217 1.00 91.75 336 PRO A O 1
ATOM 2727 N N . GLU A 1 337 ? 34.245 8.404 -8.856 1.00 94.00 337 GLU A N 1
ATOM 2728 C CA . GLU A 1 337 ? 34.028 7.556 -7.687 1.00 94.00 337 GLU A CA 1
ATOM 2729 C C . GLU A 1 337 ? 32.657 7.803 -7.048 1.00 94.00 337 GLU A C 1
ATOM 2731 O O . GLU A 1 337 ? 31.960 6.839 -6.725 1.00 94.00 337 GLU A O 1
ATOM 2736 N N . GLU A 1 338 ? 32.248 9.067 -6.913 1.00 95.00 338 GLU A N 1
ATOM 2737 C CA . GLU A 1 338 ? 30.911 9.440 -6.438 1.00 95.00 338 GLU A CA 1
ATOM 2738 C C . GLU A 1 338 ? 29.830 8.979 -7.417 1.00 95.00 338 GLU A C 1
ATOM 2740 O O . GLU A 1 338 ? 28.917 8.276 -6.988 1.00 95.00 338 GLU A O 1
ATOM 2745 N N . CYS A 1 339 ? 29.991 9.234 -8.724 1.00 93.38 339 CYS A N 1
ATOM 2746 C CA . CYS A 1 339 ? 29.061 8.743 -9.748 1.00 93.38 339 CYS A CA 1
ATOM 2747 C C . CYS A 1 339 ? 28.901 7.218 -9.681 1.00 93.38 339 CYS A C 1
ATOM 2749 O O . CYS A 1 339 ? 27.792 6.691 -9.778 1.00 93.38 339 CYS A O 1
ATOM 2751 N N . LYS A 1 340 ? 30.012 6.486 -9.502 1.00 95.25 340 LYS A N 1
ATOM 2752 C CA . LYS A 1 340 ? 29.990 5.025 -9.354 1.00 95.25 340 LYS A CA 1
ATOM 2753 C C . LYS A 1 340 ? 29.262 4.606 -8.077 1.00 95.25 340 LYS A C 1
ATOM 2755 O O . LYS A 1 340 ? 28.482 3.659 -8.117 1.00 95.25 340 LYS A O 1
ATOM 2760 N N . SER A 1 341 ? 29.530 5.266 -6.952 1.00 96.00 341 SER A N 1
ATOM 2761 C CA . SER A 1 341 ? 28.873 4.970 -5.676 1.00 96.00 341 SER A CA 1
ATOM 2762 C C . SER A 1 341 ? 27.367 5.223 -5.751 1.00 96.00 341 SER A C 1
ATOM 2764 O O . SER A 1 341 ? 26.582 4.392 -5.292 1.00 96.00 341 SER A O 1
ATOM 2766 N N . ASP A 1 342 ? 26.962 6.331 -6.370 1.00 95.19 342 ASP A N 1
ATOM 2767 C CA . ASP A 1 342 ? 25.565 6.685 -6.595 1.00 95.19 342 ASP A CA 1
ATOM 2768 C C . ASP A 1 342 ? 24.863 5.628 -7.456 1.00 95.19 342 ASP A C 1
ATOM 2770 O O . ASP A 1 342 ? 23.879 5.032 -7.011 1.00 95.19 342 ASP A O 1
ATOM 2774 N N . PHE A 1 343 ? 25.450 5.280 -8.608 1.00 96.50 343 PHE A N 1
ATOM 2775 C CA . PHE A 1 343 ? 24.969 4.205 -9.479 1.00 96.50 343 PHE A CA 1
ATOM 2776 C C . PHE A 1 343 ? 24.855 2.862 -8.743 1.00 96.50 343 PHE A C 1
ATOM 2778 O O . PHE A 1 343 ? 23.842 2.168 -8.854 1.00 96.50 343 PHE A O 1
ATOM 2785 N N . ILE A 1 344 ? 25.860 2.489 -7.943 1.00 96.25 344 ILE A N 1
ATOM 2786 C CA . ILE A 1 344 ? 25.809 1.245 -7.167 1.00 96.25 344 ILE A CA 1
ATOM 2787 C C . ILE A 1 344 ? 24.628 1.269 -6.192 1.00 96.25 344 ILE A C 1
ATOM 2789 O O . ILE A 1 344 ? 23.855 0.313 -6.138 1.00 96.25 344 ILE A O 1
ATOM 2793 N N . SER A 1 345 ? 24.470 2.363 -5.446 1.00 95.50 345 SER A N 1
ATOM 2794 C CA . SER A 1 345 ? 23.446 2.475 -4.406 1.00 95.50 345 SER A CA 1
ATOM 2795 C C . SER A 1 345 ? 22.017 2.536 -4.951 1.00 95.50 345 SER A C 1
ATOM 2797 O O . SER A 1 345 ? 21.128 1.908 -4.384 1.00 95.50 345 SER A O 1
ATOM 2799 N N . LYS A 1 346 ? 21.798 3.252 -6.061 1.00 95.12 346 LYS A N 1
ATOM 2800 C CA . LYS A 1 346 ? 20.466 3.510 -6.627 1.00 95.12 346 LYS A CA 1
ATOM 2801 C C . LYS A 1 346 ? 20.051 2.516 -7.712 1.00 95.12 346 LYS A C 1
ATOM 2803 O O . LYS A 1 346 ? 18.869 2.433 -8.018 1.00 95.12 346 LYS A O 1
ATOM 2808 N N . PHE A 1 347 ? 20.989 1.778 -8.310 1.00 96.19 347 PHE A N 1
ATOM 2809 C CA . PHE A 1 347 ? 20.698 0.829 -9.391 1.00 96.19 347 PHE A CA 1
ATOM 2810 C C . PHE A 1 347 ? 21.166 -0.582 -9.077 1.00 96.19 347 PHE A C 1
ATOM 2812 O O . PHE A 1 347 ? 20.356 -1.503 -9.030 1.00 96.19 347 PHE A O 1
ATOM 2819 N N . VAL A 1 348 ? 22.470 -0.764 -8.848 1.00 97.25 348 VAL A N 1
ATOM 2820 C CA . VAL A 1 348 ? 23.058 -2.105 -8.728 1.00 97.25 348 VAL A CA 1
ATOM 2821 C C . VAL A 1 348 ? 22.476 -2.850 -7.530 1.00 97.25 348 VAL A C 1
ATOM 2823 O O . VAL A 1 348 ? 22.063 -4.001 -7.678 1.00 97.25 348 VAL A O 1
ATOM 2826 N N . ILE A 1 349 ? 22.407 -2.201 -6.364 1.00 96.50 349 ILE A N 1
ATOM 2827 C CA . ILE A 1 349 ? 21.857 -2.802 -5.144 1.00 96.50 349 ILE A CA 1
ATOM 2828 C C . ILE A 1 349 ? 20.366 -3.147 -5.323 1.00 96.50 349 ILE A C 1
ATOM 2830 O O . ILE A 1 349 ? 20.055 -4.337 -5.216 1.00 96.50 349 ILE A O 1
ATOM 2834 N N . PRO A 1 350 ? 19.461 -2.211 -5.687 1.00 96.44 350 PRO A N 1
ATOM 2835 C CA . PRO A 1 350 ? 18.042 -2.537 -5.853 1.00 96.44 350 PRO A CA 1
ATOM 2836 C C . PRO A 1 350 ? 17.774 -3.639 -6.886 1.00 96.44 350 PRO A C 1
ATOM 2838 O O . PRO A 1 350 ? 17.020 -4.576 -6.621 1.00 96.44 350 PRO A O 1
ATOM 2841 N N . VAL A 1 351 ? 18.437 -3.596 -8.048 1.00 97.62 351 VAL A N 1
ATOM 2842 C CA . VAL A 1 351 ? 18.309 -4.634 -9.088 1.00 97.62 351 VAL A CA 1
ATOM 2843 C C . VAL A 1 351 ? 18.766 -5.999 -8.566 1.00 97.62 351 VAL A C 1
ATOM 2845 O O . VAL A 1 351 ? 18.100 -7.014 -8.788 1.00 97.62 351 VAL A O 1
ATOM 2848 N N . SER A 1 352 ? 19.890 -6.034 -7.845 1.00 97.69 352 SER A N 1
ATOM 2849 C CA . SER A 1 352 ? 20.420 -7.266 -7.256 1.00 97.69 352 SER A CA 1
ATOM 2850 C C . SER A 1 352 ? 19.456 -7.860 -6.233 1.00 97.69 352 SER A C 1
ATOM 2852 O O . SER A 1 352 ? 19.286 -9.076 -6.168 1.00 97.69 352 SER A O 1
ATOM 2854 N N . GLU A 1 353 ? 18.820 -7.022 -5.421 1.00 97.31 353 GLU A N 1
ATOM 2855 C CA . GLU A 1 353 ? 17.835 -7.452 -4.432 1.00 97.31 353 GLU A CA 1
ATOM 2856 C C . GLU A 1 353 ? 16.555 -7.992 -5.088 1.00 97.31 353 GLU A C 1
ATOM 2858 O O . GLU A 1 353 ? 16.067 -9.045 -4.672 1.00 97.31 353 GLU A O 1
ATOM 2863 N N . TRP A 1 354 ? 16.070 -7.374 -6.173 1.00 97.75 354 TRP A N 1
ATOM 2864 C CA . TRP A 1 354 ? 14.981 -7.930 -6.991 1.00 97.75 354 TRP A CA 1
ATOM 2865 C C . TRP A 1 354 ? 15.310 -9.323 -7.532 1.00 97.75 354 TRP A C 1
ATOM 2867 O O . TRP A 1 354 ? 14.478 -10.231 -7.435 1.00 97.75 354 TRP A O 1
ATOM 2877 N N . ALA A 1 355 ? 16.526 -9.513 -8.049 1.00 97.75 355 ALA A N 1
ATOM 2878 C CA . ALA A 1 355 ? 16.972 -10.800 -8.574 1.00 97.75 355 ALA A CA 1
ATOM 2879 C C . ALA A 1 355 ? 17.112 -11.868 -7.478 1.00 97.75 355 ALA A C 1
ATOM 2881 O O . ALA A 1 355 ? 16.753 -13.025 -7.700 1.00 97.75 355 ALA A O 1
ATOM 2882 N N . LYS A 1 356 ? 17.571 -11.498 -6.277 1.00 97.19 356 LYS A N 1
ATOM 2883 C CA . LYS A 1 356 ? 17.638 -12.402 -5.113 1.00 97.19 356 LYS A CA 1
ATOM 2884 C C . LYS A 1 356 ? 16.248 -12.788 -4.598 1.00 97.19 356 LYS A C 1
ATOM 2886 O O . LYS A 1 356 ? 16.037 -13.937 -4.222 1.00 97.19 356 LYS A O 1
ATOM 2891 N N . ALA A 1 357 ? 15.296 -11.855 -4.604 1.00 96.81 357 ALA A N 1
ATOM 2892 C CA . ALA A 1 357 ? 13.932 -12.083 -4.126 1.00 96.81 357 ALA A CA 1
ATOM 2893 C C . ALA A 1 357 ? 13.084 -12.956 -5.079 1.00 96.81 357 ALA A C 1
ATOM 2895 O O . ALA A 1 357 ? 12.068 -13.523 -4.671 1.00 96.81 357 ALA A O 1
ATOM 2896 N N . ASN A 1 358 ? 13.503 -13.090 -6.342 1.00 97.31 358 ASN A N 1
ATOM 2897 C CA . ASN A 1 358 ? 12.742 -13.742 -7.410 1.00 97.31 358 ASN A CA 1
ATOM 2898 C C . ASN A 1 358 ? 13.555 -14.838 -8.120 1.00 97.31 358 ASN A C 1
ATOM 2900 O O . ASN A 1 358 ? 13.720 -14.834 -9.345 1.00 97.31 358 ASN A O 1
ATOM 2904 N N . LEU A 1 359 ? 14.071 -15.789 -7.336 1.00 96.31 359 LEU A N 1
ATOM 2905 C CA . LEU A 1 359 ? 14.853 -16.922 -7.839 1.00 96.31 359 LEU A CA 1
ATOM 2906 C C . LEU A 1 359 ? 14.097 -17.720 -8.910 1.00 96.31 359 LEU A C 1
ATOM 2908 O O . LEU A 1 359 ? 12.910 -18.011 -8.781 1.00 96.31 359 LEU A O 1
ATOM 2912 N N . GLY A 1 360 ? 14.816 -18.107 -9.963 1.00 95.81 360 GLY A N 1
ATOM 2913 C CA . GLY A 1 360 ? 14.265 -18.876 -11.081 1.00 95.81 360 GLY A CA 1
ATOM 2914 C C . GLY A 1 360 ? 13.416 -18.068 -12.068 1.00 95.81 360 GLY A C 1
ATOM 2915 O O . GLY A 1 360 ? 12.981 -18.641 -13.061 1.00 95.81 360 GLY A O 1
ATOM 2916 N N . SER A 1 361 ? 13.191 -16.774 -11.820 1.00 97.38 361 SER A N 1
ATOM 2917 C CA . SER A 1 361 ? 12.604 -15.849 -12.795 1.00 97.38 361 SER A CA 1
ATOM 2918 C C . SER A 1 361 ? 13.678 -15.030 -13.510 1.00 97.38 361 SER A C 1
ATOM 2920 O O . SER A 1 361 ? 14.823 -14.947 -13.051 1.00 97.38 361 SER A O 1
ATOM 2922 N N . THR A 1 362 ? 13.296 -14.403 -14.623 1.00 98.25 362 THR A N 1
ATOM 2923 C CA . THR A 1 362 ? 14.137 -13.421 -15.314 1.00 98.25 362 THR A CA 1
ATOM 2924 C C . THR A 1 362 ? 13.810 -12.005 -14.829 1.00 98.25 362 THR A C 1
ATOM 2926 O O . THR A 1 362 ? 12.659 -11.562 -14.908 1.00 98.25 362 THR A O 1
ATOM 2929 N N . VAL A 1 363 ? 14.832 -11.264 -14.402 1.00 98.50 363 VAL A N 1
ATOM 2930 C CA . VAL A 1 363 ? 14.803 -9.817 -14.170 1.00 98.50 363 VAL A CA 1
ATOM 2931 C C . VAL A 1 363 ? 15.304 -9.106 -15.426 1.00 98.50 363 VAL A C 1
ATOM 2933 O O . VAL A 1 363 ? 16.488 -9.114 -15.751 1.00 98.50 363 VAL A O 1
ATOM 2936 N N . ASN A 1 364 ? 14.387 -8.488 -16.160 1.00 98.69 364 ASN A N 1
ATOM 2937 C CA . ASN A 1 364 ? 14.708 -7.684 -17.329 1.00 98.69 364 ASN A CA 1
ATOM 2938 C C . ASN A 1 364 ? 14.982 -6.238 -16.918 1.00 98.69 364 ASN A C 1
ATOM 2940 O O . ASN A 1 364 ? 14.175 -5.630 -16.215 1.00 98.69 364 ASN A O 1
ATOM 2944 N N . ILE A 1 365 ? 16.067 -5.677 -17.435 1.00 98.62 365 ILE A N 1
ATOM 2945 C CA . ILE A 1 365 ? 16.417 -4.266 -17.300 1.00 98.62 365 ILE A CA 1
ATOM 2946 C C . ILE A 1 365 ? 16.248 -3.619 -18.667 1.00 98.62 365 ILE A C 1
ATOM 2948 O O . ILE A 1 365 ? 17.025 -3.869 -19.588 1.00 98.62 365 ILE A O 1
ATOM 2952 N N . TRP A 1 366 ? 15.218 -2.797 -18.801 1.00 98.69 366 TRP A N 1
ATOM 2953 C CA . TRP A 1 366 ? 14.892 -2.121 -20.046 1.00 98.69 366 TRP A CA 1
ATOM 2954 C C . TRP A 1 366 ? 15.596 -0.769 -20.136 1.00 98.69 366 TRP A C 1
ATOM 2956 O O . TRP A 1 366 ? 15.496 0.047 -19.220 1.00 98.69 366 TRP A O 1
ATOM 2966 N N . TYR A 1 367 ? 16.278 -0.527 -21.253 1.00 98.50 367 TYR A N 1
ATOM 2967 C CA . TYR A 1 367 ? 16.960 0.732 -21.555 1.00 98.50 367 TYR A CA 1
ATOM 2968 C C . TYR A 1 367 ? 16.656 1.193 -22.986 1.00 98.50 367 TYR A C 1
ATOM 2970 O O . TYR A 1 367 ? 16.115 0.434 -23.788 1.00 98.50 367 TYR A O 1
ATOM 2978 N N . ASP A 1 368 ? 17.000 2.442 -23.309 1.00 98.38 368 ASP A N 1
ATOM 2979 C CA . ASP A 1 368 ? 16.887 3.008 -24.659 1.00 98.38 368 ASP A CA 1
ATOM 2980 C C . ASP A 1 368 ? 18.279 3.217 -25.273 1.00 98.38 368 ASP A C 1
ATOM 2982 O O . ASP A 1 368 ? 19.014 4.115 -24.852 1.00 98.38 368 ASP A O 1
ATOM 2986 N N . SER A 1 369 ? 18.645 2.405 -26.270 1.00 97.94 369 SER A N 1
ATOM 2987 C CA . SER A 1 369 ? 19.956 2.487 -26.936 1.00 97.94 369 SER A CA 1
ATOM 2988 C C . SER A 1 369 ? 20.186 3.767 -27.746 1.00 97.94 369 SER A C 1
ATOM 2990 O O . SER A 1 369 ? 21.327 4.074 -28.082 1.00 97.94 369 SER A O 1
ATOM 2992 N N . GLU A 1 370 ? 19.14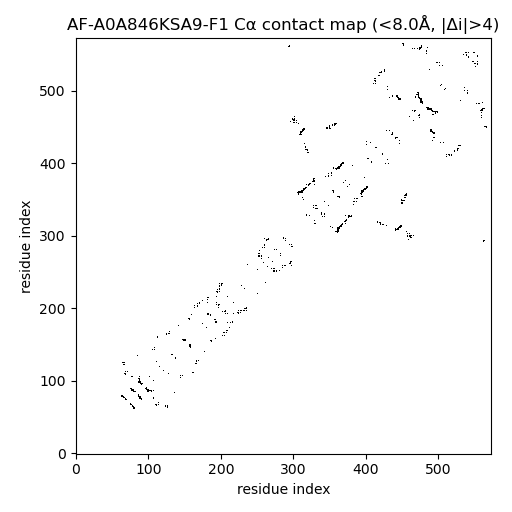8 4.552 -28.050 1.00 97.56 370 GLU A N 1
ATOM 2993 C CA . GLU A 1 370 ? 19.345 5.876 -28.656 1.00 97.56 370 GLU A CA 1
ATOM 2994 C C . GLU A 1 370 ? 19.778 6.925 -27.617 1.00 97.56 370 GLU A C 1
ATOM 2996 O O . GLU A 1 370 ? 20.393 7.932 -27.983 1.00 97.56 370 GLU A O 1
ATOM 3001 N N . MET A 1 371 ? 19.490 6.677 -26.333 1.00 97.50 371 MET A N 1
ATOM 3002 C CA . MET A 1 371 ? 19.808 7.570 -25.213 1.00 97.50 371 MET A CA 1
ATOM 3003 C C . MET A 1 371 ? 21.009 7.102 -24.386 1.00 97.50 371 MET A C 1
ATOM 3005 O O . MET A 1 371 ? 21.579 7.901 -23.647 1.00 97.50 371 MET A O 1
ATOM 3009 N N . ALA A 1 372 ? 21.392 5.831 -24.493 1.00 97.25 372 ALA A N 1
ATOM 3010 C CA . ALA A 1 372 ? 22.545 5.240 -23.822 1.00 97.25 372 ALA A CA 1
ATOM 3011 C C . ALA A 1 372 ? 23.668 4.908 -24.818 1.00 97.25 372 ALA A C 1
ATOM 3013 O O . ALA A 1 372 ? 23.420 4.623 -25.987 1.00 97.25 372 ALA A O 1
ATOM 3014 N N . THR A 1 373 ? 24.916 4.932 -24.357 1.00 97.38 373 THR A N 1
ATOM 3015 C CA . THR A 1 373 ? 26.077 4.495 -25.142 1.00 97.38 373 THR A CA 1
ATOM 3016 C C . THR A 1 373 ? 26.327 3.001 -24.920 1.00 97.38 373 THR A C 1
ATOM 3018 O O . THR A 1 373 ? 26.023 2.492 -23.836 1.00 97.38 373 THR A O 1
ATOM 3021 N N . PRO A 1 374 ? 26.893 2.277 -25.905 1.00 97.75 374 PRO A N 1
ATOM 3022 C CA . PRO A 1 374 ? 27.331 0.895 -25.707 1.00 97.75 374 PRO A CA 1
ATOM 3023 C C . PRO A 1 374 ? 28.252 0.740 -24.492 1.00 97.75 374 PRO A C 1
ATOM 3025 O O . PRO A 1 374 ? 28.082 -0.186 -23.706 1.00 97.75 374 PRO A O 1
ATOM 3028 N N . GLU A 1 375 ? 29.167 1.691 -24.294 1.00 97.62 375 GLU A N 1
ATOM 3029 C CA . GLU A 1 375 ? 30.111 1.710 -23.178 1.00 97.62 375 GLU A CA 1
ATOM 3030 C C . GLU A 1 375 ? 29.398 1.806 -21.825 1.00 97.62 375 GLU A C 1
ATOM 3032 O O . GLU A 1 375 ? 29.746 1.073 -20.902 1.00 97.62 375 GLU A O 1
ATOM 3037 N N . ALA A 1 376 ? 28.372 2.657 -21.709 1.00 97.50 376 ALA A N 1
ATOM 3038 C CA . ALA A 1 376 ? 27.587 2.782 -20.485 1.00 97.50 376 ALA A CA 1
ATOM 3039 C C . ALA A 1 376 ? 26.773 1.523 -20.175 1.00 97.50 376 ALA A C 1
ATOM 3041 O O . ALA A 1 376 ? 26.641 1.141 -19.014 1.00 97.50 376 ALA A O 1
ATOM 3042 N N . ILE A 1 377 ? 26.230 0.873 -21.209 1.00 98.06 377 ILE A N 1
ATOM 3043 C CA . ILE A 1 377 ? 25.468 -0.373 -21.066 1.00 98.06 377 ILE A CA 1
ATOM 3044 C C . ILE A 1 377 ? 26.392 -1.486 -20.565 1.00 98.06 377 ILE A C 1
ATOM 3046 O O . ILE A 1 377 ? 26.084 -2.120 -19.557 1.00 98.06 377 ILE A O 1
ATOM 3050 N N . THR A 1 378 ? 27.540 -1.684 -21.220 1.00 98.12 378 THR A N 1
ATOM 3051 C CA . THR A 1 378 ? 28.533 -2.687 -20.814 1.00 98.12 378 THR A CA 1
ATOM 3052 C C . THR A 1 378 ? 29.078 -2.400 -19.417 1.00 98.12 378 THR A C 1
ATOM 3054 O O . THR A 1 378 ? 29.093 -3.297 -18.580 1.00 98.12 378 THR A O 1
ATOM 3057 N N . GLY A 1 379 ? 29.433 -1.151 -19.104 1.00 97.88 379 GLY A N 1
ATOM 3058 C CA . GLY A 1 379 ? 29.915 -0.789 -17.769 1.00 97.88 379 GLY A CA 1
ATOM 3059 C C . GLY A 1 379 ? 28.874 -1.024 -16.668 1.00 97.88 379 GLY A C 1
ATOM 3060 O O . GLY A 1 379 ? 29.216 -1.473 -15.572 1.00 97.88 379 GLY A O 1
ATOM 3061 N N . SER A 1 380 ? 27.590 -0.778 -16.948 1.00 98.19 380 SER A N 1
ATOM 3062 C CA . SER A 1 380 ? 26.492 -1.093 -16.026 1.00 98.19 380 SER A CA 1
ATOM 3063 C C . SER A 1 380 ? 26.262 -2.598 -15.851 1.00 98.19 380 SER A C 1
ATOM 3065 O O . SER A 1 380 ? 25.966 -3.024 -14.735 1.00 98.19 380 SER A O 1
ATOM 3067 N N . GLN A 1 381 ? 26.412 -3.395 -16.914 1.00 98.31 381 GLN A N 1
ATOM 3068 C CA . GLN A 1 381 ? 26.355 -4.861 -16.851 1.00 98.31 381 GLN A CA 1
A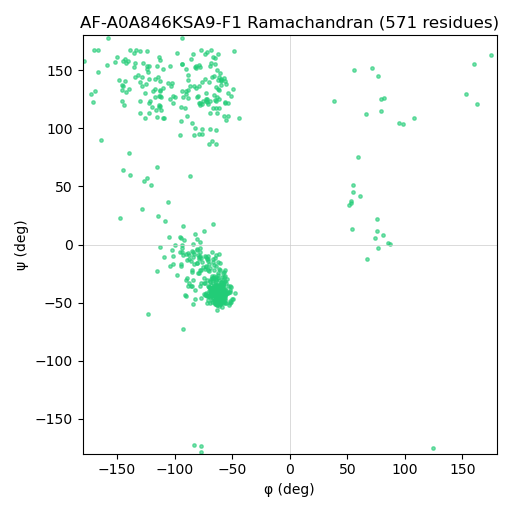TOM 3069 C C . GLN A 1 381 ? 27.485 -5.418 -15.982 1.00 98.31 381 GLN A C 1
ATOM 3071 O O . GLN A 1 381 ? 27.214 -6.120 -15.012 1.00 98.31 381 GLN A O 1
ATOM 3076 N N . GLU A 1 382 ? 28.729 -5.025 -16.260 1.00 98.12 382 GLU A N 1
ATOM 3077 C CA . GLU A 1 382 ? 29.911 -5.462 -15.509 1.00 98.12 382 GLU A CA 1
ATOM 3078 C C . GLU A 1 382 ? 29.807 -5.100 -14.020 1.00 98.12 382 GLU A C 1
ATOM 3080 O O . GLU A 1 382 ? 30.092 -5.920 -13.148 1.00 98.12 382 GLU A O 1
ATOM 3085 N N . ALA A 1 383 ? 29.355 -3.882 -13.700 1.00 97.19 383 ALA A N 1
ATOM 3086 C CA . ALA A 1 383 ? 29.169 -3.458 -12.313 1.00 97.19 383 ALA A CA 1
ATOM 3087 C C . ALA A 1 383 ? 28.130 -4.314 -11.567 1.00 97.19 383 ALA A C 1
ATOM 3089 O O . ALA A 1 383 ? 28.300 -4.585 -10.375 1.00 97.19 383 ALA A O 1
ATOM 3090 N N . LEU A 1 384 ? 27.070 -4.741 -12.258 1.00 96.88 384 LEU A N 1
ATOM 3091 C CA . LEU A 1 384 ? 26.044 -5.609 -11.692 1.00 96.88 384 LEU A CA 1
ATOM 3092 C C . LEU A 1 384 ? 26.545 -7.047 -11.518 1.00 96.88 384 LEU A C 1
ATOM 3094 O O . LEU A 1 384 ? 26.325 -7.634 -10.461 1.00 96.88 384 LEU A O 1
ATOM 3098 N N . GLU A 1 385 ? 27.258 -7.587 -12.507 1.00 96.50 385 GLU A N 1
ATOM 3099 C CA . GLU A 1 385 ? 27.870 -8.920 -12.448 1.00 96.50 385 GLU A CA 1
ATOM 3100 C C . GLU A 1 385 ? 28.857 -9.039 -11.281 1.00 96.50 385 GLU A C 1
ATOM 3102 O O . GLU A 1 385 ? 28.771 -9.985 -10.499 1.00 96.50 385 GLU A O 1
ATOM 3107 N N . ILE A 1 386 ? 29.726 -8.039 -11.093 1.00 96.31 386 ILE A N 1
ATOM 3108 C CA . ILE A 1 386 ? 30.668 -7.988 -9.964 1.00 96.31 386 ILE A CA 1
ATOM 3109 C C . ILE A 1 386 ? 29.924 -8.014 -8.620 1.00 96.31 386 ILE A C 1
ATOM 3111 O O . ILE A 1 386 ? 30.351 -8.690 -7.687 1.00 96.31 386 ILE A O 1
ATOM 3115 N N . ASN A 1 387 ? 28.800 -7.301 -8.497 1.00 94.06 387 ASN A N 1
ATOM 3116 C CA . ASN A 1 387 ? 28.025 -7.260 -7.250 1.00 94.06 387 ASN A CA 1
ATOM 3117 C C . ASN A 1 387 ? 27.258 -8.563 -6.956 1.00 94.06 387 ASN A C 1
ATOM 3119 O O . ASN A 1 387 ? 26.825 -8.798 -5.824 1.00 94.06 387 ASN A O 1
ATOM 3123 N N . LEU A 1 388 ? 27.051 -9.394 -7.975 1.00 94.81 388 LEU A N 1
ATOM 3124 C CA . LEU A 1 388 ? 26.307 -10.646 -7.886 1.00 94.81 388 LEU A CA 1
ATOM 3125 C C . LEU A 1 388 ? 27.205 -11.884 -7.838 1.00 94.81 388 LEU A C 1
ATOM 3127 O O . LEU A 1 388 ? 26.700 -12.988 -7.625 1.00 94.81 388 LEU A O 1
AT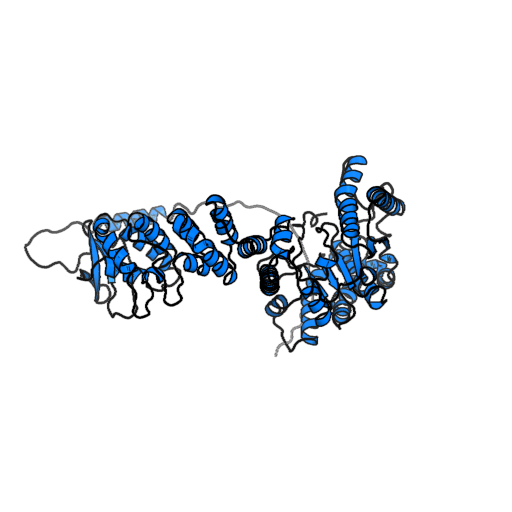OM 3131 N N . GLU A 1 389 ? 28.521 -11.719 -7.981 1.00 95.69 389 GLU A N 1
ATOM 3132 C CA . GLU A 1 389 ? 29.480 -12.818 -7.957 1.00 95.69 389 GLU A CA 1
ATOM 3133 C C . GLU A 1 389 ? 29.326 -13.672 -6.684 1.00 95.69 389 GLU A C 1
ATOM 3135 O O . GLU A 1 389 ? 29.406 -13.193 -5.552 1.00 95.69 389 GLU A O 1
ATOM 3140 N N . GLY A 1 390 ? 29.073 -14.971 -6.874 1.00 93.00 390 GLY A N 1
ATOM 3141 C CA . GLY A 1 390 ? 28.899 -15.932 -5.780 1.00 93.00 390 GLY A CA 1
ATOM 3142 C C . GLY A 1 390 ? 27.566 -15.838 -5.026 1.00 93.00 390 GLY A C 1
ATOM 3143 O O . GLY A 1 390 ? 27.379 -16.565 -4.049 1.00 93.00 390 GLY A O 1
ATOM 3144 N N . VAL A 1 391 ? 26.627 -14.993 -5.461 1.00 93.88 391 VAL A N 1
ATOM 3145 C CA . VAL A 1 391 ? 25.304 -14.856 -4.842 1.00 93.88 391 VAL A CA 1
ATOM 3146 C C . VAL A 1 391 ? 24.249 -15.573 -5.683 1.00 93.88 391 VAL A C 1
ATOM 3148 O O . VAL A 1 391 ? 24.224 -15.455 -6.899 1.00 93.88 391 VAL A O 1
ATOM 3151 N N . ALA A 1 392 ? 23.341 -16.318 -5.051 1.00 94.31 392 ALA A N 1
ATOM 3152 C CA . ALA A 1 392 ? 22.209 -16.907 -5.765 1.00 94.31 392 ALA A CA 1
ATOM 3153 C C . ALA A 1 392 ? 21.200 -15.814 -6.161 1.00 94.31 392 ALA A C 1
ATOM 3155 O O . ALA A 1 392 ? 20.724 -15.071 -5.301 1.00 94.31 392 ALA A O 1
ATOM 3156 N N . HIS A 1 393 ? 20.861 -15.728 -7.446 1.00 95.25 393 HIS A N 1
ATOM 3157 C CA . HIS A 1 393 ? 19.910 -14.756 -7.985 1.00 95.25 393 HIS A CA 1
ATOM 3158 C C . HIS A 1 393 ? 19.186 -15.314 -9.228 1.00 95.25 393 HIS A C 1
ATOM 3160 O O . HIS A 1 393 ? 19.634 -16.290 -9.831 1.00 95.25 393 HIS A O 1
ATOM 3166 N N . GLY A 1 394 ? 18.047 -14.720 -9.598 1.00 91.25 394 GLY A N 1
ATOM 3167 C CA . GLY A 1 394 ? 17.379 -14.957 -10.885 1.00 91.25 394 GLY A CA 1
ATOM 3168 C C . GLY A 1 394 ? 18.199 -14.437 -12.071 1.00 91.25 394 GLY A C 1
ATOM 3169 O O . GLY A 1 394 ? 19.100 -13.619 -11.896 1.00 91.25 394 GLY A O 1
ATOM 3170 N N . GLU A 1 395 ? 17.911 -14.904 -13.284 1.00 96.62 395 GLU A N 1
ATOM 3171 C CA . GLU A 1 395 ? 18.623 -14.459 -14.490 1.00 96.62 395 GLU A CA 1
ATOM 3172 C C . GLU A 1 395 ? 18.406 -12.956 -14.708 1.00 96.62 395 GLU A C 1
ATOM 3174 O O . GLU A 1 395 ? 17.271 -12.492 -14.633 1.00 96.62 395 GLU A O 1
ATOM 3179 N N . ILE A 1 396 ? 19.461 -12.194 -15.001 1.00 97.94 396 ILE A N 1
ATOM 3180 C CA . ILE A 1 396 ? 19.341 -10.763 -15.300 1.00 97.94 396 ILE A CA 1
ATOM 3181 C C . ILE A 1 396 ? 19.673 -10.516 -16.765 1.00 97.94 396 ILE A C 1
ATOM 3183 O O . ILE A 1 396 ? 20.736 -10.913 -17.234 1.00 97.94 396 ILE A O 1
ATOM 3187 N N . ILE A 1 397 ? 18.776 -9.837 -17.484 1.00 98.25 397 ILE A N 1
ATOM 3188 C CA . ILE A 1 397 ? 18.951 -9.538 -18.909 1.00 98.25 397 ILE A CA 1
ATOM 3189 C C . ILE A 1 397 ? 18.712 -8.053 -19.164 1.00 98.25 397 ILE A C 1
ATOM 3191 O O . ILE A 1 397 ? 17.625 -7.533 -18.916 1.00 98.25 397 ILE A O 1
ATOM 3195 N N . PHE A 1 398 ? 19.703 -7.382 -19.743 1.00 98.56 398 PHE A N 1
ATOM 3196 C CA . PHE A 1 398 ? 19.531 -6.038 -20.289 1.00 98.56 398 PHE A CA 1
ATOM 3197 C C . PHE A 1 398 ? 18.862 -6.133 -21.661 1.00 98.56 398 PHE A C 1
ATOM 3199 O O . PHE A 1 398 ? 19.315 -6.883 -22.525 1.00 98.56 398 PHE A O 1
ATOM 3206 N N . LYS A 1 399 ? 17.776 -5.384 -21.859 1.00 98.56 399 LYS A N 1
ATOM 3207 C CA . LYS A 1 399 ? 16.983 -5.379 -23.091 1.00 98.56 399 LYS A CA 1
ATOM 3208 C C . LYS A 1 399 ? 16.787 -3.964 -23.599 1.00 98.56 399 LYS A C 1
ATOM 3210 O O . LYS A 1 399 ? 16.439 -3.062 -22.841 1.00 98.56 399 LYS A O 1
ATOM 3215 N N . ASP A 1 400 ? 16.947 -3.796 -24.901 1.00 98.69 400 ASP A N 1
ATOM 3216 C CA . ASP A 1 400 ? 16.720 -2.520 -25.558 1.00 98.69 400 ASP A CA 1
ATOM 3217 C C . ASP A 1 400 ? 15.251 -2.382 -25.977 1.00 98.69 400 ASP A C 1
ATOM 3219 O O . ASP A 1 400 ? 14.698 -3.217 -26.699 1.00 98.69 400 ASP A O 1
ATOM 3223 N N . VAL A 1 401 ? 14.601 -1.295 -25.560 1.00 98.75 401 VAL A N 1
ATOM 3224 C CA . VAL A 1 401 ? 13.224 -0.999 -25.975 1.00 98.75 401 VAL A CA 1
ATOM 3225 C C . VAL A 1 401 ? 13.105 -0.797 -27.488 1.00 98.75 401 VAL A C 1
ATOM 3227 O O . VAL A 1 401 ? 12.030 -1.029 -28.044 1.00 98.75 401 VAL A O 1
ATOM 3230 N N . ARG A 1 402 ? 14.188 -0.416 -28.183 1.00 98.19 402 ARG A N 1
ATOM 3231 C CA . ARG A 1 402 ? 14.211 -0.222 -29.644 1.00 98.19 402 ARG A CA 1
ATOM 3232 C C . ARG A 1 402 ? 14.126 -1.526 -30.435 1.00 98.19 402 ARG A C 1
ATOM 3234 O O . ARG A 1 402 ? 13.799 -1.489 -31.621 1.00 98.19 402 ARG A O 1
ATOM 3241 N N . GLU A 1 403 ? 14.328 -2.675 -29.795 1.00 98.31 403 GLU A N 1
ATOM 3242 C CA . GLU A 1 403 ? 14.108 -3.987 -30.415 1.00 98.31 403 GLU A CA 1
ATOM 3243 C C . GLU A 1 403 ? 12.619 -4.354 -30.519 1.00 98.31 403 GLU A C 1
ATOM 3245 O O . GLU A 1 403 ? 12.244 -5.253 -31.274 1.00 98.31 403 GLU A O 1
ATOM 3250 N N . ILE A 1 404 ? 11.738 -3.646 -29.803 1.00 98.62 404 ILE A N 1
ATOM 3251 C CA . ILE A 1 404 ? 10.293 -3.856 -29.893 1.00 98.62 404 ILE A CA 1
ATOM 3252 C C . ILE A 1 404 ? 9.774 -3.221 -31.188 1.00 98.62 404 ILE A C 1
ATOM 3254 O O . ILE A 1 404 ? 9.842 -2.005 -31.367 1.00 98.62 404 ILE A O 1
ATOM 3258 N N . ASP A 1 405 ? 9.161 -4.025 -32.064 1.00 98.44 405 ASP A N 1
ATOM 3259 C CA . ASP A 1 405 ? 8.627 -3.581 -33.366 1.00 98.44 405 ASP A CA 1
ATOM 3260 C C . ASP A 1 405 ? 7.778 -2.311 -33.293 1.00 98.44 405 ASP A C 1
ATOM 3262 O O . ASP A 1 405 ? 7.900 -1.425 -34.142 1.00 98.44 405 ASP A O 1
ATOM 3266 N N . LEU A 1 406 ? 6.924 -2.210 -32.271 1.00 98.50 406 LEU A N 1
ATOM 3267 C CA . LEU A 1 406 ? 6.050 -1.060 -32.076 1.00 98.50 406 LEU A CA 1
ATOM 3268 C C . LEU A 1 406 ? 6.832 0.213 -31.727 1.00 98.50 406 LEU A C 1
ATOM 3270 O O . LEU A 1 406 ? 6.477 1.284 -32.213 1.00 98.50 406 LEU A O 1
ATOM 3274 N N . VAL A 1 407 ? 7.897 0.098 -30.930 1.00 98.56 407 VAL A N 1
ATOM 3275 C CA . VAL A 1 407 ? 8.786 1.218 -30.590 1.00 98.56 407 VAL A CA 1
ATOM 3276 C C . VAL A 1 407 ? 9.580 1.624 -31.825 1.00 98.56 407 VAL A C 1
ATOM 3278 O O . VAL A 1 407 ? 9.541 2.784 -32.225 1.00 98.56 407 VAL A O 1
ATOM 3281 N N . ARG A 1 408 ? 10.207 0.656 -32.503 1.00 98.44 408 ARG A N 1
ATOM 3282 C CA . ARG A 1 408 ? 10.991 0.873 -33.727 1.00 98.44 408 ARG A CA 1
ATOM 3283 C C . ARG A 1 408 ? 10.190 1.549 -34.839 1.00 98.44 408 ARG A C 1
ATOM 3285 O O . ARG A 1 408 ? 10.678 2.477 -35.474 1.00 98.44 408 ARG A O 1
ATOM 3292 N N . SER A 1 409 ? 8.946 1.120 -35.049 1.00 98.44 409 SER A N 1
ATOM 3293 C CA . SER A 1 409 ? 8.051 1.696 -36.067 1.00 98.44 409 SER A CA 1
ATOM 3294 C C . SER A 1 409 ? 7.551 3.103 -35.710 1.00 98.44 409 SER A C 1
ATOM 3296 O O . SER A 1 409 ? 6.981 3.785 -36.559 1.00 98.44 409 SER A O 1
ATOM 3298 N N . ASN A 1 410 ? 7.743 3.537 -34.461 1.00 98.38 410 ASN A N 1
ATOM 3299 C CA . ASN A 1 410 ? 7.323 4.839 -33.950 1.00 98.38 410 ASN A CA 1
ATOM 3300 C C . ASN A 1 410 ? 8.482 5.587 -33.262 1.00 98.38 410 ASN A C 1
ATOM 3302 O O . ASN A 1 410 ? 8.242 6.359 -32.338 1.00 98.38 410 ASN A O 1
ATOM 3306 N N . SER A 1 411 ? 9.733 5.385 -33.692 1.00 97.94 411 SER A N 1
ATOM 3307 C CA . SER A 1 411 ? 10.937 5.886 -32.999 1.00 97.94 411 SER A CA 1
ATOM 3308 C C . SER A 1 411 ? 10.928 7.397 -32.728 1.00 97.94 411 SER A C 1
ATOM 3310 O O . SER A 1 411 ? 11.449 7.857 -31.715 1.00 97.94 411 SER A O 1
ATOM 3312 N N . GLN A 1 412 ? 10.264 8.176 -33.583 1.00 97.62 412 GLN A N 1
ATOM 3313 C CA . GLN A 1 412 ? 10.095 9.624 -33.469 1.00 97.62 412 GLN A CA 1
ATOM 3314 C C . GLN A 1 412 ? 9.437 10.102 -32.168 1.00 97.62 412 GLN A C 1
ATOM 3316 O O . GLN A 1 412 ? 9.725 11.220 -31.755 1.00 97.62 412 GLN A O 1
ATOM 3321 N N . ILE A 1 413 ? 8.579 9.302 -31.521 1.00 97.81 413 ILE A N 1
ATOM 3322 C CA . ILE A 1 413 ? 7.910 9.713 -30.269 1.00 97.81 413 ILE A CA 1
ATOM 3323 C C . ILE A 1 413 ? 8.728 9.378 -29.015 1.00 97.81 413 ILE A C 1
ATOM 3325 O O . ILE A 1 413 ? 8.343 9.759 -27.912 1.00 97.81 413 ILE A O 1
ATOM 3329 N N . PHE A 1 414 ? 9.832 8.646 -29.181 1.00 97.88 414 PHE A N 1
ATOM 3330 C CA . PHE A 1 414 ? 10.725 8.220 -28.101 1.00 97.88 414 PHE A CA 1
ATOM 3331 C C . PHE A 1 414 ? 12.031 9.026 -28.059 1.00 97.88 414 PHE A C 1
ATOM 3333 O O . PHE A 1 414 ? 12.923 8.724 -27.269 1.00 97.88 414 PHE A O 1
ATOM 3340 N N . LYS A 1 415 ? 12.136 10.071 -28.882 1.00 96.94 415 LYS A N 1
ATOM 3341 C CA . LYS A 1 415 ? 13.266 11.000 -28.879 1.00 96.94 415 LYS A CA 1
ATOM 3342 C C . LYS A 1 415 ? 13.244 11.938 -27.665 1.00 96.94 415 LYS A C 1
ATOM 3344 O O . LYS A 1 415 ? 12.218 12.087 -27.002 1.00 96.94 415 LYS A O 1
ATOM 3349 N N . GLU A 1 416 ? 14.378 12.581 -27.399 1.00 96.88 416 GLU A N 1
ATOM 3350 C CA . GLU A 1 416 ? 14.609 13.428 -26.221 1.00 96.88 416 GLU A CA 1
ATOM 3351 C C . GLU A 1 416 ? 13.712 14.674 -26.165 1.00 96.88 416 GLU A C 1
ATOM 3353 O O . GLU A 1 416 ? 13.515 15.247 -25.098 1.00 96.88 416 GLU A O 1
ATOM 3358 N N . GLU A 1 417 ? 13.104 15.086 -27.283 1.00 96.88 417 GLU A N 1
ATOM 3359 C CA . GLU A 1 417 ? 12.176 16.219 -27.302 1.00 96.88 417 GLU A CA 1
ATOM 3360 C C . GLU A 1 417 ? 10.852 15.916 -26.584 1.00 96.88 417 GLU A C 1
ATOM 3362 O O . GLU A 1 417 ? 10.157 16.843 -26.156 1.00 96.88 417 GLU A O 1
ATOM 3367 N N . PHE A 1 418 ? 10.485 14.637 -26.449 1.00 97.69 418 PHE A N 1
ATOM 3368 C CA . PHE A 1 418 ? 9.349 14.212 -25.637 1.00 97.69 418 PHE A CA 1
ATOM 3369 C C . PHE A 1 418 ? 9.783 14.020 -24.184 1.00 97.69 418 PHE A C 1
ATOM 3371 O O . PHE A 1 418 ? 10.802 13.387 -23.900 1.00 97.69 418 PHE A O 1
ATOM 3378 N N . SER A 1 419 ? 8.948 14.503 -23.258 1.00 97.19 419 SER A N 1
ATOM 3379 C CA . SER A 1 419 ? 9.170 14.347 -21.816 1.00 97.19 419 SER A CA 1
ATOM 3380 C C . SER A 1 419 ? 9.482 12.894 -21.449 1.00 97.19 419 SER A C 1
ATOM 3382 O O . SER A 1 419 ? 8.777 11.974 -21.876 1.00 97.19 419 SER A O 1
ATOM 3384 N N . VAL A 1 420 ? 10.516 12.697 -20.627 1.00 96.88 420 VAL A N 1
ATOM 3385 C CA . VAL A 1 420 ? 10.939 11.371 -20.160 1.00 96.88 420 VAL A CA 1
ATOM 3386 C C . VAL A 1 420 ? 9.809 10.618 -19.459 1.00 96.88 420 VAL A C 1
ATOM 3388 O O . VAL A 1 420 ? 9.623 9.439 -19.737 1.00 96.88 420 VAL A O 1
ATOM 3391 N N . TYR A 1 421 ? 8.972 11.301 -18.669 1.00 96.06 421 TYR A N 1
ATOM 3392 C CA . TYR A 1 421 ? 7.813 10.691 -18.008 1.00 96.06 421 TYR A CA 1
ATOM 3393 C C . TYR A 1 421 ? 6.793 10.147 -19.010 1.00 96.06 421 TYR A C 1
ATOM 3395 O O . TYR A 1 421 ? 6.329 9.018 -18.871 1.00 96.06 421 TYR A O 1
ATOM 3403 N N . PHE A 1 422 ? 6.506 10.899 -20.080 1.00 97.62 422 PHE A N 1
ATOM 3404 C CA . PHE A 1 422 ? 5.613 10.429 -21.139 1.00 97.62 422 PHE A CA 1
ATOM 3405 C C . PHE A 1 422 ? 6.185 9.183 -21.828 1.00 97.62 422 PHE A C 1
ATOM 3407 O O . PHE A 1 422 ? 5.460 8.209 -22.048 1.00 97.62 422 PHE A O 1
ATOM 3414 N N . ARG A 1 423 ? 7.486 9.207 -22.156 1.00 98.12 423 ARG A N 1
ATOM 3415 C CA . ARG A 1 423 ? 8.179 8.086 -22.807 1.00 98.12 423 ARG A CA 1
ATOM 3416 C C . ARG A 1 423 ? 8.206 6.853 -21.906 1.00 98.12 423 ARG A C 1
ATOM 3418 O O . ARG A 1 423 ? 7.783 5.791 -22.348 1.00 98.12 423 ARG A O 1
ATOM 3425 N N . ALA A 1 424 ? 8.635 6.994 -20.654 1.00 97.75 424 ALA A N 1
ATOM 3426 C CA . ALA A 1 424 ? 8.711 5.911 -19.678 1.00 97.75 424 ALA A CA 1
ATOM 3427 C C . ALA A 1 424 ? 7.329 5.296 -19.400 1.00 97.75 424 ALA A C 1
ATOM 3429 O O . ALA A 1 424 ? 7.156 4.081 -19.484 1.00 97.75 424 ALA A O 1
ATOM 3430 N N . ASP A 1 425 ? 6.300 6.110 -19.159 1.00 97.75 425 ASP A N 1
ATOM 3431 C CA . ASP A 1 425 ? 4.946 5.599 -18.924 1.00 97.75 425 ASP A CA 1
ATOM 3432 C C . ASP A 1 425 ? 4.365 4.854 -20.126 1.00 97.75 425 ASP A C 1
ATOM 3434 O O . ASP A 1 425 ? 3.641 3.872 -19.953 1.00 97.75 425 ASP A O 1
ATOM 3438 N N . LEU A 1 426 ? 4.671 5.297 -21.346 1.00 98.56 426 LEU A N 1
ATOM 3439 C CA . LEU A 1 426 ? 4.257 4.593 -22.554 1.00 98.56 426 LEU A CA 1
ATOM 3440 C C . LEU A 1 426 ? 5.064 3.302 -22.759 1.00 98.56 426 LEU A C 1
ATOM 3442 O O . LEU A 1 426 ? 4.495 2.267 -23.106 1.00 98.56 426 LEU A O 1
ATOM 3446 N N . LEU A 1 427 ? 6.377 3.335 -22.526 1.00 98.69 427 LEU A N 1
ATOM 3447 C CA . LEU A 1 427 ? 7.258 2.181 -22.695 1.00 98.69 427 LEU A CA 1
ATOM 3448 C C . LEU A 1 427 ? 6.894 1.044 -21.740 1.00 98.69 427 LEU A C 1
ATOM 3450 O O . LEU A 1 427 ? 6.759 -0.087 -22.203 1.00 98.69 427 LEU A O 1
ATOM 3454 N N . ARG A 1 428 ? 6.629 1.319 -20.455 1.00 98.12 428 ARG A N 1
ATOM 3455 C CA . ARG A 1 428 ? 6.273 0.260 -19.489 1.00 98.12 428 ARG A CA 1
ATOM 3456 C C . ARG A 1 428 ? 5.031 -0.533 -19.909 1.00 98.12 428 ARG A C 1
ATOM 3458 O O . ARG A 1 428 ? 5.006 -1.758 -19.788 1.00 98.12 428 ARG A O 1
ATOM 3465 N N . VAL A 1 429 ? 4.020 0.135 -20.477 1.00 98.44 429 VAL A N 1
ATOM 3466 C CA . VAL A 1 429 ? 2.810 -0.547 -20.968 1.00 98.44 429 VAL A CA 1
ATOM 3467 C C . VAL A 1 429 ? 3.034 -1.255 -22.307 1.00 98.44 429 VAL A C 1
ATOM 3469 O O . VAL A 1 429 ? 2.444 -2.313 -22.521 1.00 98.44 429 VAL A O 1
ATOM 3472 N N . ILE A 1 430 ? 3.896 -0.724 -23.186 1.00 98.75 430 ILE A N 1
ATOM 3473 C CA . ILE A 1 430 ? 4.289 -1.379 -24.447 1.00 98.75 430 ILE A CA 1
ATOM 3474 C C . ILE A 1 430 ? 5.073 -2.664 -24.179 1.00 98.75 430 ILE A C 1
ATOM 3476 O O . ILE A 1 430 ? 4.814 -3.680 -24.824 1.00 98.75 430 ILE A O 1
ATOM 3480 N N . ILE A 1 431 ? 6.007 -2.636 -23.230 1.00 98.75 431 ILE A N 1
ATOM 3481 C CA . ILE A 1 431 ? 6.809 -3.798 -22.843 1.00 98.75 431 ILE A CA 1
ATOM 3482 C C . ILE A 1 431 ? 5.894 -4.915 -22.324 1.00 98.75 431 ILE A C 1
ATOM 3484 O O . ILE A 1 431 ? 5.993 -6.052 -22.793 1.00 98.75 431 ILE A O 1
ATOM 3488 N N . GLY A 1 432 ? 4.966 -4.588 -21.415 1.00 98.38 432 GLY A N 1
ATOM 3489 C CA . GLY A 1 432 ? 3.996 -5.552 -20.890 1.00 98.38 432 GLY A CA 1
ATOM 3490 C C . GLY A 1 432 ? 3.134 -6.186 -21.988 1.00 98.38 432 GLY A C 1
ATOM 3491 O O . GLY A 1 432 ? 3.015 -7.411 -22.050 1.00 98.38 432 GLY A O 1
ATOM 3492 N N . ASP A 1 433 ? 2.602 -5.373 -22.910 1.00 98.56 433 ASP A N 1
ATOM 3493 C CA . ASP A 1 433 ? 1.845 -5.856 -24.076 1.00 98.56 433 ASP A CA 1
ATOM 3494 C C . ASP A 1 433 ? 2.690 -6.773 -24.975 1.00 98.56 433 ASP A C 1
ATOM 3496 O O . ASP A 1 433 ? 2.238 -7.855 -25.357 1.00 98.56 433 ASP A O 1
ATOM 3500 N N . HIS A 1 434 ? 3.937 -6.386 -25.263 1.00 98.25 434 HIS A N 1
ATOM 3501 C CA . HIS A 1 434 ? 4.856 -7.153 -26.101 1.00 98.25 434 HIS A CA 1
ATOM 3502 C C . HIS A 1 434 ? 5.179 -8.532 -25.509 1.00 98.25 434 HIS A C 1
ATOM 3504 O O . HIS A 1 434 ? 5.139 -9.533 -26.229 1.00 98.25 434 HIS A O 1
ATOM 3510 N N . LEU A 1 435 ? 5.522 -8.605 -24.220 1.00 98.19 435 LEU A N 1
ATOM 3511 C CA . LEU A 1 435 ? 5.929 -9.862 -23.587 1.00 98.19 435 LEU A CA 1
ATOM 3512 C C . LEU A 1 435 ? 4.760 -10.847 -23.452 1.00 98.19 435 LEU A C 1
ATOM 3514 O O . LEU A 1 435 ? 4.920 -12.027 -23.778 1.00 98.19 435 LEU A O 1
ATOM 3518 N N . LEU A 1 436 ? 3.582 -10.362 -23.044 1.00 98.12 436 LEU A N 1
ATOM 3519 C CA . LEU A 1 436 ? 2.396 -11.201 -22.854 1.00 98.12 436 LEU A CA 1
ATOM 3520 C C . LEU A 1 436 ? 1.806 -11.689 -24.184 1.00 98.12 436 LEU A C 1
ATOM 3522 O O . LEU A 1 436 ? 1.505 -12.874 -24.323 1.00 98.12 436 LEU A O 1
ATOM 3526 N N . ARG A 1 437 ? 1.682 -10.823 -25.204 1.00 96.31 437 ARG A N 1
ATOM 3527 C CA . ARG A 1 437 ? 1.123 -11.231 -26.512 1.00 96.31 437 ARG A CA 1
ATOM 3528 C C . ARG A 1 437 ? 2.005 -12.222 -27.257 1.00 96.31 437 ARG A C 1
ATOM 3530 O O . ARG A 1 437 ? 1.486 -13.101 -27.940 1.00 96.31 437 ARG A O 1
ATOM 3537 N N . ASN A 1 438 ? 3.321 -12.111 -27.094 1.00 95.31 438 ASN A N 1
ATOM 3538 C CA . ASN A 1 438 ? 4.270 -13.057 -27.676 1.00 95.31 438 ASN A CA 1
ATOM 3539 C C . ASN A 1 438 ? 4.415 -14.346 -26.856 1.00 95.31 438 ASN A C 1
ATOM 3541 O O . ASN A 1 438 ? 5.256 -15.175 -27.197 1.00 95.31 438 ASN A O 1
ATOM 3545 N N . LYS A 1 439 ? 3.613 -14.522 -25.791 1.00 92.81 439 LYS A N 1
ATOM 3546 C CA . LYS A 1 439 ? 3.628 -15.690 -24.898 1.00 92.81 439 LYS A CA 1
ATOM 3547 C C . LYS A 1 439 ? 5.027 -16.015 -24.366 1.00 92.81 439 LYS A C 1
ATOM 3549 O O . LYS A 1 439 ? 5.367 -17.179 -24.185 1.00 92.81 439 LYS A O 1
ATOM 3554 N N . LYS A 1 440 ? 5.844 -14.980 -24.142 1.00 90.31 440 LYS A N 1
ATOM 3555 C CA . LYS A 1 440 ? 7.185 -15.132 -23.560 1.00 90.31 440 LYS A CA 1
ATOM 3556 C C . LYS A 1 440 ? 7.108 -15.428 -22.061 1.00 90.31 440 LYS A C 1
ATOM 3558 O O . LYS A 1 440 ? 8.003 -16.069 -21.534 1.00 90.31 440 LYS A O 1
ATOM 3563 N N . VAL A 1 441 ? 6.049 -14.950 -21.407 1.00 95.44 441 VAL A N 1
ATOM 3564 C CA . VAL A 1 441 ? 5.735 -15.154 -19.988 1.00 95.44 441 VAL A CA 1
ATOM 3565 C C . VAL A 1 441 ? 4.219 -15.253 -19.806 1.00 95.44 441 VAL A C 1
ATOM 3567 O O . VAL A 1 441 ? 3.459 -14.765 -20.648 1.00 95.44 441 VAL A O 1
ATOM 3570 N N . GLU A 1 442 ? 3.774 -15.864 -18.711 1.00 97.75 442 GLU A N 1
ATOM 3571 C CA . GLU A 1 442 ? 2.364 -15.901 -18.298 1.00 97.75 442 GLU A CA 1
ATOM 3572 C C . GLU A 1 442 ? 1.978 -14.658 -17.486 1.00 97.75 442 GLU A C 1
ATOM 3574 O O . GLU A 1 442 ? 0.870 -14.126 -17.641 1.00 97.75 442 GLU A O 1
ATOM 3579 N N . TYR A 1 443 ? 2.918 -14.175 -16.668 1.00 98.62 443 TYR A N 1
ATOM 3580 C CA . TYR A 1 443 ? 2.774 -12.973 -15.858 1.00 98.62 443 TYR A CA 1
ATOM 3581 C C . TYR A 1 443 ? 3.901 -11.972 -16.133 1.00 98.62 443 TYR A C 1
ATOM 3583 O O . TYR A 1 443 ? 5.078 -12.315 -16.252 1.00 98.62 443 TYR A O 1
ATOM 3591 N N . PHE A 1 444 ? 3.528 -10.702 -16.217 1.00 98.69 444 PHE A N 1
ATOM 3592 C CA . PHE A 1 444 ? 4.445 -9.581 -16.371 1.00 98.69 444 PHE A CA 1
ATOM 3593 C C . PHE A 1 444 ? 4.393 -8.733 -15.107 1.00 98.69 444 PHE A C 1
ATOM 3595 O O . PHE A 1 444 ? 3.333 -8.198 -14.792 1.00 98.69 444 PHE A O 1
ATOM 3602 N N . ILE A 1 445 ? 5.516 -8.603 -14.403 1.00 98.62 445 ILE A N 1
ATOM 3603 C CA . ILE A 1 445 ? 5.657 -7.693 -13.266 1.00 98.62 445 ILE A CA 1
ATOM 3604 C C . ILE A 1 445 ? 6.460 -6.490 -13.741 1.00 98.62 445 ILE A C 1
ATOM 3606 O O . ILE A 1 445 ? 7.570 -6.660 -14.247 1.00 98.62 445 ILE A O 1
ATOM 3610 N N . TYR A 1 446 ? 5.914 -5.293 -13.570 1.00 98.62 446 TYR A N 1
ATOM 3611 C CA . TYR A 1 446 ? 6.664 -4.047 -13.666 1.00 98.62 446 TYR A CA 1
ATOM 3612 C C . TYR A 1 446 ? 6.879 -3.475 -12.268 1.00 98.62 446 TYR A C 1
ATOM 3614 O O . TYR A 1 446 ? 5.946 -3.474 -11.460 1.00 98.62 446 TYR A O 1
ATOM 3622 N N . ALA A 1 447 ? 8.079 -2.961 -12.018 1.00 97.94 447 ALA A N 1
ATOM 3623 C CA . ALA A 1 447 ? 8.406 -2.201 -10.823 1.00 97.94 447 ALA A CA 1
ATOM 3624 C C . ALA A 1 447 ? 9.369 -1.058 -11.170 1.00 97.94 447 ALA A C 1
ATOM 3626 O O . ALA A 1 447 ? 10.291 -1.239 -11.971 1.00 97.94 447 ALA A O 1
ATOM 3627 N N . ASP A 1 448 ? 9.175 0.102 -10.551 1.00 96.38 448 ASP A N 1
ATOM 3628 C CA . ASP A 1 448 ? 10.187 1.152 -10.543 1.00 96.38 448 ASP A CA 1
ATOM 3629 C C . ASP A 1 448 ? 11.416 0.662 -9.750 1.00 96.38 448 ASP A C 1
ATOM 3631 O O . ASP A 1 448 ? 11.303 -0.114 -8.795 1.00 96.38 448 ASP A O 1
ATOM 3635 N N . ILE A 1 449 ? 12.613 1.071 -10.182 1.00 95.31 449 ILE A N 1
ATOM 3636 C CA . ILE A 1 449 ? 13.890 0.554 -9.652 1.00 95.31 449 ILE A CA 1
ATOM 3637 C C . ILE A 1 449 ? 14.080 0.895 -8.168 1.00 95.31 449 ILE A C 1
ATOM 3639 O O . ILE A 1 449 ? 14.695 0.124 -7.438 1.00 95.31 449 ILE A O 1
ATOM 3643 N N . ASP A 1 450 ? 13.543 2.026 -7.720 1.00 91.81 450 ASP A N 1
ATOM 3644 C CA . ASP A 1 450 ? 13.661 2.547 -6.357 1.00 91.81 450 ASP A CA 1
ATOM 3645 C C . ASP A 1 450 ? 12.634 1.953 -5.374 1.00 91.81 450 ASP A C 1
ATOM 3647 O O . ASP A 1 450 ? 12.627 2.296 -4.189 1.00 91.81 450 ASP A O 1
ATOM 3651 N N . MET A 1 451 ? 11.771 1.042 -5.830 1.00 93.12 451 MET A N 1
ATOM 3652 C CA . MET A 1 451 ? 10.859 0.315 -4.952 1.00 93.12 451 MET A CA 1
ATOM 3653 C C . MET A 1 451 ? 11.571 -0.751 -4.124 1.00 93.12 451 MET A C 1
ATOM 3655 O O . MET A 1 451 ? 12.418 -1.480 -4.643 1.00 93.12 451 MET A O 1
ATOM 3659 N N . LYS A 1 452 ? 11.138 -0.924 -2.859 1.00 93.56 452 LYS A N 1
ATOM 3660 C CA . LYS A 1 452 ? 11.573 -2.062 -2.033 1.00 93.56 452 LYS A CA 1
ATOM 3661 C C . LYS A 1 452 ? 11.239 -3.358 -2.789 1.00 93.56 452 LYS A C 1
ATOM 3663 O O . LYS A 1 452 ? 10.062 -3.571 -3.103 1.00 93.56 452 LYS A O 1
ATOM 3668 N N . PRO A 1 453 ? 12.230 -4.216 -3.071 1.00 94.88 453 PRO A N 1
ATOM 3669 C CA . PRO A 1 453 ? 11.994 -5.464 -3.776 1.00 94.88 453 PRO A CA 1
ATOM 3670 C C . PRO A 1 453 ? 11.026 -6.364 -3.021 1.00 94.88 453 PRO A C 1
ATOM 3672 O O . PRO A 1 453 ? 11.092 -6.469 -1.796 1.00 94.88 453 PRO A O 1
ATOM 3675 N N . ILE A 1 454 ? 10.147 -7.026 -3.768 1.00 94.75 454 ILE A N 1
ATOM 3676 C CA . ILE A 1 454 ? 9.199 -8.001 -3.227 1.00 94.75 454 ILE A CA 1
ATOM 3677 C C . ILE A 1 454 ? 9.481 -9.385 -3.810 1.00 94.75 454 ILE A C 1
ATOM 3679 O O . ILE A 1 454 ? 9.850 -9.538 -4.978 1.00 94.75 454 ILE A O 1
ATOM 3683 N N . SER A 1 455 ? 9.332 -10.404 -2.975 1.00 95.94 455 SER A N 1
ATOM 3684 C CA . SER A 1 455 ? 9.547 -11.801 -3.345 1.00 95.94 455 SER A CA 1
ATOM 3685 C C . SER A 1 455 ? 8.450 -12.344 -4.258 1.00 95.94 455 SER A C 1
ATOM 3687 O O . SER A 1 455 ? 7.359 -11.782 -4.351 1.00 95.94 455 SER A O 1
ATOM 3689 N N . SER A 1 456 ? 8.699 -13.494 -4.890 1.00 96.38 456 SER A N 1
ATOM 3690 C CA . SER A 1 456 ? 7.673 -14.210 -5.665 1.00 96.38 456 SER A CA 1
ATOM 3691 C C . SER A 1 456 ? 6.421 -14.523 -4.839 1.00 96.38 456 SER A C 1
ATOM 3693 O O . SER A 1 456 ? 5.307 -14.438 -5.351 1.00 96.38 456 SER A O 1
ATOM 3695 N N . ALA A 1 457 ? 6.602 -14.912 -3.572 1.00 94.56 457 ALA A N 1
ATOM 3696 C CA . ALA A 1 457 ? 5.500 -15.259 -2.679 1.00 94.56 457 ALA A CA 1
ATOM 3697 C C . ALA A 1 457 ? 4.663 -14.020 -2.338 1.00 94.56 457 ALA A C 1
ATOM 3699 O O . ALA A 1 457 ? 3.438 -14.088 -2.375 1.00 94.56 457 ALA A O 1
ATOM 3700 N N . GLU A 1 458 ? 5.325 -12.881 -2.107 1.00 94.00 458 GLU A N 1
ATOM 3701 C CA . GLU A 1 458 ? 4.655 -11.588 -1.975 1.00 94.00 458 GLU A CA 1
ATOM 3702 C C . GLU A 1 458 ? 3.948 -11.217 -3.272 1.00 94.00 458 GLU A C 1
ATOM 3704 O O . GLU A 1 458 ? 2.772 -10.895 -3.229 1.00 94.00 458 GLU A O 1
ATOM 3709 N N . CYS A 1 459 ? 4.605 -11.288 -4.434 1.00 96.31 459 CYS A N 1
ATOM 3710 C CA . CYS A 1 459 ? 4.015 -10.932 -5.728 1.00 96.31 459 CYS A CA 1
ATOM 3711 C C . CYS A 1 459 ? 2.737 -11.719 -6.017 1.00 96.31 459 CYS A C 1
ATOM 3713 O O . CYS A 1 459 ? 1.767 -11.130 -6.486 1.00 96.31 459 CYS A O 1
ATOM 3715 N N . PHE A 1 460 ? 2.730 -13.018 -5.716 1.00 97.19 460 PHE A N 1
ATOM 3716 C CA . PHE A 1 460 ? 1.669 -13.953 -6.078 1.00 97.19 460 PHE A CA 1
ATOM 3717 C C . PHE A 1 460 ? 1.025 -14.605 -4.852 1.00 97.19 460 PHE A C 1
ATOM 3719 O O . PHE A 1 460 ? 0.878 -15.825 -4.785 1.00 97.19 460 PHE A O 1
ATOM 3726 N N . ASP A 1 461 ? 0.607 -13.784 -3.892 1.00 95.88 461 ASP A N 1
ATOM 3727 C CA . ASP A 1 461 ? -0.305 -14.228 -2.839 1.00 95.88 461 ASP A CA 1
ATOM 3728 C C . ASP A 1 461 ? -1.666 -14.673 -3.416 1.00 95.88 461 ASP A C 1
ATOM 3730 O O . ASP A 1 461 ? -2.023 -14.373 -4.563 1.00 95.88 461 ASP A O 1
ATOM 3734 N N . LYS A 1 462 ? -2.453 -15.396 -2.615 1.00 95.31 462 LYS A N 1
ATOM 3735 C CA . LYS A 1 462 ? -3.742 -15.969 -3.031 1.00 95.31 462 LYS A CA 1
ATOM 3736 C C . LYS A 1 462 ? -4.692 -14.935 -3.623 1.00 95.31 462 LYS A C 1
ATOM 3738 O O . LYS A 1 462 ? -5.347 -15.183 -4.636 1.00 95.31 462 LYS A O 1
ATOM 3743 N N . ARG A 1 463 ? -4.746 -13.752 -3.012 1.00 92.25 463 ARG A N 1
ATOM 3744 C CA . ARG A 1 463 ? -5.592 -12.642 -3.454 1.00 92.25 463 ARG A CA 1
ATOM 3745 C C . ARG A 1 463 ? -5.132 -12.112 -4.807 1.00 92.25 463 ARG A C 1
ATOM 3747 O O . ARG A 1 463 ? -5.952 -11.886 -5.692 1.00 92.25 463 ARG A O 1
ATOM 3754 N N . THR A 1 464 ? -3.832 -11.905 -4.964 1.00 96.06 464 THR A N 1
ATOM 3755 C CA . THR A 1 464 ? -3.212 -11.388 -6.179 1.00 96.06 464 THR A CA 1
ATOM 3756 C C . THR A 1 464 ? -3.456 -12.344 -7.337 1.00 96.06 464 THR A C 1
ATOM 3758 O O . THR A 1 464 ? -3.893 -11.899 -8.395 1.00 96.06 464 THR A O 1
ATOM 3761 N N . VAL A 1 465 ? -3.290 -13.653 -7.125 1.00 97.50 465 VAL A N 1
ATOM 3762 C CA . VAL A 1 465 ? -3.632 -14.672 -8.129 1.00 97.50 465 VAL A CA 1
ATOM 3763 C C . VAL A 1 465 ? -5.120 -14.613 -8.481 1.00 97.50 465 VAL A C 1
ATOM 3765 O O . VAL A 1 465 ? -5.454 -14.486 -9.657 1.00 97.50 465 VAL A O 1
ATOM 3768 N N . GLY A 1 466 ? -6.015 -14.572 -7.488 1.00 95.81 466 GLY A N 1
ATOM 3769 C CA . GLY A 1 466 ? -7.456 -14.440 -7.728 1.00 95.81 466 GLY A CA 1
ATOM 3770 C C . GLY A 1 466 ? -7.837 -13.175 -8.513 1.00 95.81 466 GLY A C 1
ATOM 3771 O O . GLY A 1 466 ? -8.710 -13.210 -9.382 1.00 95.81 466 GLY A O 1
ATOM 3772 N N . PHE A 1 467 ? -7.163 -12.051 -8.261 1.00 95.81 467 PHE A N 1
ATOM 3773 C CA . PHE A 1 467 ? -7.348 -10.824 -9.032 1.00 95.81 467 PHE A CA 1
ATOM 3774 C C . PHE A 1 467 ? -6.808 -10.917 -10.456 1.00 95.81 467 PHE A C 1
ATOM 3776 O O . PHE A 1 467 ? -7.456 -10.419 -11.376 1.00 95.81 467 PHE A O 1
ATOM 3783 N N . LEU A 1 468 ? -5.653 -11.546 -10.655 1.00 97.31 468 LEU A N 1
ATOM 3784 C CA . LEU A 1 468 ? -5.096 -11.763 -11.986 1.00 97.31 468 LEU A CA 1
ATOM 3785 C C . LEU A 1 468 ? -5.991 -12.693 -12.808 1.00 97.31 468 LEU A C 1
ATOM 3787 O O . LEU A 1 468 ? -6.232 -12.410 -13.977 1.00 97.31 468 LEU A O 1
ATOM 3791 N N . ASP A 1 469 ? -6.558 -13.731 -12.197 1.00 96.19 469 ASP A N 1
ATOM 3792 C CA . ASP A 1 469 ? -7.488 -14.638 -12.870 1.00 96.19 469 ASP A CA 1
ATOM 3793 C C . ASP A 1 469 ? -8.822 -13.953 -13.206 1.00 96.19 469 ASP A C 1
ATOM 3795 O O . ASP A 1 469 ? -9.355 -14.142 -14.301 1.00 96.19 469 ASP A O 1
ATOM 3799 N N . LYS A 1 470 ? -9.356 -13.117 -12.301 1.00 94.94 470 LYS A N 1
ATOM 3800 C CA . LYS A 1 470 ? -10.632 -12.414 -12.521 1.00 94.94 470 LYS A CA 1
ATOM 3801 C C . LYS A 1 470 ? -10.504 -11.218 -13.470 1.00 94.94 470 LYS A C 1
ATOM 3803 O O . LYS A 1 470 ? -11.358 -11.019 -14.331 1.00 94.94 470 LYS A O 1
ATOM 3808 N N . TYR A 1 471 ? -9.485 -10.385 -13.283 1.00 95.81 471 TYR A N 1
ATOM 3809 C CA . TYR A 1 471 ? -9.381 -9.069 -13.921 1.00 95.81 471 TYR A CA 1
ATOM 3810 C C . TYR A 1 471 ? -8.199 -8.953 -14.884 1.00 95.81 471 TYR A C 1
ATOM 3812 O O . TYR A 1 471 ? -8.241 -8.143 -15.804 1.00 95.81 471 TYR A O 1
ATOM 3820 N N . GLY A 1 472 ? -7.159 -9.770 -14.733 1.00 97.00 472 GLY A N 1
ATOM 3821 C CA . GLY A 1 472 ? -5.969 -9.740 -15.589 1.00 97.00 472 GLY A CA 1
ATOM 3822 C C . GLY A 1 472 ? -4.904 -8.731 -15.184 1.00 97.00 472 GLY A C 1
ATOM 3823 O O . GLY A 1 472 ? -3.883 -8.627 -15.864 1.00 97.00 472 GLY A O 1
ATOM 3824 N N . PHE A 1 473 ? -5.119 -7.991 -14.095 1.00 97.62 473 PHE A N 1
ATOM 3825 C CA . PHE A 1 473 ? -4.164 -7.008 -13.604 1.00 97.62 473 PHE A CA 1
ATOM 3826 C C . PHE A 1 473 ? -4.256 -6.803 -12.090 1.00 97.62 473 PHE A C 1
ATOM 3828 O O . PHE A 1 473 ? -5.308 -7.017 -11.488 1.00 97.62 473 PHE A O 1
ATOM 3835 N N . VAL A 1 474 ? -3.159 -6.326 -11.502 1.00 97.12 474 VAL A N 1
ATOM 3836 C CA . VAL A 1 474 ? -3.070 -5.784 -10.138 1.00 97.12 474 VAL A CA 1
ATOM 3837 C C . VAL A 1 474 ? -2.159 -4.561 -10.167 1.00 97.12 474 VAL A C 1
ATOM 3839 O O . VAL A 1 474 ? -1.097 -4.622 -10.774 1.00 97.12 474 VAL A O 1
ATOM 3842 N N . MET A 1 475 ? -2.550 -3.457 -9.527 1.00 95.50 475 MET A N 1
ATOM 3843 C CA . MET A 1 475 ? -1.724 -2.239 -9.435 1.00 95.50 475 MET A CA 1
ATOM 3844 C C . MET A 1 475 ? -1.285 -1.959 -7.998 1.00 95.50 475 MET A C 1
ATOM 3846 O O . MET A 1 475 ? -1.913 -2.427 -7.049 1.00 95.50 475 MET A O 1
ATOM 3850 N N . ALA A 1 476 ? -0.248 -1.147 -7.824 1.00 93.75 476 ALA A N 1
ATOM 3851 C CA . ALA A 1 476 ? 0.108 -0.603 -6.522 1.00 93.75 476 ALA A CA 1
ATOM 3852 C C . ALA A 1 476 ? -1.033 0.239 -5.931 1.00 93.75 476 ALA A C 1
ATOM 3854 O O . ALA A 1 476 ? -1.668 1.049 -6.617 1.00 93.75 476 ALA A O 1
ATOM 3855 N N . GLN A 1 477 ? -1.285 0.066 -4.637 1.00 89.56 477 GLN A N 1
ATOM 3856 C CA . GLN A 1 477 ? -2.157 0.953 -3.878 1.00 89.56 477 GLN A CA 1
ATOM 3857 C C . GLN A 1 477 ? -1.460 2.297 -3.645 1.00 89.56 477 GLN A C 1
ATOM 3859 O O . GLN A 1 477 ? -0.321 2.329 -3.193 1.00 89.56 477 GLN A O 1
ATOM 3864 N N . GLY A 1 478 ? -2.147 3.405 -3.933 1.00 83.81 478 GLY A N 1
ATOM 3865 C CA . GLY A 1 478 ? -1.600 4.733 -3.652 1.00 83.81 478 GLY A CA 1
ATOM 3866 C C . GLY A 1 478 ? -1.703 5.110 -2.169 1.00 83.81 478 GLY A C 1
ATOM 3867 O O . GLY A 1 478 ? -2.616 4.673 -1.470 1.00 83.81 478 GLY A O 1
ATOM 3868 N N . ASN A 1 479 ? -0.796 5.976 -1.707 1.00 72.19 479 ASN A N 1
ATOM 3869 C CA . ASN A 1 479 ? -0.681 6.414 -0.303 1.00 72.19 479 ASN A CA 1
ATOM 3870 C C . ASN A 1 479 ? -1.726 7.473 0.127 1.00 72.19 479 ASN A C 1
ATOM 3872 O O . ASN A 1 479 ? -1.676 7.982 1.245 1.00 72.19 479 ASN A O 1
ATOM 3876 N N . GLY A 1 480 ? -2.646 7.864 -0.759 1.00 67.56 480 GLY A N 1
ATOM 3877 C CA . GLY A 1 480 ? -3.581 8.970 -0.527 1.00 67.56 480 GLY A CA 1
ATOM 3878 C C . GLY A 1 480 ? -4.854 8.576 0.230 1.00 67.56 480 GLY A C 1
ATOM 3879 O O . GLY A 1 480 ? -5.278 7.423 0.215 1.00 67.56 480 GLY A O 1
ATOM 3880 N N . TYR A 1 481 ? -5.526 9.566 0.835 1.00 56.28 481 TYR A N 1
ATOM 3881 C CA . TYR A 1 481 ? -6.871 9.394 1.396 1.00 56.28 481 TYR A CA 1
ATOM 3882 C C . TYR A 1 481 ? -7.870 9.071 0.281 1.00 56.28 481 TYR A C 1
ATOM 3884 O O . TYR A 1 481 ? -8.362 9.948 -0.431 1.00 56.28 481 TYR A O 1
ATOM 3892 N N . GLY A 1 482 ? -8.173 7.788 0.129 1.00 62.78 482 GLY A N 1
ATOM 3893 C CA . GLY A 1 482 ? -9.145 7.294 -0.829 1.00 62.78 482 GLY A CA 1
ATOM 3894 C C . GLY A 1 482 ? -8.554 6.254 -1.769 1.00 62.78 482 GLY A C 1
ATOM 3895 O O . GLY A 1 482 ? -7.422 5.809 -1.616 1.00 62.78 482 GLY A O 1
ATOM 3896 N N . PRO A 1 483 ? -9.338 5.804 -2.750 1.00 66.56 483 PRO A N 1
ATOM 3897 C CA . PRO A 1 483 ? -8.970 4.634 -3.511 1.00 66.56 483 PRO A CA 1
ATOM 3898 C C . PRO A 1 483 ? -8.051 5.004 -4.695 1.00 66.56 483 PRO A C 1
ATOM 3900 O O . PRO A 1 483 ? -8.384 4.707 -5.840 1.00 66.56 483 PRO A O 1
ATOM 3903 N N . SER A 1 484 ? -6.889 5.609 -4.441 1.00 82.81 484 SER A N 1
ATOM 3904 C CA . SER A 1 484 ? -5.877 5.886 -5.471 1.00 82.81 484 SER A CA 1
ATOM 3905 C C . SER A 1 484 ? -5.070 4.637 -5.855 1.00 82.81 484 SER A C 1
ATOM 3907 O O . SER A 1 484 ? -5.179 3.579 -5.224 1.00 82.81 484 SER A O 1
ATOM 3909 N N . PHE A 1 485 ? -4.318 4.747 -6.948 1.00 88.94 485 PHE A N 1
ATOM 3910 C CA . PHE A 1 485 ? -3.364 3.754 -7.433 1.00 88.94 485 PHE A CA 1
ATOM 3911 C C . PHE A 1 485 ? -2.150 4.459 -8.014 1.00 88.94 485 PHE A C 1
ATOM 3913 O O . PHE A 1 485 ? -2.260 5.614 -8.420 1.00 88.94 485 PHE A O 1
ATOM 3920 N N . GLU A 1 486 ? -1.050 3.725 -8.106 1.00 89.94 486 GLU A N 1
ATOM 3921 C CA . GLU A 1 486 ? 0.193 4.180 -8.723 1.00 89.94 486 GLU A CA 1
ATOM 3922 C C . GLU A 1 486 ? 0.598 3.213 -9.841 1.00 89.94 486 GLU A C 1
ATOM 3924 O O . GLU A 1 486 ? 0.304 2.017 -9.780 1.00 89.94 486 GLU A O 1
ATOM 3929 N N . ASN A 1 487 ? 1.248 3.723 -10.890 1.00 92.25 487 ASN A N 1
ATOM 3930 C CA . ASN A 1 487 ? 1.761 2.919 -12.009 1.00 92.25 487 ASN A CA 1
ATOM 3931 C C . ASN A 1 487 ? 3.238 2.519 -11.835 1.00 92.25 487 ASN A C 1
ATOM 3933 O O . ASN A 1 487 ? 3.810 1.920 -12.750 1.00 92.25 487 ASN A O 1
ATOM 3937 N N . GLY A 1 488 ? 3.835 2.838 -10.682 1.00 94.00 488 GLY A N 1
ATOM 3938 C CA . GLY A 1 488 ? 5.193 2.430 -10.328 1.00 94.00 488 GLY A CA 1
ATOM 3939 C C . GLY A 1 488 ? 5.332 0.932 -10.066 1.00 94.00 488 GLY A C 1
ATOM 3940 O O . GLY A 1 488 ? 6.409 0.379 -10.220 1.00 94.00 488 GLY A O 1
ATOM 3941 N N . PHE A 1 489 ? 4.228 0.236 -9.779 1.00 96.62 489 PHE A N 1
ATOM 3942 C CA . PHE A 1 489 ? 4.199 -1.222 -9.751 1.00 96.62 489 PHE A CA 1
ATOM 3943 C C . PHE A 1 489 ? 2.870 -1.767 -10.242 1.00 96.62 489 PHE A C 1
ATOM 3945 O O . PHE A 1 489 ? 1.799 -1.285 -9.860 1.00 96.62 489 PHE A O 1
ATOM 3952 N N . PHE A 1 490 ? 2.938 -2.799 -11.077 1.00 97.81 490 PHE A N 1
ATOM 3953 C CA . PHE A 1 490 ? 1.765 -3.548 -11.494 1.00 97.81 490 PHE A CA 1
ATOM 3954 C C . PHE A 1 490 ? 2.134 -4.943 -12.004 1.00 97.81 490 PHE A C 1
ATOM 3956 O O . PHE A 1 490 ? 3.233 -5.181 -12.503 1.00 97.81 490 PHE A O 1
ATOM 3963 N N . ILE A 1 491 ? 1.176 -5.859 -11.905 1.00 98.56 491 ILE A N 1
ATOM 3964 C CA . ILE A 1 491 ? 1.260 -7.217 -12.437 1.00 98.56 491 ILE A CA 1
ATOM 3965 C C . ILE A 1 491 ? 0.174 -7.372 -13.495 1.00 98.56 491 ILE A C 1
ATOM 3967 O O . ILE A 1 491 ? -0.972 -6.998 -13.250 1.00 98.56 491 ILE A O 1
ATOM 3971 N N . LEU A 1 492 ? 0.518 -7.931 -14.653 1.00 98.50 492 LEU A N 1
ATOM 3972 C CA . LEU A 1 492 ? -0.404 -8.222 -15.750 1.00 98.50 492 LEU A CA 1
ATOM 3973 C C . LEU A 1 492 ? -0.384 -9.706 -16.107 1.00 98.50 492 LEU A C 1
ATOM 3975 O O . LEU A 1 492 ? 0.644 -10.373 -15.984 1.00 98.50 492 LEU A O 1
ATOM 3979 N N . THR A 1 493 ? -1.493 -10.192 -16.656 1.00 98.12 493 THR A N 1
ATOM 3980 C CA . THR A 1 493 ? -1.556 -11.470 -17.370 1.00 98.12 493 THR A CA 1
ATOM 3981 C C . THR A 1 493 ? -2.345 -11.334 -18.673 1.00 98.12 493 THR A C 1
ATOM 3983 O O . THR A 1 493 ? -3.221 -10.483 -18.810 1.00 98.12 493 THR A O 1
ATOM 3986 N N . GLY A 1 494 ? -2.038 -12.184 -19.654 1.00 96.00 494 GLY A N 1
ATOM 3987 C CA . GLY A 1 494 ? -2.717 -12.220 -20.954 1.00 96.00 494 GLY A CA 1
ATOM 3988 C C . GLY A 1 494 ? -4.039 -12.999 -20.967 1.00 96.00 494 GLY A C 1
ATOM 3989 O O . GLY A 1 494 ? -4.558 -13.274 -22.046 1.00 96.00 494 GLY A O 1
ATOM 3990 N N . LYS A 1 495 ? -4.559 -13.411 -19.801 1.00 93.88 495 LYS A N 1
ATOM 3991 C CA . LYS A 1 495 ? -5.742 -14.285 -19.674 1.00 93.88 495 LYS A CA 1
ATOM 3992 C C . LYS A 1 495 ? -7.088 -13.565 -19.828 1.00 93.88 495 LYS A C 1
ATOM 3994 O O . LYS A 1 495 ? -8.099 -14.235 -20.020 1.00 93.88 495 LYS A O 1
ATOM 3999 N N . THR A 1 496 ? -7.126 -12.233 -19.740 1.00 91.50 496 THR A N 1
ATOM 4000 C CA . THR A 1 496 ? -8.374 -11.448 -19.764 1.00 91.50 496 THR A CA 1
ATOM 4001 C C . THR A 1 496 ? -8.373 -10.393 -20.882 1.00 91.50 496 THR A C 1
ATOM 4003 O O . THR A 1 496 ? -7.312 -10.069 -21.424 1.00 91.50 496 THR A O 1
ATOM 4006 N N . PRO A 1 497 ? -9.536 -9.787 -21.209 1.00 94.75 497 PRO A N 1
ATOM 4007 C CA . PRO A 1 497 ? -9.620 -8.684 -22.173 1.00 94.75 497 PRO A CA 1
ATOM 4008 C C . PRO A 1 497 ? -8.880 -7.404 -21.751 1.00 94.75 497 PRO A C 1
ATOM 4010 O O . PRO A 1 497 ? -8.735 -6.486 -22.559 1.00 94.75 497 PRO A O 1
ATOM 4013 N N . PHE A 1 498 ? -8.387 -7.318 -20.507 1.00 95.81 498 PHE A N 1
ATOM 4014 C CA . PHE A 1 498 ? -7.716 -6.124 -19.984 1.00 95.81 498 PHE A CA 1
ATOM 4015 C C . PHE A 1 498 ? -6.581 -5.648 -20.894 1.00 95.81 498 PHE A C 1
ATOM 4017 O O . PHE A 1 498 ? -6.466 -4.454 -21.168 1.00 95.81 498 PHE A O 1
ATOM 4024 N N . LEU A 1 499 ? -5.789 -6.582 -21.433 1.00 96.38 499 LEU A N 1
ATOM 4025 C CA . LEU A 1 499 ? -4.656 -6.260 -22.299 1.00 96.38 499 LEU A CA 1
ATOM 4026 C C . LEU A 1 499 ? -5.087 -5.586 -23.616 1.00 96.38 499 LEU A C 1
ATOM 4028 O O . LEU A 1 499 ? -4.354 -4.772 -24.178 1.00 96.38 499 LEU A O 1
ATOM 4032 N N . GLU A 1 500 ? -6.284 -5.888 -24.122 1.00 97.19 500 GLU A N 1
ATOM 4033 C CA . GLU A 1 500 ? -6.840 -5.250 -25.321 1.00 97.19 500 GLU A CA 1
ATOM 4034 C C . GLU A 1 500 ? -7.273 -3.811 -25.034 1.00 97.19 500 GLU A C 1
ATOM 4036 O O . GLU A 1 500 ? -6.939 -2.894 -25.794 1.00 97.19 500 GLU A O 1
ATOM 4041 N N . VAL A 1 501 ? -7.942 -3.595 -23.899 1.00 97.19 501 VAL A N 1
ATOM 4042 C CA . VAL A 1 501 ? -8.353 -2.263 -23.439 1.00 97.19 501 VAL A CA 1
ATOM 4043 C C . VAL A 1 501 ? -7.132 -1.392 -23.135 1.00 97.19 501 VAL A C 1
ATOM 4045 O O . VAL A 1 501 ? -7.068 -0.241 -23.583 1.00 97.19 501 VAL A O 1
ATOM 4048 N N . GLN A 1 502 ? -6.131 -1.945 -22.442 1.00 97.62 502 GLN A N 1
ATOM 4049 C CA . GLN A 1 502 ? -4.849 -1.295 -22.170 1.00 97.62 502 GLN A CA 1
ATOM 4050 C C . GLN A 1 502 ? -4.168 -0.865 -23.467 1.00 97.62 502 GLN A C 1
ATOM 4052 O O . GLN A 1 502 ? -3.793 0.301 -23.605 1.00 97.62 502 GLN A O 1
ATOM 4057 N N . ARG A 1 503 ? -4.047 -1.768 -24.445 1.00 98.19 503 ARG A N 1
ATOM 4058 C CA . ARG A 1 503 ? -3.421 -1.454 -25.731 1.00 98.19 503 ARG A CA 1
ATOM 4059 C C . ARG A 1 503 ? -4.149 -0.329 -26.456 1.00 98.19 503 ARG A C 1
ATOM 4061 O O . ARG A 1 503 ? -3.536 0.672 -26.817 1.00 98.19 503 ARG A O 1
ATOM 4068 N N . LYS A 1 504 ? -5.468 -0.431 -26.592 1.00 98.19 504 LYS A N 1
ATOM 4069 C CA . LYS A 1 504 ? -6.280 0.587 -27.265 1.00 98.19 504 LYS A CA 1
ATOM 4070 C C . LYS A 1 504 ? -6.155 1.959 -26.593 1.00 98.19 504 LYS A C 1
ATOM 4072 O O . LYS A 1 504 ? -5.996 2.976 -27.271 1.00 98.19 504 LYS A O 1
ATOM 4077 N N . ILE A 1 505 ? -6.268 2.011 -25.263 1.00 98.00 505 ILE A N 1
ATOM 4078 C CA . ILE A 1 505 ? -6.412 3.276 -24.528 1.00 98.00 505 ILE A CA 1
ATOM 4079 C C . ILE A 1 505 ? -5.073 3.879 -24.113 1.00 98.00 505 ILE A C 1
ATOM 4081 O O . ILE A 1 505 ? -4.900 5.090 -24.270 1.00 98.00 505 ILE A O 1
ATOM 4085 N N . LEU A 1 506 ? -4.144 3.079 -23.591 1.00 98.06 506 LEU A N 1
ATOM 4086 C CA . LEU A 1 506 ? -2.851 3.572 -23.120 1.00 98.06 506 LEU A CA 1
ATOM 4087 C C . LEU A 1 506 ? -1.801 3.602 -24.226 1.00 98.06 506 LEU A C 1
ATOM 4089 O O . LEU A 1 506 ? -1.021 4.548 -24.251 1.00 98.06 506 LEU A O 1
ATOM 4093 N N . ILE A 1 507 ? -1.801 2.638 -25.149 1.00 98.62 507 ILE A N 1
ATOM 4094 C CA . ILE A 1 507 ? -0.767 2.541 -26.187 1.00 98.62 507 ILE A CA 1
ATOM 4095 C C . ILE A 1 507 ? -1.201 3.280 -27.456 1.00 98.62 507 ILE A C 1
ATOM 4097 O O . ILE A 1 507 ? -0.715 4.378 -27.730 1.00 98.62 507 ILE A O 1
ATOM 4101 N N . ASP A 1 508 ? -2.157 2.733 -28.207 1.00 98.62 508 ASP A N 1
ATOM 4102 C CA . ASP A 1 508 ? -2.492 3.190 -29.561 1.00 98.62 508 ASP A CA 1
ATOM 4103 C C . ASP A 1 508 ? -2.945 4.659 -29.578 1.00 98.62 508 ASP A C 1
ATOM 4105 O O . ASP A 1 508 ? -2.505 5.463 -30.406 1.00 98.62 508 ASP A O 1
ATOM 4109 N N . ASN A 1 509 ? -3.791 5.049 -28.619 1.00 98.31 509 ASN A N 1
ATOM 4110 C CA . ASN A 1 509 ? -4.263 6.426 -28.493 1.00 98.31 509 ASN A CA 1
ATOM 4111 C C . ASN A 1 509 ? -3.144 7.420 -28.153 1.00 98.31 509 ASN A C 1
ATOM 4113 O O . ASN A 1 509 ? -3.175 8.550 -28.653 1.00 98.31 509 ASN A O 1
ATOM 4117 N N . ASN A 1 510 ? -2.179 7.044 -27.307 1.00 98.44 510 ASN A N 1
ATOM 4118 C CA . ASN A 1 510 ? -1.073 7.935 -26.953 1.00 98.44 510 ASN A CA 1
ATOM 4119 C C . ASN A 1 510 ? -0.015 7.991 -28.056 1.00 98.44 510 ASN A C 1
ATOM 4121 O O . ASN A 1 510 ? 0.455 9.090 -28.334 1.00 98.44 510 ASN A O 1
ATOM 4125 N N . ILE A 1 511 ? 0.256 6.891 -28.769 1.00 98.62 511 ILE A N 1
ATOM 4126 C CA . ILE A 1 511 ? 1.072 6.909 -29.995 1.00 98.62 511 ILE A CA 1
ATOM 4127 C C . ILE A 1 511 ? 0.437 7.842 -31.027 1.00 98.62 511 ILE A C 1
ATOM 4129 O O . ILE A 1 511 ? 1.070 8.792 -31.478 1.00 98.62 511 ILE A O 1
ATOM 4133 N N . LYS A 1 512 ? -0.849 7.654 -31.355 1.00 98.38 512 LYS A N 1
ATOM 4134 C CA . LYS A 1 512 ? -1.560 8.505 -32.324 1.00 98.38 512 LYS A CA 1
ATOM 4135 C C . LYS A 1 512 ? -1.542 9.981 -31.922 1.00 98.38 512 LYS A C 1
ATOM 4137 O O . LYS A 1 512 ? -1.405 10.858 -32.775 1.00 98.38 512 LYS A O 1
ATOM 4142 N N . ARG A 1 513 ? -1.700 10.268 -30.626 1.00 97.50 513 ARG A N 1
ATOM 4143 C CA . ARG A 1 513 ? -1.606 11.631 -30.091 1.00 97.50 513 ARG A CA 1
ATOM 4144 C C . ARG A 1 513 ? -0.192 12.182 -30.247 1.00 97.50 513 ARG A C 1
ATOM 4146 O O . ARG A 1 513 ? -0.063 13.295 -30.739 1.00 97.50 513 ARG A O 1
ATOM 4153 N N . ALA A 1 514 ? 0.831 11.419 -29.882 1.00 97.75 514 ALA A N 1
ATOM 4154 C CA . ALA A 1 514 ? 2.222 11.831 -30.006 1.00 97.75 514 ALA A CA 1
ATOM 4155 C C . ALA A 1 514 ? 2.621 12.107 -31.454 1.00 97.75 514 ALA A C 1
ATOM 4157 O O . ALA A 1 514 ? 3.177 13.159 -31.744 1.00 97.75 514 ALA A O 1
ATOM 4158 N N . MET A 1 515 ? 2.193 11.249 -32.376 1.00 97.88 515 MET A N 1
ATOM 4159 C CA . MET A 1 515 ? 2.373 11.445 -33.812 1.00 97.88 515 MET A CA 1
ATOM 4160 C C . MET A 1 515 ? 1.739 12.732 -34.333 1.00 97.88 515 MET A C 1
ATOM 4162 O O . MET A 1 515 ? 2.306 13.393 -35.194 1.00 97.88 515 MET A O 1
ATOM 4166 N N . LYS A 1 516 ? 0.574 13.123 -33.807 1.00 97.88 516 LYS A N 1
ATOM 4167 C CA . LYS A 1 516 ? -0.085 14.379 -34.193 1.00 97.88 516 LYS A CA 1
ATOM 4168 C C . LYS A 1 516 ? 0.714 15.620 -33.763 1.00 97.88 516 LYS A C 1
ATOM 4170 O O . LYS A 1 516 ? 0.583 16.663 -34.396 1.00 97.88 516 LYS A O 1
ATOM 4175 N N . TYR A 1 517 ? 1.486 15.519 -32.684 1.00 96.38 517 TYR A N 1
ATOM 4176 C CA . TYR A 1 517 ? 2.256 16.620 -32.101 1.00 96.38 517 TYR A CA 1
ATOM 4177 C C . TYR A 1 517 ? 3.770 16.382 -32.199 1.00 96.38 517 TYR A C 1
ATOM 4179 O O . TYR A 1 517 ? 4.516 16.954 -31.412 1.00 96.38 517 TYR A O 1
ATOM 4187 N N . SER A 1 518 ? 4.238 15.576 -33.162 1.00 94.94 518 SER A N 1
ATOM 4188 C CA . SER A 1 518 ? 5.667 15.266 -33.326 1.00 94.94 518 SER A CA 1
ATOM 4189 C C . SER A 1 518 ? 6.527 16.507 -33.545 1.00 94.94 518 SER A C 1
ATOM 4191 O O . SER A 1 518 ? 7.658 16.556 -33.080 1.00 94.94 518 SER A O 1
ATOM 4193 N N . ASP A 1 519 ? 5.969 17.530 -34.194 1.00 95.75 519 ASP A N 1
ATOM 4194 C CA . ASP A 1 519 ? 6.663 18.795 -34.458 1.00 95.75 519 ASP A CA 1
ATOM 4195 C C . ASP A 1 519 ? 6.578 19.771 -33.270 1.00 95.75 519 ASP A C 1
ATOM 4197 O O . ASP A 1 519 ? 7.242 20.806 -33.255 1.00 95.75 519 ASP A O 1
ATOM 4201 N N . GLN A 1 520 ? 5.729 19.474 -32.277 1.00 96.12 520 GLN A N 1
ATOM 4202 C CA . GLN A 1 520 ? 5.547 20.278 -31.064 1.00 96.12 520 GLN A CA 1
ATOM 4203 C C . GLN A 1 520 ? 5.415 19.389 -29.807 1.00 96.12 520 GLN A C 1
ATOM 4205 O O . GLN A 1 520 ? 4.399 19.476 -29.108 1.00 96.12 520 GLN A O 1
ATOM 4210 N N . PRO A 1 521 ? 6.422 18.552 -29.471 1.00 94.75 521 PRO A N 1
ATOM 4211 C CA . PRO A 1 521 ? 6.310 17.557 -28.396 1.00 94.75 521 PRO A CA 1
ATOM 4212 C C . PRO A 1 521 ? 5.963 18.146 -27.024 1.00 94.75 521 PRO A C 1
ATOM 4214 O O . PRO A 1 521 ? 5.234 17.534 -26.249 1.00 94.75 521 PRO A O 1
ATOM 4217 N N . LYS A 1 522 ? 6.397 19.387 -26.760 1.00 94.00 522 LYS A N 1
ATOM 4218 C CA . LYS A 1 522 ? 6.110 20.144 -25.526 1.00 94.00 522 LYS A CA 1
ATOM 4219 C C . LYS A 1 522 ? 4.616 20.391 -25.273 1.00 94.00 522 LYS A C 1
ATOM 4221 O O . LYS A 1 522 ? 4.246 20.763 -24.166 1.00 94.00 522 LYS A O 1
ATOM 4226 N N . LEU A 1 523 ? 3.754 20.218 -26.280 1.00 94.88 523 LEU A N 1
ATOM 4227 C CA . LEU A 1 523 ? 2.298 20.300 -26.110 1.00 94.88 523 LEU A CA 1
ATOM 4228 C C . LEU A 1 523 ? 1.692 19.043 -25.474 1.00 94.88 523 LEU A C 1
ATOM 4230 O O . LEU A 1 523 ? 0.505 19.039 -25.133 1.00 94.88 523 LEU A O 1
ATOM 4234 N N . ILE A 1 524 ? 2.468 17.969 -25.340 1.00 96.12 524 ILE A N 1
ATOM 4235 C CA . ILE A 1 524 ? 2.030 16.754 -24.669 1.00 96.12 524 ILE A CA 1
ATOM 4236 C C . ILE A 1 524 ? 2.397 16.855 -23.198 1.00 96.12 524 ILE A C 1
ATOM 4238 O O . ILE A 1 524 ? 3.563 16.918 -22.831 1.00 96.12 524 ILE A O 1
ATOM 4242 N N . ASP A 1 525 ? 1.358 16.849 -22.372 1.00 95.31 525 ASP A N 1
ATOM 4243 C CA . ASP A 1 525 ? 1.453 16.713 -20.922 1.00 95.31 525 ASP A CA 1
ATOM 4244 C C . ASP A 1 525 ? 2.327 15.499 -20.550 1.00 95.31 525 ASP A C 1
ATOM 4246 O O . ASP A 1 525 ? 2.100 14.391 -21.046 1.00 95.31 525 ASP A O 1
ATOM 4250 N N . SER A 1 526 ? 3.325 15.708 -19.691 1.00 94.12 526 SER A N 1
ATOM 4251 C CA . SER A 1 526 ? 4.277 14.676 -19.263 1.00 94.12 526 SER A CA 1
ATOM 4252 C C . SER A 1 526 ? 3.576 13.473 -18.627 1.00 94.12 526 SER A C 1
ATOM 4254 O O . SER A 1 526 ? 3.958 12.335 -18.870 1.00 94.12 526 SER A O 1
ATOM 4256 N N . GLU A 1 527 ? 2.475 13.706 -17.913 1.00 93.38 527 GLU A N 1
ATOM 4257 C CA . GLU A 1 527 ? 1.683 12.674 -17.231 1.00 93.38 527 GLU A CA 1
ATOM 4258 C C . GLU A 1 527 ? 0.538 12.143 -18.105 1.00 93.38 527 GLU A C 1
ATOM 4260 O O . GLU A 1 527 ? -0.444 11.568 -17.613 1.00 93.38 527 GLU A O 1
ATOM 4265 N N . LYS A 1 528 ? 0.568 12.396 -19.422 1.00 95.69 528 LYS A N 1
ATOM 4266 C CA . LYS A 1 528 ? -0.606 12.134 -20.260 1.00 95.69 528 LYS A CA 1
ATOM 4267 C C . LYS A 1 528 ? -1.013 10.665 -20.257 1.00 95.69 528 LYS A C 1
ATOM 4269 O O . LYS A 1 528 ? -2.214 10.379 -20.287 1.00 95.69 528 LYS A O 1
ATOM 4274 N N . VAL A 1 529 ? -0.039 9.757 -20.236 1.00 95.12 529 VAL A N 1
ATOM 4275 C CA . VAL A 1 529 ? -0.277 8.310 -20.195 1.00 95.12 529 VAL A CA 1
ATOM 4276 C C . VAL A 1 529 ? -0.899 7.923 -18.855 1.00 95.12 529 VAL A C 1
ATOM 4278 O O . VAL A 1 529 ? -1.976 7.323 -18.862 1.00 95.12 529 VAL A O 1
ATOM 4281 N N . PHE A 1 530 ? -0.322 8.360 -17.729 1.00 92.75 530 PHE A N 1
ATOM 4282 C CA . PHE A 1 530 ? -0.883 8.158 -16.389 1.00 92.75 530 PHE A CA 1
ATOM 4283 C C . PHE A 1 530 ? -2.348 8.618 -16.290 1.00 92.75 530 PHE A C 1
ATOM 4285 O O . PHE A 1 530 ? -3.239 7.853 -15.914 1.00 92.75 530 PHE A O 1
ATOM 4292 N N . LYS A 1 531 ? -2.658 9.829 -16.773 1.00 93.50 531 LYS A N 1
ATOM 4293 C CA . LYS A 1 531 ? -4.033 10.373 -16.799 1.00 93.50 531 LYS A CA 1
ATOM 4294 C C . LYS A 1 531 ? -5.013 9.528 -17.626 1.00 93.50 531 LYS A C 1
ATOM 4296 O O . LYS A 1 531 ? -6.225 9.613 -17.411 1.00 93.50 531 LYS A O 1
ATOM 4301 N N . CYS A 1 532 ? -4.529 8.708 -18.563 1.00 96.12 532 CYS A N 1
ATOM 4302 C CA . CYS A 1 532 ? -5.367 7.806 -19.355 1.00 96.12 532 CYS A CA 1
ATOM 4303 C C . CYS A 1 532 ? -5.743 6.507 -18.617 1.00 96.12 532 CYS A C 1
ATOM 4305 O O . CYS A 1 532 ? -6.721 5.881 -19.029 1.00 96.12 532 CYS A O 1
ATOM 4307 N N . TYR A 1 533 ? -5.076 6.131 -17.514 1.00 94.31 533 TYR A N 1
ATOM 4308 C CA . TYR A 1 533 ? -5.428 4.924 -16.743 1.00 94.31 533 TYR A CA 1
ATOM 4309 C C . TYR A 1 533 ? -6.865 4.968 -16.229 1.00 94.31 533 TYR A C 1
ATOM 4311 O O . TYR A 1 533 ? -7.586 3.982 -16.333 1.00 94.31 533 TYR A O 1
ATOM 4319 N N . LYS A 1 534 ? -7.338 6.130 -15.763 1.00 92.31 534 LYS A N 1
ATOM 4320 C CA . LYS A 1 534 ? -8.744 6.301 -15.365 1.00 92.31 534 LYS A CA 1
ATOM 4321 C C . LYS A 1 534 ? -9.708 5.941 -16.500 1.00 92.31 534 LYS A C 1
ATOM 4323 O O . LYS A 1 534 ? -10.691 5.243 -16.270 1.00 92.31 534 LYS A O 1
ATOM 4328 N N . GLY A 1 535 ? -9.428 6.417 -17.714 1.00 93.56 535 GLY A N 1
ATOM 4329 C CA . GLY A 1 535 ? -10.237 6.108 -18.895 1.00 93.56 535 GLY A CA 1
ATOM 4330 C C . GLY A 1 535 ? -10.165 4.630 -19.277 1.00 93.56 535 GLY A C 1
ATOM 4331 O O . GLY A 1 535 ? -11.191 4.040 -19.596 1.00 93.56 535 GLY A O 1
ATOM 4332 N N . MET A 1 536 ? -8.974 4.032 -19.182 1.00 95.62 536 MET A N 1
ATOM 4333 C CA . MET A 1 536 ? -8.758 2.603 -19.419 1.00 95.62 536 MET A CA 1
ATOM 4334 C C . MET A 1 536 ? -9.570 1.746 -18.447 1.00 95.62 536 MET A C 1
ATOM 4336 O O . MET A 1 536 ? -10.319 0.880 -18.883 1.00 95.62 536 MET A O 1
ATOM 4340 N N . LEU A 1 537 ? -9.477 2.025 -17.146 1.00 92.81 537 LEU A N 1
ATOM 4341 C CA . LEU A 1 537 ? -10.207 1.297 -16.110 1.00 92.81 537 LEU A CA 1
ATOM 4342 C C . LEU A 1 537 ? -11.720 1.437 -16.290 1.00 92.81 537 LEU A C 1
ATOM 4344 O O . LEU A 1 537 ? -12.439 0.450 -16.206 1.00 92.81 537 LEU A O 1
ATOM 4348 N N . MET A 1 538 ? -12.216 2.643 -16.580 1.00 91.50 538 MET A N 1
ATOM 4349 C CA . MET A 1 538 ? -13.645 2.847 -16.836 1.00 91.50 538 MET A CA 1
ATOM 4350 C C . MET A 1 538 ? -14.156 2.040 -18.034 1.00 91.50 538 MET A C 1
ATOM 4352 O O . MET A 1 538 ? -15.263 1.511 -17.967 1.00 91.50 538 MET A O 1
ATOM 4356 N N . GLU A 1 539 ? -13.382 1.952 -19.118 1.00 93.50 539 GLU A N 1
ATOM 4357 C CA . GLU A 1 539 ? -13.771 1.138 -20.274 1.00 93.50 539 GLU A CA 1
ATOM 4358 C C . GLU A 1 539 ? -13.700 -0.358 -19.944 1.00 93.50 539 GLU A C 1
ATOM 4360 O O . GLU A 1 539 ? -14.655 -1.073 -20.221 1.00 93.50 539 GLU A O 1
ATOM 4365 N N . PHE A 1 540 ? -12.642 -0.819 -19.270 1.00 93.81 540 PHE A N 1
ATOM 4366 C CA . PHE A 1 540 ? -12.502 -2.225 -18.887 1.00 93.81 540 PHE A CA 1
ATOM 4367 C C . PHE A 1 540 ? -13.639 -2.693 -17.971 1.00 93.81 540 PHE A C 1
ATOM 4369 O O . PHE A 1 540 ? -14.307 -3.681 -18.264 1.00 93.81 540 PHE A O 1
ATOM 4376 N N . PHE A 1 541 ? -13.928 -1.962 -16.890 1.00 90.44 541 PHE A N 1
ATOM 4377 C CA . PHE A 1 541 ? -14.990 -2.354 -15.958 1.00 90.44 541 PHE A CA 1
ATOM 4378 C C . PHE A 1 541 ? -16.383 -2.303 -16.585 1.00 90.44 541 PHE A C 1
ATOM 4380 O O . PHE A 1 541 ? -17.246 -3.079 -16.194 1.00 90.44 541 PHE A O 1
ATOM 4387 N N . LYS A 1 542 ? -16.596 -1.455 -17.596 1.00 89.50 542 LYS A N 1
ATOM 4388 C CA . LYS A 1 542 ? -17.825 -1.455 -18.395 1.00 89.50 542 LYS A CA 1
ATOM 4389 C C . LYS A 1 542 ? -17.971 -2.724 -19.249 1.00 89.50 542 LYS A C 1
ATOM 4391 O O . LYS A 1 542 ? -19.104 -3.078 -19.573 1.00 89.50 542 LYS A O 1
ATOM 4396 N N . GLU A 1 543 ? -16.869 -3.376 -19.624 1.00 87.44 543 GLU A N 1
ATOM 4397 C CA . GLU A 1 543 ? -16.869 -4.628 -20.394 1.00 87.44 543 GLU A CA 1
ATOM 4398 C C . GLU A 1 543 ? -17.085 -5.869 -19.513 1.00 87.44 543 GLU A C 1
ATOM 4400 O O . GLU A 1 543 ? -17.808 -6.773 -19.927 1.00 87.44 543 GLU A O 1
ATOM 4405 N N . ILE A 1 544 ? -16.500 -5.916 -18.308 1.00 84.94 544 ILE A N 1
ATOM 4406 C CA . ILE A 1 544 ? -16.508 -7.122 -17.456 1.00 84.94 544 ILE A CA 1
ATOM 4407 C C . ILE A 1 544 ? -17.577 -7.146 -16.350 1.00 84.94 544 ILE A C 1
ATOM 4409 O O . ILE A 1 544 ? -17.989 -8.228 -15.936 1.00 84.94 544 ILE A O 1
ATOM 4413 N N . GLU A 1 545 ? -18.043 -5.994 -15.857 1.00 69.25 545 GLU A N 1
ATOM 4414 C CA . GLU A 1 545 ? -19.040 -5.908 -14.783 1.00 69.25 545 GLU A CA 1
ATOM 4415 C C . GLU A 1 545 ? -20.182 -4.956 -15.171 1.00 69.25 545 GLU A C 1
ATOM 4417 O O . GLU A 1 545 ? -20.005 -3.906 -15.788 1.00 69.25 545 GLU A O 1
ATOM 4422 N N . SER A 1 546 ? -21.412 -5.342 -14.834 1.00 58.59 546 SER A N 1
ATOM 4423 C CA . SER A 1 546 ? -22.635 -4.656 -15.248 1.00 58.59 546 SER A CA 1
ATOM 4424 C C . SER A 1 546 ? -22.649 -3.168 -14.861 1.00 58.59 546 SER A C 1
ATOM 4426 O O . SER A 1 546 ? -22.873 -2.819 -13.706 1.00 58.59 546 SER A O 1
ATOM 4428 N N . GLN A 1 547 ? -22.487 -2.287 -15.852 1.00 57.25 547 GLN A N 1
ATOM 4429 C CA . GLN A 1 547 ? -22.841 -0.858 -15.836 1.00 57.25 547 GLN A CA 1
ATOM 4430 C C . GLN A 1 547 ? -22.290 0.030 -14.697 1.00 57.25 547 GLN A C 1
ATOM 4432 O O . GLN A 1 547 ? -22.766 1.164 -14.570 1.00 57.25 547 GLN A O 1
ATOM 4437 N N . GLU A 1 548 ? -21.309 -0.387 -13.887 1.00 72.44 548 GLU A N 1
ATOM 4438 C CA . GLU A 1 548 ? -20.770 0.493 -12.841 1.00 72.44 548 GLU A CA 1
ATOM 4439 C C . GLU A 1 548 ? -19.973 1.642 -13.480 1.00 72.44 548 GLU A C 1
ATOM 4441 O O . GLU A 1 548 ? -18.832 1.498 -13.906 1.00 72.44 548 GLU A O 1
ATOM 4446 N N . LYS A 1 549 ? -20.615 2.808 -13.593 1.00 78.06 549 LYS A N 1
ATOM 4447 C CA . LYS A 1 549 ? -20.048 4.019 -14.208 1.00 78.06 549 LYS A CA 1
ATOM 4448 C C . LYS A 1 549 ? -19.381 4.932 -13.180 1.00 78.06 549 LYS A C 1
ATOM 4450 O O . LYS A 1 549 ? -18.747 5.920 -13.559 1.00 78.06 549 LYS A O 1
ATOM 4455 N N . ASN A 1 550 ? -19.531 4.653 -11.885 1.00 83.38 550 ASN A N 1
ATOM 4456 C CA . ASN A 1 550 ? -18.954 5.466 -10.830 1.00 83.38 550 ASN A CA 1
ATOM 4457 C C . ASN A 1 550 ? -17.509 5.046 -10.556 1.00 83.38 550 ASN A C 1
ATOM 4459 O O . ASN A 1 550 ? -17.234 4.070 -9.858 1.00 83.38 550 ASN A O 1
ATOM 4463 N N . TYR A 1 551 ? -16.579 5.870 -11.031 1.00 79.56 551 TYR A N 1
ATOM 4464 C CA . TYR A 1 551 ? -15.149 5.683 -10.810 1.00 79.56 551 TYR A CA 1
ATOM 4465 C C . TYR A 1 551 ? -14.774 5.476 -9.333 1.00 79.56 551 TYR A C 1
ATOM 4467 O O . TYR A 1 551 ? -13.930 4.642 -9.040 1.00 79.56 551 TYR A O 1
ATOM 4475 N N . ARG A 1 552 ? -15.428 6.152 -8.373 1.00 81.00 552 ARG A N 1
ATOM 4476 C CA . ARG A 1 552 ? -15.118 5.949 -6.944 1.00 81.00 552 ARG A CA 1
ATOM 4477 C C . ARG A 1 552 ? -15.438 4.531 -6.482 1.00 81.00 552 ARG A C 1
ATOM 4479 O O . ARG A 1 552 ? -14.726 4.011 -5.630 1.00 81.00 552 ARG A O 1
ATOM 4486 N N . LYS A 1 553 ? -16.495 3.919 -7.019 1.00 84.06 553 LYS A N 1
ATOM 4487 C CA . LYS A 1 553 ? -16.844 2.530 -6.713 1.00 84.06 553 LYS A CA 1
ATOM 4488 C C . LYS A 1 553 ? -15.899 1.559 -7.411 1.00 84.06 553 LYS A C 1
ATOM 4490 O O . LYS A 1 553 ? -15.401 0.667 -6.737 1.00 84.06 553 LYS A O 1
ATOM 4495 N N . ILE A 1 554 ? -15.561 1.807 -8.682 1.00 84.12 554 ILE A N 1
ATOM 4496 C CA . ILE A 1 554 ? -14.522 1.051 -9.405 1.00 84.12 554 ILE A CA 1
ATOM 4497 C C . ILE A 1 554 ? -13.231 1.026 -8.587 1.00 84.12 554 ILE A C 1
ATOM 4499 O O . ILE A 1 554 ? -12.682 -0.028 -8.304 1.00 84.12 554 ILE A O 1
ATOM 4503 N N . CYS A 1 555 ? -12.778 2.185 -8.121 1.00 82.19 555 CYS A N 1
ATOM 4504 C CA . CYS A 1 555 ? -11.551 2.281 -7.352 1.00 82.19 555 CYS A CA 1
ATOM 4505 C C . CYS A 1 555 ? -11.594 1.495 -6.023 1.00 82.19 555 CYS A C 1
ATOM 4507 O O . CYS A 1 555 ? -10.535 1.090 -5.543 1.00 82.19 555 CYS A O 1
ATOM 4509 N N . LYS A 1 556 ? -12.773 1.271 -5.420 1.00 81.75 556 LYS A N 1
ATOM 4510 C CA . LYS A 1 556 ? -12.923 0.440 -4.210 1.00 81.75 556 LYS A CA 1
ATOM 4511 C C . LYS A 1 556 ? -12.796 -1.058 -4.497 1.00 81.75 556 LYS A C 1
ATOM 4513 O O . LYS A 1 556 ? -12.306 -1.779 -3.641 1.00 81.75 556 LYS A O 1
ATOM 4518 N N . ILE A 1 557 ? -13.232 -1.505 -5.673 1.00 85.00 557 ILE A N 1
ATOM 4519 C CA . ILE A 1 557 ? -13.170 -2.918 -6.087 1.00 85.00 557 ILE A CA 1
ATOM 4520 C C . ILE A 1 557 ? -11.931 -3.243 -6.927 1.00 85.00 557 ILE A C 1
ATOM 4522 O O . ILE A 1 557 ? -11.702 -4.400 -7.273 1.00 85.00 557 ILE A O 1
ATOM 4526 N N . MET A 1 558 ? -11.152 -2.222 -7.289 1.00 87.62 558 MET A N 1
ATOM 4527 C CA . MET A 1 558 ? -10.005 -2.374 -8.166 1.00 87.62 558 MET A CA 1
ATOM 4528 C C . MET A 1 558 ? -8.934 -3.260 -7.516 1.00 87.62 558 MET A C 1
ATOM 4530 O O . MET A 1 558 ? -8.593 -3.031 -6.351 1.00 87.62 558 MET A O 1
ATOM 4534 N N . PRO A 1 559 ? -8.351 -4.202 -8.274 1.00 90.81 559 PRO A N 1
ATOM 4535 C CA . PRO A 1 559 ? -7.214 -4.991 -7.831 1.00 90.81 559 PRO A CA 1
ATOM 4536 C C . PRO A 1 559 ? -6.023 -4.130 -7.429 1.00 90.81 559 PRO A C 1
ATOM 4538 O O . PRO A 1 559 ? -5.383 -3.488 -8.266 1.00 90.81 559 PRO A O 1
ATOM 4541 N N . LYS A 1 560 ? -5.734 -4.113 -6.131 1.00 91.62 560 LYS A N 1
ATOM 4542 C CA . LYS A 1 560 ? -4.655 -3.323 -5.543 1.00 91.62 560 LYS A CA 1
ATOM 4543 C C . LYS A 1 560 ? -3.772 -4.192 -4.675 1.00 91.62 560 LYS A C 1
ATOM 4545 O O . LYS A 1 560 ? -4.278 -5.070 -3.975 1.00 91.62 560 LYS A O 1
ATOM 4550 N N . LYS A 1 561 ? -2.478 -3.891 -4.700 1.00 92.50 561 LYS A N 1
ATOM 4551 C CA . LYS A 1 561 ? -1.480 -4.491 -3.830 1.00 92.50 561 LYS A CA 1
ATOM 4552 C C . LYS A 1 561 ? -0.845 -3.422 -2.941 1.00 92.50 561 LYS A C 1
ATOM 4554 O O . LYS A 1 561 ? -0.369 -2.420 -3.484 1.00 92.50 561 LYS A O 1
ATOM 4559 N N . PRO A 1 562 ? -0.823 -3.608 -1.611 1.00 89.00 562 PRO A N 1
ATOM 4560 C CA . PRO A 1 562 ? -0.014 -2.768 -0.748 1.00 89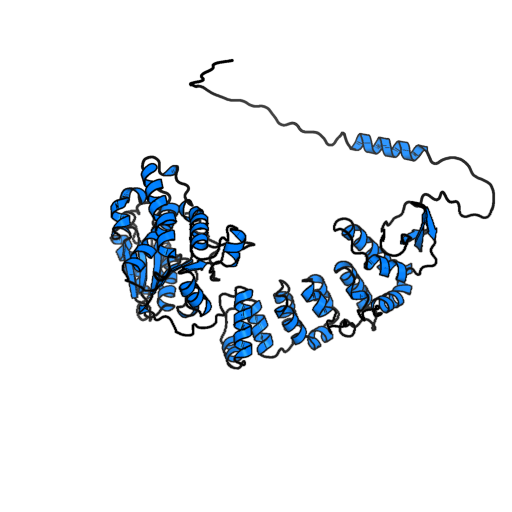.00 562 PRO A CA 1
ATOM 4561 C C . PRO A 1 562 ? 1.455 -3.039 -1.054 1.00 89.00 562 PRO A C 1
ATOM 4563 O O . PRO A 1 562 ? 1.938 -4.156 -0.904 1.00 89.00 562 PRO A O 1
ATOM 4566 N N . VAL A 1 563 ? 2.154 -2.014 -1.515 1.00 88.06 563 VAL A N 1
ATOM 4567 C CA . VAL A 1 563 ? 3.591 -2.065 -1.775 1.00 88.06 563 VAL A CA 1
ATOM 4568 C C . VAL A 1 563 ? 4.221 -0.839 -1.135 1.00 88.06 563 VAL A C 1
ATOM 4570 O O . VAL A 1 563 ? 3.597 0.221 -1.058 1.00 88.06 563 VAL A O 1
ATOM 4573 N N . SER A 1 564 ? 5.448 -0.980 -0.638 1.00 82.31 564 SER A N 1
ATOM 4574 C CA . SER A 1 564 ? 6.196 0.165 -0.127 1.00 82.31 564 SER A CA 1
ATOM 4575 C C . SER A 1 564 ? 6.717 0.961 -1.318 1.00 82.31 564 SER A C 1
ATOM 4577 O O . SER A 1 564 ? 7.733 0.614 -1.918 1.00 82.31 564 SER A O 1
ATOM 4579 N N . LEU A 1 565 ? 5.965 1.992 -1.703 1.00 76.56 565 LEU A N 1
ATOM 4580 C CA . LEU A 1 565 ? 6.423 2.948 -2.699 1.00 76.56 565 LEU A CA 1
ATOM 4581 C C . LEU A 1 565 ? 7.336 3.970 -2.020 1.00 76.56 565 LEU A C 1
ATOM 4583 O O . LEU A 1 565 ? 6.969 4.497 -0.957 1.00 76.56 565 LEU A O 1
ATOM 4587 N N . PRO A 1 566 ? 8.491 4.292 -2.618 1.00 74.69 566 PRO A N 1
ATOM 4588 C CA . PRO A 1 566 ? 9.284 5.414 -2.156 1.00 74.69 566 PRO A CA 1
ATOM 4589 C C . PRO A 1 566 ? 8.412 6.674 -2.189 1.00 74.69 566 PRO A C 1
ATOM 4591 O O . PRO A 1 566 ? 7.594 6.876 -3.087 1.00 74.69 566 PRO A O 1
ATOM 4594 N N . HIS A 1 567 ? 8.556 7.531 -1.177 1.00 58.91 567 HIS A N 1
ATOM 4595 C CA . HIS A 1 567 ? 8.042 8.897 -1.260 1.00 58.91 567 HIS A CA 1
ATOM 4596 C C . HIS A 1 567 ? 8.934 9.597 -2.282 1.00 58.91 567 HIS A C 1
ATOM 4598 O O . HIS A 1 567 ? 9.996 10.085 -1.911 1.00 58.91 567 HIS A O 1
ATOM 4604 N N . SER A 1 568 ? 8.589 9.487 -3.566 1.00 49.62 568 SER A N 1
ATOM 4605 C CA . SER A 1 568 ? 9.497 9.731 -4.687 1.00 49.62 568 SER A CA 1
ATOM 4606 C C . SER A 1 568 ? 10.338 10.996 -4.487 1.00 49.62 568 SER A C 1
ATOM 4608 O O . SER A 1 568 ? 9.835 12.114 -4.589 1.00 49.62 568 SER A O 1
ATOM 4610 N N . GLN A 1 569 ? 11.636 10.820 -4.233 1.00 38.47 569 GLN A N 1
ATOM 4611 C CA . GLN A 1 569 ? 12.637 11.875 -4.420 1.00 38.47 569 GLN A CA 1
ATOM 4612 C C . GLN A 1 569 ? 13.008 12.018 -5.909 1.00 38.47 569 GLN A C 1
ATOM 4614 O O . GLN A 1 569 ? 13.631 13.000 -6.292 1.00 38.47 569 GLN A O 1
ATOM 4619 N N . PHE A 1 570 ? 12.575 11.075 -6.759 1.00 44.31 570 PHE A N 1
ATOM 4620 C CA . PHE A 1 570 ? 12.901 11.005 -8.187 1.00 44.31 570 PHE A CA 1
ATOM 4621 C C . PHE A 1 570 ? 11.902 11.708 -9.118 1.00 44.31 570 PHE A C 1
ATOM 4623 O O . PHE A 1 570 ? 12.097 11.708 -10.327 1.00 44.31 570 PHE A O 1
ATOM 4630 N N . SER A 1 571 ? 10.872 12.380 -8.591 1.00 33.19 571 SER A N 1
ATOM 4631 C CA . SER A 1 571 ? 9.960 13.225 -9.385 1.00 33.19 571 SER A CA 1
ATOM 4632 C C . SER A 1 571 ? 10.580 14.567 -9.826 1.00 33.19 571 SER A C 1
ATOM 4634 O O . SER A 1 571 ? 9.867 15.464 -10.275 1.00 33.19 571 SER A O 1
ATOM 4636 N N . ALA A 1 572 ? 11.897 14.731 -9.676 1.00 28.09 572 ALA A N 1
ATOM 4637 C CA . ALA A 1 572 ? 12.644 15.937 -10.014 1.00 28.09 572 ALA A CA 1
ATOM 4638 C C . ALA A 1 572 ? 14.049 15.598 -10.545 1.00 28.09 572 ALA A C 1
ATOM 4640 O O . ALA A 1 572 ? 15.043 15.955 -9.921 1.00 28.09 572 ALA A O 1
ATOM 4641 N N . PHE A 1 573 ? 14.122 14.918 -11.689 1.00 31.69 573 PHE A N 1
ATOM 4642 C CA . PHE A 1 573 ? 15.311 14.918 -12.544 1.00 31.69 573 PHE A CA 1
ATOM 4643 C C . PHE A 1 573 ? 14.911 15.258 -13.975 1.00 31.69 573 PHE A C 1
ATOM 4645 O O . PHE A 1 573 ? 13.902 14.681 -14.454 1.00 31.69 573 PHE A O 1
#